Protein AF-A0A956LL34-F1 (afdb_monomer_lite)

pLDDT: mean 71.68, std 21.14, range [33.72, 98.56]

Foldseek 3Di:
DVVVVVVVVVVVVVVPPDDDDDPPPPPPPPDDDDDDDDDDDDDDDDDDDDDDDDDDDDDDDDDDDDDDDDDDDDDDDDDDDDDDDDDDDPPPPPPDPPLPPVLQVQLVVLQVVLVVCVVVLVLVSSLVSLVSSLVSDDDDPVCLVVNLVSLVVNLVSLVSVCVPPVPLVSLVVSLVSLVVSCVSVPPPDVPVNVVSVVSNVVSVVSNVVSVVVVVVVVVVVVVVVVVVVVVVVVVVVVVVVVVVVVVVCVVVVVVVPPDPDDDDDDPDDPVLPLVVLLVVLVVLLVVLVVLVVVLVVVVVVVVVVVVVCVPDDDDPPVVVVVVVVVVVVVVVSVVSVVVSVVSNVVSVVSNVVSVVSVPVQDFPFDFDDDDDDDDDDGDGDGDDDD

Secondary structure (DSSP, 8-state):
-HHHHHHHHHHHHHTTS---S-SSSSTT-----------------PPP-------------------------------------------------THHHHHHHHHHHHHHHHHHHHHTT-HHHHHHHHHHHHHHSPSSGGGHHHHHHHHHHHHHHHHHHHHHH--HHHHHHHHHHHHHHHHHTTTS-HHHHHHHHHHHHHHHHHHHHHHHHHHHHHHHHHHHHHHHHHHHHHHHHHHHHHHHHHHHHHHHHHHH---SS--------GGG-HHHHHHHHHHHHHHHHHHHHHHHHHHHHHHHHHHHTTT--S-SSHHHHHHHHHHHHHHHHHHHHHHHHHHHHHHHHHHHHHHHHHTTS----PPP----SS------------

Radius of gyration: 41.23 Å; chains: 1; bounding box: 97×105×121 Å

Structure (mmCIF, N/CA/C/O backbone):
data_AF-A0A956LL34-F1
#
_entry.id   AF-A0A956LL34-F1
#
loop_
_atom_site.group_PDB
_atom_site.id
_atom_site.type_symbol
_atom_site.label_atom_id
_atom_site.label_alt_id
_atom_site.label_comp_id
_atom_site.label_asym_id
_atom_site.label_entity_id
_atom_site.label_seq_id
_atom_site.pdbx_PDB_ins_code
_atom_site.Cartn_x
_atom_site.Cartn_y
_atom_site.Cartn_z
_atom_site.occupancy
_atom_site.B_iso_or_equiv
_atom_site.auth_seq_id
_atom_site.auth_comp_id
_atom_site.auth_asym_id
_atom_site.auth_atom_id
_atom_site.pdbx_PDB_model_num
ATOM 1 N N . MET A 1 1 ? 15.991 -4.592 51.565 1.00 58.66 1 MET A N 1
ATOM 2 C CA . MET A 1 1 ? 14.645 -5.218 51.542 1.00 58.66 1 MET A CA 1
ATOM 3 C C . MET A 1 1 ? 14.062 -5.395 50.135 1.00 58.66 1 MET A C 1
ATOM 5 O O . MET A 1 1 ? 13.713 -6.518 49.800 1.00 58.66 1 MET A O 1
ATOM 9 N N . LEU A 1 2 ? 14.017 -4.371 49.272 1.00 47.56 2 LEU A N 1
ATOM 10 C CA . LEU A 1 2 ? 13.425 -4.459 47.917 1.00 47.56 2 LEU A CA 1
ATOM 11 C C . LEU A 1 2 ? 14.021 -5.551 46.999 1.00 47.56 2 LEU A C 1
ATOM 13 O O . LEU A 1 2 ? 13.278 -6.298 46.367 1.00 47.56 2 LEU A O 1
ATOM 17 N N . ARG A 1 3 ? 15.350 -5.742 46.994 1.00 57.62 3 ARG A N 1
ATOM 18 C CA . ARG A 1 3 ? 15.998 -6.829 46.223 1.00 57.62 3 ARG A CA 1
ATOM 19 C C . ARG A 1 3 ? 15.616 -8.238 46.698 1.00 57.62 3 ARG A C 1
ATOM 21 O O . ARG A 1 3 ? 15.586 -9.163 45.890 1.00 57.62 3 ARG A O 1
ATOM 28 N N . ALA A 1 4 ? 15.306 -8.408 47.984 1.00 68.31 4 ALA A N 1
ATOM 29 C CA . ALA A 1 4 ? 14.868 -9.695 48.529 1.00 68.31 4 ALA A CA 1
ATOM 30 C C . ALA A 1 4 ? 13.415 -10.006 48.134 1.00 68.31 4 ALA A C 1
ATOM 32 O O . ALA A 1 4 ? 13.079 -11.158 47.869 1.00 68.31 4 ALA A O 1
ATOM 33 N N . LEU A 1 5 ? 12.578 -8.971 48.020 1.00 69.31 5 LEU A N 1
ATOM 34 C CA . LEU A 1 5 ? 11.179 -9.087 47.614 1.00 69.31 5 LEU A CA 1
ATOM 35 C C . LEU A 1 5 ? 11.056 -9.409 46.112 1.00 69.31 5 LEU A C 1
ATOM 37 O O . LEU A 1 5 ? 10.309 -10.310 45.737 1.00 69.31 5 LEU A O 1
ATOM 41 N N . ALA A 1 6 ? 11.896 -8.793 45.271 1.00 70.69 6 ALA A N 1
ATOM 42 C CA . ALA A 1 6 ? 11.971 -9.097 43.839 1.00 70.69 6 ALA A CA 1
ATOM 43 C C . ALA A 1 6 ? 12.413 -10.549 43.557 1.00 70.69 6 ALA A C 1
ATOM 45 O O . ALA A 1 6 ? 11.788 -11.243 42.756 1.00 70.69 6 ALA A O 1
ATOM 46 N N . ARG A 1 7 ? 13.429 -11.064 44.269 1.00 82.00 7 ARG A N 1
ATOM 47 C CA . ARG A 1 7 ? 13.863 -12.470 44.115 1.00 82.00 7 ARG A CA 1
ATOM 48 C C . ARG A 1 7 ? 12.792 -13.472 44.552 1.00 82.00 7 ARG A C 1
ATOM 50 O O . ARG A 1 7 ? 12.702 -14.551 43.972 1.00 82.00 7 ARG A O 1
ATOM 57 N N . ARG A 1 8 ? 11.970 -13.118 45.545 1.00 77.88 8 ARG A N 1
ATOM 58 C CA . ARG A 1 8 ? 10.887 -13.977 46.049 1.00 77.88 8 ARG A CA 1
ATOM 59 C C . ARG A 1 8 ? 9.684 -14.023 45.099 1.00 77.88 8 ARG A C 1
ATOM 61 O O . ARG A 1 8 ? 9.050 -15.066 44.985 1.00 77.88 8 ARG A O 1
ATOM 68 N N . LEU A 1 9 ? 9.415 -12.936 44.373 1.00 71.75 9 LEU A N 1
ATOM 69 C CA . LEU A 1 9 ? 8.387 -12.905 43.325 1.00 71.75 9 LEU A CA 1
ATOM 70 C C . LEU A 1 9 ? 8.813 -13.694 42.080 1.00 71.75 9 LEU A C 1
ATOM 72 O O . LEU A 1 9 ? 8.032 -14.494 41.567 1.00 71.75 9 LEU A O 1
ATOM 76 N N . VAL A 1 10 ? 10.071 -13.562 41.647 1.00 81.94 10 VAL A N 1
ATOM 77 C CA . VAL A 1 10 ? 10.599 -14.333 40.507 1.00 81.94 10 VAL A CA 1
ATOM 78 C C . VAL A 1 10 ? 10.608 -15.839 40.807 1.00 81.94 10 VAL A C 1
ATOM 80 O O . VAL A 1 10 ? 10.236 -16.639 39.948 1.00 81.94 10 VAL A O 1
ATOM 83 N N . SER A 1 11 ? 10.939 -16.249 42.039 1.00 74.69 11 SER A N 1
ATOM 84 C CA . SER A 1 11 ? 10.918 -17.670 42.418 1.00 74.69 11 SER A CA 1
ATOM 85 C C . SER A 1 11 ? 9.504 -18.248 42.578 1.00 74.69 11 SER A C 1
ATOM 87 O O . SER A 1 11 ? 9.306 -19.433 42.299 1.00 74.69 11 SER A O 1
ATOM 89 N N . MET A 1 12 ? 8.505 -17.431 42.943 1.00 73.31 12 MET A N 1
ATOM 90 C CA . MET A 1 12 ? 7.094 -17.842 42.916 1.00 73.31 12 MET A CA 1
ATOM 91 C C . MET A 1 12 ? 6.589 -18.078 41.490 1.00 73.31 12 MET A C 1
ATOM 93 O O . MET A 1 12 ? 5.895 -19.065 41.247 1.00 73.31 12 MET A O 1
ATOM 97 N N . PHE A 1 13 ? 6.963 -17.223 40.534 1.00 64.75 13 PHE A N 1
ATOM 98 C CA . PHE A 1 13 ? 6.538 -17.383 39.140 1.00 64.75 13 PHE A CA 1
ATOM 99 C C . PHE A 1 13 ? 7.255 -18.534 38.424 1.00 64.75 13 PHE A C 1
ATOM 101 O O . PHE A 1 13 ? 6.629 -19.246 37.637 1.00 64.75 13 PHE A O 1
ATOM 108 N N . ALA A 1 14 ? 8.521 -18.801 38.755 1.00 65.00 14 ALA A N 1
ATOM 109 C CA . ALA A 1 14 ? 9.267 -19.925 38.187 1.00 65.00 14 ALA A CA 1
ATOM 110 C C . ALA A 1 14 ? 8.714 -21.303 38.611 1.00 65.00 14 ALA A C 1
ATOM 112 O O . ALA A 1 14 ? 8.831 -22.271 37.860 1.00 65.00 14 ALA A O 1
ATOM 113 N N . ARG A 1 15 ? 8.057 -21.409 39.777 1.00 54.53 15 ARG A N 1
ATOM 114 C CA . ARG A 1 15 ? 7.458 -22.672 40.254 1.00 54.53 15 ARG A CA 1
ATOM 115 C C . ARG A 1 15 ? 6.073 -22.980 39.685 1.00 54.53 15 ARG A C 1
ATOM 117 O O . ARG A 1 15 ? 5.615 -24.107 39.831 1.00 54.53 15 ARG A O 1
ATOM 124 N N . ARG A 1 16 ? 5.413 -22.036 39.004 1.00 51.03 16 ARG A N 1
ATOM 125 C CA . ARG A 1 16 ? 4.033 -22.222 38.513 1.00 51.03 16 ARG A CA 1
ATOM 126 C C . ARG A 1 16 ? 3.924 -22.785 37.086 1.00 51.03 16 ARG A C 1
ATOM 128 O O . ARG A 1 16 ? 2.816 -22.935 36.590 1.00 51.03 16 ARG A O 1
ATOM 135 N N . ARG A 1 17 ? 5.044 -23.125 36.428 1.00 47.69 17 ARG A N 1
ATOM 136 C CA . ARG A 1 17 ? 5.083 -23.656 35.043 1.00 47.69 17 ARG A CA 1
ATOM 137 C C . ARG A 1 17 ? 5.368 -25.161 34.925 1.00 47.69 17 ARG A C 1
ATOM 139 O O . ARG A 1 17 ? 5.869 -25.611 33.899 1.00 47.69 17 ARG A O 1
ATOM 146 N N . ARG A 1 18 ? 5.063 -25.962 35.946 1.00 58.75 18 ARG A N 1
ATOM 147 C CA . ARG A 1 18 ? 5.109 -27.429 35.832 1.00 58.75 18 ARG A CA 1
ATOM 148 C C . ARG A 1 18 ? 3.915 -28.063 36.536 1.00 58.75 18 ARG A C 1
ATOM 150 O O . ARG A 1 18 ? 3.938 -28.223 37.749 1.00 58.75 18 ARG A O 1
ATOM 157 N N . THR A 1 19 ? 2.881 -28.407 35.772 1.00 48.88 19 THR A N 1
ATOM 158 C CA . THR A 1 19 ? 2.008 -29.582 35.977 1.00 48.88 19 THR A CA 1
ATOM 159 C C . THR A 1 19 ? 1.109 -29.787 34.741 1.00 48.88 19 THR A C 1
ATOM 161 O O . THR A 1 19 ? 0.944 -28.854 33.955 1.00 48.88 19 THR A O 1
ATOM 164 N N . PRO A 1 20 ? 0.648 -31.029 34.493 1.00 47.25 20 PRO A N 1
ATOM 165 C CA . PRO A 1 20 ? 0.558 -31.611 33.155 1.00 47.25 20 PRO A CA 1
ATOM 166 C C . PRO A 1 20 ? -0.816 -31.487 32.482 1.00 47.25 20 PRO A C 1
ATOM 168 O O . PRO A 1 20 ? -1.849 -31.265 33.110 1.00 47.25 20 PRO A O 1
ATOM 171 N N . ALA A 1 21 ? -0.791 -31.714 31.171 1.00 42.34 21 ALA A N 1
ATOM 172 C CA . ALA A 1 21 ? -1.872 -31.648 30.195 1.00 42.34 21 ALA A CA 1
ATOM 173 C C . ALA A 1 21 ? -3.012 -32.683 30.376 1.00 42.34 21 ALA A C 1
ATOM 175 O O . ALA A 1 21 ? -3.275 -33.476 29.478 1.00 42.34 21 ALA A O 1
ATOM 176 N N . ARG A 1 22 ? -3.721 -32.697 31.515 1.00 42.41 22 ARG A N 1
ATOM 177 C CA . ARG A 1 22 ? -4.848 -33.636 31.737 1.00 42.41 22 ARG A CA 1
ATOM 178 C C . ARG A 1 22 ? -6.175 -33.035 32.220 1.00 42.41 22 ARG A C 1
ATOM 180 O O . ARG A 1 22 ? -7.070 -33.785 32.581 1.00 42.41 22 ARG A O 1
ATOM 187 N N . ALA A 1 23 ? -6.359 -31.717 32.157 1.00 37.53 23 ALA A N 1
ATOM 188 C CA . ALA A 1 23 ? -7.612 -31.065 32.576 1.00 37.53 23 ALA A CA 1
ATOM 189 C C . ALA A 1 23 ? -8.446 -30.457 31.425 1.00 37.53 23 ALA A C 1
ATOM 191 O O . ALA A 1 23 ? -9.343 -29.658 31.672 1.00 37.53 23 ALA A O 1
ATOM 192 N N . LEU A 1 24 ? -8.177 -30.833 30.170 1.00 37.31 24 LEU A N 1
ATOM 193 C CA . LEU A 1 24 ? -8.862 -30.315 28.973 1.00 37.31 24 LEU A CA 1
ATOM 194 C C . LEU A 1 24 ? -9.708 -31.395 28.270 1.00 37.31 24 LEU A C 1
ATOM 196 O O . LEU A 1 24 ? -9.694 -31.509 27.052 1.00 37.31 24 LEU A O 1
ATOM 200 N N . LEU A 1 25 ? -10.430 -32.219 29.041 1.00 37.50 25 LEU A N 1
ATOM 201 C CA . LEU A 1 25 ? -11.271 -33.296 28.488 1.00 37.50 25 LEU A CA 1
ATOM 202 C C . LEU A 1 25 ? -12.657 -33.422 29.149 1.00 37.50 25 LEU A C 1
ATOM 204 O O . LEU A 1 25 ? -13.272 -34.476 29.087 1.00 37.50 25 LEU A O 1
ATOM 208 N N . VAL A 1 26 ? -13.178 -32.356 29.775 1.00 38.59 26 VAL A N 1
ATOM 209 C CA . VAL A 1 26 ? -14.533 -32.377 30.383 1.00 38.59 26 VAL A CA 1
ATOM 210 C C . VAL A 1 26 ? -15.435 -31.209 29.935 1.00 38.59 26 VAL A C 1
ATOM 212 O O . VAL A 1 26 ? -16.626 -31.207 30.212 1.00 38.59 26 VAL A O 1
ATOM 215 N N . ALA A 1 27 ? -14.942 -30.248 29.146 1.00 33.72 27 ALA A N 1
ATOM 216 C CA . ALA A 1 27 ? -15.733 -29.074 28.741 1.00 33.72 27 ALA A CA 1
ATOM 217 C C . ALA A 1 27 ? -16.380 -29.162 27.339 1.00 33.72 27 ALA A C 1
ATOM 219 O O . ALA A 1 27 ? -16.754 -28.133 26.785 1.00 33.72 27 ALA A O 1
ATOM 220 N N . ALA A 1 28 ? -16.519 -30.360 26.756 1.00 35.75 28 ALA A N 1
ATOM 221 C CA . ALA A 1 28 ? -17.085 -30.550 25.409 1.00 35.75 28 ALA A CA 1
ATOM 222 C C . ALA A 1 28 ? -18.415 -31.338 25.366 1.00 35.75 28 ALA A C 1
ATOM 224 O O . ALA A 1 28 ? -18.885 -31.675 24.287 1.00 35.75 28 ALA A O 1
ATOM 225 N N . ALA A 1 29 ? -19.047 -31.633 26.509 1.00 36.56 29 ALA A N 1
ATOM 226 C CA . ALA A 1 29 ? -20.179 -32.570 26.577 1.00 36.56 29 ALA A CA 1
ATOM 227 C C . ALA A 1 29 ? -21.583 -31.938 26.741 1.00 36.56 29 ALA A C 1
ATOM 229 O O . ALA A 1 29 ? -22.500 -32.626 27.176 1.00 36.56 29 ALA A O 1
ATOM 230 N N . LEU A 1 30 ? -21.794 -30.660 26.404 1.00 36.62 30 LEU A N 1
ATOM 231 C CA . LEU A 1 30 ? -23.112 -30.006 26.533 1.00 36.62 30 LEU A CA 1
ATOM 232 C C . LEU A 1 30 ? -23.465 -29.159 25.298 1.00 36.62 30 LEU A C 1
ATOM 234 O O . LEU A 1 30 ? -23.640 -27.948 25.378 1.00 36.62 30 LEU A O 1
ATOM 238 N N . VAL A 1 31 ? -23.587 -29.818 24.145 1.00 38.66 31 VAL A N 1
ATOM 239 C CA . VAL A 1 31 ? -24.345 -29.309 22.991 1.00 38.66 31 VAL A CA 1
ATOM 240 C C . VAL A 1 31 ? -25.250 -30.445 22.501 1.00 38.66 31 VAL A C 1
ATOM 242 O O . VAL A 1 31 ? -24.748 -31.387 21.890 1.00 38.66 31 VAL A O 1
ATOM 245 N N . PRO A 1 32 ? -26.565 -30.424 22.781 1.00 39.03 32 PRO A N 1
ATOM 246 C CA . PRO A 1 32 ? -27.489 -31.369 22.179 1.00 39.03 32 PRO A CA 1
ATOM 247 C C . PRO A 1 32 ? -27.964 -30.815 20.830 1.00 39.03 32 PRO A C 1
ATOM 249 O O . PRO A 1 32 ? -28.569 -29.746 20.779 1.00 39.03 32 PRO A O 1
ATOM 252 N N . GLY A 1 33 ? -27.722 -31.556 19.747 1.00 39.88 33 GLY A N 1
ATOM 253 C CA . GLY A 1 33 ? -28.437 -31.352 18.483 1.00 39.88 33 GLY A CA 1
ATOM 254 C C . GLY A 1 33 ? -27.567 -31.278 17.233 1.00 39.88 33 GLY A C 1
ATOM 255 O O . GLY A 1 33 ? -27.403 -30.209 16.658 1.00 39.88 33 GLY A O 1
ATOM 256 N N . ALA A 1 34 ? -27.088 -32.427 16.763 1.00 34.53 34 ALA A N 1
ATOM 257 C CA . ALA A 1 34 ? -26.835 -32.654 15.342 1.00 34.53 34 ALA A CA 1
ATOM 258 C C . ALA A 1 34 ? -26.979 -34.156 15.083 1.00 34.53 34 ALA A C 1
ATOM 260 O O . ALA A 1 34 ? -26.139 -34.961 15.480 1.00 34.53 34 ALA A O 1
ATOM 261 N N . ALA A 1 35 ? -28.124 -34.522 14.518 1.00 37.09 35 ALA A N 1
ATOM 262 C CA . ALA A 1 35 ? -28.457 -35.885 14.163 1.00 37.09 35 ALA A CA 1
ATOM 263 C C . ALA A 1 35 ? -27.594 -36.371 12.988 1.00 37.09 35 ALA A C 1
ATOM 265 O O . ALA A 1 35 ? -27.430 -35.670 11.994 1.00 37.09 35 ALA A O 1
ATOM 266 N N . ALA A 1 36 ? -27.068 -37.579 13.184 1.00 40.09 36 ALA A N 1
ATOM 267 C CA . ALA A 1 36 ? -26.707 -38.628 12.237 1.00 40.09 36 ALA A CA 1
ATOM 268 C C . ALA A 1 36 ? -26.779 -38.321 10.727 1.00 40.09 36 ALA A C 1
ATOM 270 O O . ALA A 1 36 ? -27.856 -38.165 10.154 1.00 40.09 36 ALA A O 1
ATOM 271 N N . ALA A 1 37 ? -25.623 -38.435 10.075 1.00 38.31 37 ALA A N 1
ATOM 272 C CA . ALA A 1 37 ? -25.512 -39.070 8.767 1.00 38.31 37 ALA A CA 1
ATOM 273 C C . ALA A 1 37 ? -24.228 -39.913 8.766 1.00 38.31 37 ALA A C 1
ATOM 275 O O . ALA A 1 37 ? -23.118 -39.386 8.691 1.00 38.31 37 ALA A O 1
ATOM 276 N N . ASP A 1 38 ? -24.425 -41.218 8.939 1.00 41.78 38 ASP A N 1
ATOM 277 C CA . ASP A 1 38 ? -23.428 -42.271 8.787 1.00 41.78 38 ASP A CA 1
ATOM 278 C C . ASP A 1 38 ? -22.921 -42.338 7.340 1.00 41.78 38 ASP A C 1
ATOM 280 O O . ASP A 1 38 ? -23.674 -42.128 6.387 1.00 41.78 38 ASP A O 1
ATOM 284 N N . GLY A 1 39 ? -21.639 -42.659 7.177 1.00 43.41 39 GLY A N 1
ATOM 285 C CA . GLY A 1 39 ? -21.011 -42.806 5.868 1.00 43.41 39 GLY A CA 1
ATOM 286 C C . GLY A 1 39 ? -19.543 -43.196 5.964 1.00 43.41 39 GLY A C 1
ATOM 287 O O . GLY A 1 39 ? -18.663 -42.355 5.816 1.00 43.41 39 GLY A O 1
ATOM 288 N N . GLU A 1 40 ? -19.306 -44.478 6.240 1.00 41.28 40 GLU A N 1
ATOM 289 C CA . GLU A 1 40 ? -18.038 -45.198 6.091 1.00 41.28 40 GLU A CA 1
ATOM 290 C C . GLU A 1 40 ? -17.221 -44.780 4.857 1.00 41.28 40 GLU A C 1
ATOM 292 O O . GLU A 1 40 ? -17.717 -44.851 3.735 1.00 41.28 40 GLU A O 1
ATOM 297 N N . GLN A 1 41 ? -15.926 -44.498 5.046 1.00 41.62 41 GLN A N 1
ATOM 298 C CA . GLN A 1 41 ? -14.854 -45.240 4.366 1.00 41.62 41 GLN A CA 1
ATOM 299 C C . GLN A 1 41 ? -13.470 -44.902 4.942 1.00 41.62 41 GLN A C 1
ATOM 301 O O . GLN A 1 41 ? -13.061 -43.750 5.055 1.00 41.62 41 GLN A O 1
ATOM 306 N N . ALA A 1 42 ? -12.771 -45.969 5.321 1.00 46.59 42 ALA A N 1
ATOM 307 C CA . ALA A 1 42 ? -11.406 -46.013 5.828 1.00 46.59 42 ALA A CA 1
ATOM 308 C C . ALA A 1 42 ? -10.362 -45.897 4.678 1.00 46.59 42 ALA A C 1
ATOM 310 O O . ALA A 1 42 ? -10.733 -45.930 3.502 1.00 46.59 42 ALA A O 1
ATOM 311 N N . PRO A 1 43 ? -9.059 -45.748 4.994 1.00 53.31 43 PRO A N 1
ATOM 312 C CA . PRO A 1 43 ? -8.071 -45.085 4.145 1.00 53.31 43 PRO A CA 1
ATOM 313 C C . PRO A 1 43 ? -7.352 -46.035 3.176 1.00 53.31 43 PRO A C 1
ATOM 315 O O . PRO A 1 43 ? -7.139 -47.211 3.473 1.00 53.31 43 PRO A O 1
ATOM 318 N N . ARG A 1 44 ? -6.905 -45.502 2.031 1.00 43.53 44 ARG A N 1
ATOM 319 C CA . ARG A 1 44 ? -5.990 -46.183 1.103 1.00 43.53 44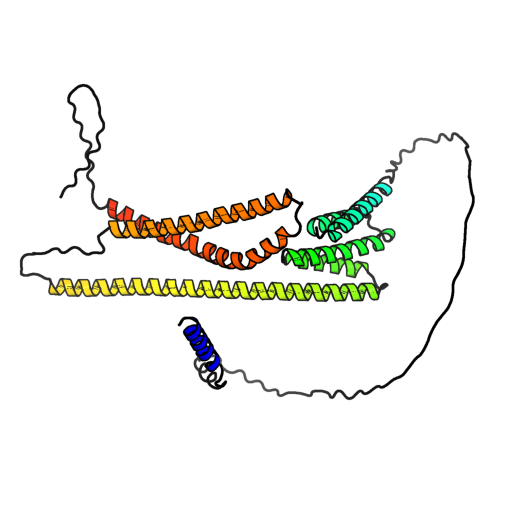 ARG A CA 1
ATOM 320 C C . ARG A 1 44 ? -4.665 -45.425 0.980 1.00 43.53 44 ARG A C 1
ATOM 322 O O . ARG A 1 44 ? -4.628 -44.336 0.425 1.00 43.53 44 ARG A O 1
ATOM 329 N N . SER A 1 45 ? -3.625 -46.090 1.482 1.00 48.50 45 SER A N 1
ATOM 330 C CA . SER A 1 45 ? -2.312 -46.286 0.849 1.00 48.50 45 SER A CA 1
ATOM 331 C C . SER A 1 45 ? -1.426 -45.061 0.588 1.00 48.50 45 SER A C 1
ATOM 333 O O . SER A 1 45 ? -1.516 -44.414 -0.452 1.00 48.50 45 SER A O 1
ATOM 335 N N . GLU A 1 46 ? -0.478 -44.846 1.503 1.00 46.47 46 GLU A N 1
ATOM 336 C CA . GLU A 1 46 ? 0.816 -44.206 1.232 1.00 46.47 46 GLU A CA 1
ATOM 337 C C . GLU A 1 46 ? 1.632 -45.033 0.215 1.00 46.47 46 GLU A C 1
ATOM 339 O O . GLU A 1 46 ? 1.593 -46.266 0.279 1.00 46.47 46 GLU A O 1
ATOM 344 N N . PRO A 1 47 ? 2.398 -44.397 -0.690 1.00 59.53 47 PRO A N 1
ATOM 345 C CA . PRO A 1 47 ? 3.477 -45.057 -1.410 1.00 59.53 47 PRO A CA 1
ATOM 346 C C . PRO A 1 47 ? 4.859 -44.723 -0.814 1.00 59.53 47 PRO A C 1
ATOM 348 O O . PRO A 1 47 ? 5.170 -43.568 -0.520 1.00 59.53 47 PRO A O 1
ATOM 351 N N . ASP A 1 48 ? 5.680 -45.768 -0.693 1.00 54.88 48 ASP A N 1
ATOM 352 C CA . ASP A 1 48 ? 7.117 -45.765 -0.388 1.00 54.88 48 ASP A CA 1
ATOM 353 C C . ASP A 1 48 ? 7.935 -44.761 -1.228 1.00 54.88 48 ASP A C 1
ATOM 355 O O . ASP A 1 48 ? 7.758 -44.701 -2.449 1.00 54.88 48 ASP A O 1
ATOM 359 N N . PRO A 1 49 ? 8.943 -44.082 -0.643 1.00 58.03 49 PRO A N 1
ATOM 360 C CA . PRO A 1 49 ? 10.044 -43.495 -1.390 1.00 58.03 49 PRO A CA 1
ATOM 361 C C . PRO A 1 49 ? 11.302 -44.377 -1.281 1.00 58.03 49 PRO A C 1
ATOM 363 O O . PRO A 1 49 ? 12.118 -44.217 -0.376 1.00 58.03 49 PRO A O 1
ATOM 366 N N . ALA A 1 50 ? 11.484 -45.284 -2.242 1.00 50.94 50 ALA A N 1
ATOM 367 C CA . ALA A 1 50 ? 12.770 -45.921 -2.529 1.00 50.94 50 ALA A CA 1
ATOM 368 C C . ALA A 1 50 ? 13.242 -45.444 -3.911 1.00 50.94 50 ALA A C 1
ATOM 370 O O . ALA A 1 50 ? 12.544 -45.631 -4.907 1.00 50.94 50 ALA A O 1
ATOM 371 N N . GLY A 1 51 ? 14.395 -44.775 -3.972 1.00 48.69 51 GLY A N 1
ATOM 372 C CA . GLY A 1 51 ? 14.847 -44.118 -5.202 1.00 48.69 51 GLY A CA 1
ATOM 373 C C . GLY A 1 51 ? 16.222 -43.471 -5.102 1.00 48.69 51 GLY A C 1
ATOM 374 O O . GLY A 1 51 ? 16.393 -42.314 -5.461 1.00 48.69 51 GLY A O 1
ATOM 375 N N . GLU A 1 52 ? 17.165 -44.238 -4.580 1.00 48.00 52 GLU A N 1
ATOM 376 C CA . GLU A 1 52 ? 18.616 -44.077 -4.629 1.00 48.00 52 GLU A CA 1
ATOM 377 C C . GLU A 1 52 ? 19.106 -43.821 -6.070 1.00 48.00 52 GLU A C 1
ATOM 379 O O . GLU A 1 52 ? 18.847 -44.634 -6.960 1.00 48.00 52 GLU A O 1
ATOM 384 N N . ARG A 1 53 ? 19.799 -42.697 -6.310 1.00 49.19 53 ARG A N 1
ATOM 385 C CA . ARG A 1 53 ? 20.707 -42.514 -7.456 1.00 49.19 53 ARG A CA 1
ATOM 386 C C . ARG A 1 53 ? 21.884 -41.620 -7.081 1.00 49.19 53 ARG A C 1
ATOM 388 O O . ARG A 1 53 ? 21.779 -40.396 -7.080 1.00 49.19 53 ARG A O 1
ATOM 395 N N . ASP A 1 54 ? 22.988 -42.300 -6.806 1.00 52.12 54 ASP A N 1
ATOM 396 C CA . ASP A 1 54 ? 24.354 -41.823 -6.979 1.00 52.12 54 ASP A CA 1
ATOM 397 C C . ASP A 1 54 ? 24.649 -41.503 -8.458 1.00 52.12 54 ASP A C 1
ATOM 399 O O . ASP A 1 54 ? 24.120 -42.145 -9.371 1.00 52.12 54 ASP A O 1
ATOM 403 N N . GLY A 1 55 ? 25.534 -40.532 -8.682 1.00 45.44 55 GLY A N 1
ATOM 404 C CA . GLY A 1 55 ? 26.148 -40.192 -9.972 1.00 45.44 55 GLY A CA 1
ATOM 405 C C . GLY A 1 55 ? 26.893 -38.861 -9.835 1.00 45.44 55 GLY A C 1
ATOM 406 O O . GLY A 1 55 ? 26.244 -37.828 -9.714 1.00 45.44 55 GLY A O 1
ATOM 407 N N . ALA A 1 56 ? 28.202 -38.904 -9.560 1.00 45.59 56 ALA A N 1
ATOM 408 C CA . ALA A 1 56 ? 29.289 -38.797 -10.553 1.00 45.59 56 ALA A CA 1
ATOM 409 C C . ALA A 1 56 ? 29.406 -37.351 -11.084 1.00 45.59 56 ALA A C 1
ATOM 411 O O . ALA A 1 56 ? 28.470 -36.832 -11.683 1.00 45.59 56 ALA A O 1
ATOM 412 N N . ASP A 1 57 ? 30.399 -36.586 -10.623 1.00 51.19 57 ASP A N 1
ATOM 413 C CA . ASP A 1 57 ? 31.757 -36.504 -11.200 1.00 51.19 57 ASP A CA 1
ATOM 414 C C . ASP A 1 57 ? 31.723 -35.968 -12.638 1.00 51.19 57 ASP A C 1
ATOM 416 O O . ASP A 1 57 ? 31.259 -36.674 -13.521 1.00 51.19 57 ASP A O 1
ATOM 420 N N . ASP A 1 58 ? 32.188 -34.725 -12.815 1.00 50.72 58 ASP A N 1
ATOM 421 C CA . ASP A 1 58 ? 32.748 -34.103 -14.035 1.00 50.72 58 ASP A CA 1
ATOM 422 C C . ASP A 1 58 ? 33.107 -32.653 -13.626 1.00 50.72 58 ASP A C 1
ATOM 424 O O . ASP A 1 58 ? 32.235 -31.819 -13.384 1.00 50.72 58 ASP A O 1
ATOM 428 N N . ASP A 1 59 ? 34.332 -32.336 -13.206 1.00 48.91 59 ASP A N 1
ATOM 429 C CA . ASP A 1 59 ? 35.553 -32.180 -14.013 1.00 48.91 59 ASP A CA 1
ATOM 430 C C . ASP A 1 59 ? 35.347 -31.355 -15.293 1.00 48.91 59 ASP A C 1
ATOM 432 O O . ASP A 1 59 ? 34.855 -31.855 -16.298 1.00 48.91 59 ASP A O 1
ATOM 436 N N . ALA A 1 60 ? 35.728 -30.074 -15.239 1.00 46.78 60 ALA A N 1
ATOM 437 C CA . ALA A 1 60 ? 36.321 -29.343 -16.361 1.00 46.78 60 ALA A CA 1
ATOM 438 C C . ALA A 1 60 ? 36.703 -27.928 -15.913 1.00 46.78 60 ALA A C 1
ATOM 440 O O . ALA A 1 60 ? 35.908 -26.985 -15.917 1.00 46.78 60 ALA A O 1
ATOM 441 N N . THR A 1 61 ? 37.975 -27.792 -15.566 1.00 54.56 61 THR A N 1
ATOM 442 C CA . THR A 1 61 ? 38.753 -26.572 -15.751 1.00 54.56 61 THR A CA 1
ATOM 443 C C . THR A 1 61 ? 38.597 -26.050 -17.185 1.00 54.56 61 THR A C 1
ATOM 445 O O . THR A 1 61 ? 38.676 -26.808 -18.154 1.00 54.56 61 THR A O 1
ATOM 448 N N . ARG A 1 62 ? 38.406 -24.738 -17.350 1.00 47.12 62 ARG A N 1
ATOM 449 C CA . ARG A 1 62 ? 38.689 -24.078 -18.627 1.00 47.12 62 ARG A CA 1
ATOM 450 C C . ARG A 1 62 ? 39.273 -22.695 -18.387 1.00 47.12 62 ARG A C 1
ATOM 452 O O . ARG A 1 62 ? 38.564 -21.739 -18.084 1.00 47.12 62 ARG A O 1
ATOM 459 N N . ASP A 1 63 ? 40.594 -22.684 -18.483 1.00 51.16 63 ASP A N 1
ATOM 460 C CA . ASP A 1 63 ? 41.426 -21.532 -18.773 1.00 51.16 63 ASP A CA 1
ATOM 461 C C . ASP A 1 63 ? 41.134 -20.979 -20.185 1.00 51.16 63 ASP A C 1
ATOM 463 O O . ASP A 1 63 ? 40.556 -21.662 -21.035 1.00 51.16 63 ASP A O 1
ATOM 467 N N . ASP A 1 64 ? 41.625 -19.754 -20.390 1.00 45.38 64 ASP A N 1
ATOM 468 C CA . ASP A 1 64 ? 42.147 -19.173 -21.638 1.00 45.38 64 ASP A CA 1
ATOM 469 C C . ASP A 1 64 ? 41.401 -18.011 -22.322 1.00 45.38 64 ASP A C 1
ATOM 471 O O . ASP A 1 64 ? 40.199 -18.038 -22.579 1.00 45.38 64 ASP A O 1
ATOM 475 N N . ALA A 1 65 ? 42.262 -17.060 -22.726 1.00 45.25 65 ALA A N 1
ATOM 476 C CA . ALA A 1 65 ? 42.146 -16.005 -23.742 1.00 45.25 65 ALA A CA 1
ATOM 477 C C . ALA A 1 65 ? 41.399 -14.723 -23.316 1.00 45.25 65 ALA A C 1
ATOM 479 O O . ALA A 1 65 ? 40.184 -14.715 -23.171 1.00 45.25 65 ALA A O 1
ATOM 480 N N . ALA A 1 66 ? 42.036 -13.576 -23.036 1.00 50.69 66 ALA A N 1
ATOM 481 C CA . ALA A 1 66 ? 43.095 -12.853 -23.762 1.00 50.69 66 ALA A CA 1
ATOM 482 C C . ALA A 1 66 ? 42.759 -12.609 -25.250 1.00 50.69 66 ALA A C 1
ATOM 484 O O . ALA A 1 66 ? 42.814 -13.525 -26.063 1.00 50.69 66 ALA A O 1
ATOM 485 N N . GLY A 1 67 ? 42.429 -11.358 -25.576 1.00 41.66 67 GLY A N 1
ATOM 486 C CA . GLY A 1 67 ? 42.312 -10.796 -26.928 1.00 41.66 67 GLY A CA 1
ATOM 487 C C . GLY A 1 67 ? 41.970 -9.307 -26.790 1.00 41.66 67 GLY A C 1
ATOM 488 O O . GLY A 1 67 ? 40.918 -8.976 -26.249 1.00 41.66 67 GLY A O 1
ATOM 489 N N . ASP A 1 68 ? 42.957 -8.420 -26.897 1.00 41.72 68 ASP A N 1
ATOM 490 C CA . ASP A 1 68 ? 43.509 -7.822 -28.130 1.00 41.72 68 ASP A CA 1
ATOM 491 C C . ASP A 1 68 ? 42.593 -6.744 -28.734 1.00 41.72 68 ASP A C 1
ATOM 493 O O . ASP A 1 68 ? 41.563 -7.019 -29.343 1.00 41.72 68 ASP A O 1
ATOM 497 N N . ASP A 1 69 ? 43.004 -5.497 -28.493 1.00 48.56 69 ASP A N 1
ATOM 498 C CA . ASP A 1 69 ? 43.278 -4.459 -29.489 1.00 48.56 69 ASP A CA 1
ATOM 499 C C . ASP A 1 69 ? 42.393 -4.383 -30.743 1.00 48.56 69 ASP A C 1
ATOM 501 O O . ASP A 1 69 ? 42.527 -5.158 -31.687 1.00 48.56 69 ASP A O 1
ATOM 505 N N . ALA A 1 70 ? 41.623 -3.295 -30.838 1.00 46.38 70 ALA A N 1
ATOM 506 C CA . ALA A 1 70 ? 41.344 -2.657 -32.122 1.00 46.38 70 ALA A CA 1
ATOM 507 C C . ALA A 1 70 ? 41.071 -1.160 -31.931 1.00 46.38 70 ALA A C 1
ATOM 509 O O . ALA A 1 70 ? 39.956 -0.728 -31.633 1.00 46.38 70 ALA A O 1
ATOM 510 N N . ALA A 1 71 ? 42.129 -0.372 -32.121 1.00 49.41 71 ALA A N 1
ATOM 511 C CA . ALA A 1 71 ? 42.038 1.026 -32.504 1.00 49.41 71 ALA A CA 1
ATOM 512 C C . ALA A 1 71 ? 41.398 1.126 -33.901 1.00 49.41 71 ALA A C 1
ATOM 514 O O . ALA A 1 71 ? 41.758 0.374 -34.807 1.00 49.41 71 ALA A O 1
ATOM 515 N N . GLY A 1 72 ? 40.450 2.048 -34.060 1.00 44.47 72 GLY A N 1
ATOM 516 C CA . GLY A 1 72 ? 39.801 2.369 -35.328 1.00 44.47 72 GLY A CA 1
ATOM 517 C C . GLY A 1 72 ? 39.798 3.877 -35.526 1.00 44.47 72 GLY A C 1
ATOM 518 O O . GLY A 1 72 ? 38.903 4.563 -35.038 1.00 44.47 72 GLY A O 1
ATOM 519 N N . ASP A 1 73 ? 40.852 4.336 -36.193 1.00 43.88 73 ASP A N 1
ATOM 520 C CA . ASP A 1 73 ? 41.046 5.660 -36.775 1.00 43.88 73 ASP A CA 1
ATOM 521 C C . ASP A 1 73 ? 40.074 5.921 -37.947 1.00 43.88 73 ASP A C 1
ATOM 523 O O . ASP A 1 73 ? 39.582 4.995 -38.591 1.00 43.88 73 ASP A O 1
ATOM 527 N N . ASP A 1 74 ? 39.900 7.213 -38.238 1.00 45.56 74 ASP A N 1
ATOM 528 C CA . ASP A 1 74 ? 39.551 7.812 -39.534 1.00 45.56 74 ASP A CA 1
ATOM 529 C C . ASP A 1 74 ? 38.154 7.598 -40.151 1.00 45.56 74 ASP A C 1
ATOM 531 O O . ASP A 1 74 ? 37.812 6.541 -40.671 1.00 45.56 74 ASP A O 1
ATOM 535 N N . ALA A 1 75 ? 37.404 8.703 -40.276 1.00 45.78 75 ALA A N 1
ATOM 536 C CA . ALA A 1 75 ? 37.048 9.248 -41.595 1.00 45.78 75 ALA A CA 1
ATOM 537 C C . ALA A 1 75 ? 36.292 10.582 -41.468 1.00 45.78 75 ALA A C 1
ATOM 539 O O . ALA A 1 75 ? 35.120 10.642 -41.094 1.00 45.78 75 ALA A O 1
ATOM 540 N N . ALA A 1 76 ? 36.979 11.657 -41.850 1.00 49.16 76 ALA A N 1
ATOM 541 C CA . ALA A 1 76 ? 36.371 12.908 -42.271 1.00 49.16 76 ALA A CA 1
ATOM 542 C C . ALA A 1 76 ? 35.594 12.696 -43.584 1.00 49.16 76 ALA A C 1
ATOM 544 O O . ALA A 1 76 ? 36.098 12.067 -44.514 1.00 49.16 76 ALA A O 1
ATOM 545 N N . GLY A 1 77 ? 34.386 13.248 -43.664 1.00 44.19 77 GLY A N 1
ATOM 546 C CA . GLY A 1 77 ? 33.554 13.262 -44.865 1.00 44.19 77 GLY A CA 1
ATOM 547 C C . GLY A 1 77 ? 32.924 14.635 -45.042 1.00 44.19 77 GLY A C 1
ATOM 548 O O . GLY A 1 77 ? 31.817 14.877 -44.571 1.00 44.19 77 GLY A O 1
ATOM 549 N N . ASP A 1 78 ? 33.684 15.525 -45.675 1.00 47.34 78 ASP A N 1
ATOM 550 C CA . ASP A 1 78 ? 33.244 16.806 -46.225 1.00 47.34 78 ASP A CA 1
ATOM 551 C C . ASP A 1 78 ? 32.488 16.548 -47.540 1.00 47.34 78 ASP A C 1
ATOM 553 O O . ASP A 1 78 ? 32.887 15.693 -48.335 1.00 47.34 78 ASP A O 1
ATOM 557 N N . GLY A 1 79 ? 31.371 17.239 -47.758 1.00 50.38 79 GLY A N 1
ATOM 558 C CA . GLY A 1 79 ? 30.454 16.929 -48.853 1.00 50.38 79 GLY A CA 1
ATOM 559 C C . GLY A 1 79 ? 29.272 17.883 -48.934 1.00 50.38 79 GLY A C 1
ATOM 560 O O . GLY A 1 79 ? 28.132 17.494 -48.691 1.00 50.38 79 GLY A O 1
ATOM 561 N N . ALA A 1 80 ? 29.553 19.135 -49.284 1.00 50.19 80 ALA A N 1
ATOM 562 C CA . ALA A 1 80 ? 28.562 20.071 -49.798 1.00 50.19 80 ALA A CA 1
ATOM 563 C C . ALA A 1 80 ? 28.115 19.673 -51.217 1.00 50.19 80 ALA A C 1
ATOM 565 O O . ALA A 1 80 ? 28.941 19.289 -52.043 1.00 50.19 80 ALA A O 1
ATOM 566 N N . THR A 1 81 ? 26.823 19.813 -51.518 1.00 51.59 81 THR A N 1
ATOM 567 C CA . THR A 1 81 ? 26.305 20.173 -52.853 1.00 51.59 81 THR A CA 1
ATOM 568 C C . THR A 1 81 ? 24.844 20.609 -52.732 1.00 51.59 81 THR A C 1
ATOM 570 O O . THR A 1 81 ? 24.000 19.885 -52.207 1.00 51.59 81 THR A O 1
ATOM 573 N N . GLU A 1 82 ? 24.591 21.833 -53.187 1.00 55.03 82 GLU A N 1
ATOM 574 C CA . GLU A 1 82 ? 23.283 22.408 -53.504 1.00 55.03 82 GLU A CA 1
ATOM 575 C C . GLU A 1 82 ? 22.695 21.696 -54.736 1.00 55.03 82 GLU A C 1
ATOM 577 O O . GLU A 1 82 ? 23.457 21.392 -55.652 1.00 55.03 82 GLU A O 1
ATOM 582 N N . ASP A 1 83 ? 21.375 21.477 -54.796 1.00 61.50 83 ASP A N 1
ATOM 583 C CA . ASP A 1 83 ? 20.622 21.581 -56.059 1.00 61.50 83 ASP A CA 1
ATOM 584 C C . ASP A 1 83 ? 19.107 21.693 -55.812 1.00 61.50 83 ASP A C 1
ATOM 586 O O . ASP A 1 83 ? 18.507 20.937 -55.040 1.00 61.50 83 ASP A O 1
ATOM 590 N N . ASP A 1 84 ? 18.510 22.662 -56.497 1.00 55.22 84 ASP A N 1
ATOM 591 C CA . ASP A 1 84 ? 17.138 23.130 -56.382 1.00 55.22 84 ASP A CA 1
ATOM 592 C C . ASP A 1 84 ? 16.188 22.271 -57.228 1.00 55.22 84 ASP A C 1
ATOM 594 O O . ASP A 1 84 ? 16.282 22.193 -58.452 1.00 55.22 84 ASP A O 1
ATOM 598 N N . GLY A 1 85 ? 15.203 21.652 -56.575 1.00 53.78 85 GLY A N 1
ATOM 599 C CA . GLY A 1 85 ? 14.232 20.763 -57.214 1.00 53.78 85 GLY A CA 1
ATOM 600 C C . GLY A 1 85 ? 12.801 21.063 -56.796 1.00 53.78 85 GLY A C 1
ATOM 601 O O . GLY A 1 85 ? 12.158 20.255 -56.131 1.00 53.78 85 GLY A O 1
ATOM 602 N N . GLN A 1 86 ? 12.307 22.229 -57.199 1.00 55.53 86 GLN A N 1
ATOM 603 C CA . GLN A 1 86 ? 10.923 22.679 -57.063 1.00 55.53 86 GLN A CA 1
ATOM 604 C C . GLN A 1 86 ? 9.952 21.648 -57.678 1.00 55.53 86 GLN A C 1
ATOM 606 O O . GLN A 1 86 ? 9.891 21.488 -58.898 1.00 55.53 86 GLN A O 1
ATOM 611 N N . ARG A 1 87 ? 9.196 20.926 -56.838 1.00 52.25 87 ARG A N 1
ATOM 612 C CA . ARG A 1 87 ? 8.056 20.094 -57.255 1.00 52.25 87 ARG A CA 1
ATOM 613 C C . ARG A 1 87 ? 6.841 20.324 -56.368 1.00 52.25 87 ARG A C 1
ATOM 615 O O . ARG A 1 87 ? 6.825 19.967 -55.196 1.00 52.25 87 ARG A O 1
ATOM 622 N N . ASP A 1 88 ? 5.866 20.927 -57.029 1.00 48.34 88 ASP A N 1
ATOM 623 C CA . ASP A 1 88 ? 4.419 20.881 -56.879 1.00 48.34 88 ASP A CA 1
ATOM 624 C C . ASP A 1 88 ? 3.799 20.325 -55.591 1.00 48.34 88 ASP A C 1
ATOM 626 O O . ASP A 1 88 ? 3.859 19.149 -55.229 1.00 48.34 88 ASP A O 1
ATOM 630 N N . GLU A 1 89 ? 3.061 21.257 -55.006 1.00 52.56 89 GLU A N 1
ATOM 631 C CA . GLU A 1 89 ? 2.036 21.185 -53.985 1.00 52.56 89 GLU A CA 1
ATOM 632 C C . GLU A 1 89 ? 0.984 20.093 -54.256 1.00 52.56 89 GLU A C 1
ATOM 634 O O . GLU A 1 89 ? -0.080 20.316 -54.829 1.00 52.56 89 GLU A O 1
ATOM 639 N N . GLY A 1 90 ? 1.245 18.891 -53.752 1.00 52.41 90 GLY A N 1
ATOM 640 C CA . GLY A 1 90 ? 0.209 17.946 -53.353 1.00 52.41 90 GLY A CA 1
ATOM 641 C C . GLY A 1 90 ? 0.198 17.875 -51.835 1.00 52.41 90 GLY A C 1
ATOM 642 O O . GLY A 1 90 ? 1.034 17.185 -51.259 1.00 52.41 90 GLY A O 1
ATOM 643 N N . ALA A 1 91 ? -0.709 18.609 -51.185 1.00 55.09 91 ALA A N 1
ATOM 644 C CA . ALA A 1 91 ? -0.836 18.732 -49.733 1.00 55.09 91 ALA A CA 1
ATOM 645 C C . ALA A 1 91 ? -1.143 17.389 -49.032 1.00 55.09 91 ALA A C 1
ATOM 647 O O . ALA A 1 91 ? -2.244 17.146 -48.540 1.00 55.09 91 ALA A O 1
ATOM 648 N N . VAL A 1 92 ? -0.146 16.514 -48.938 1.00 54.00 92 VAL A N 1
ATOM 649 C CA . VAL A 1 92 ? -0.089 15.454 -47.940 1.00 54.00 92 VAL A CA 1
ATOM 650 C C . VAL A 1 92 ? 0.424 16.122 -46.679 1.00 54.00 92 VAL A C 1
ATOM 652 O O . VAL A 1 92 ? 1.584 16.517 -46.589 1.00 54.00 92 VAL A O 1
ATOM 655 N N . LYS A 1 93 ? -0.461 16.280 -45.698 1.00 57.38 93 LYS A N 1
ATOM 656 C CA . LYS A 1 93 ? -0.114 16.687 -44.338 1.00 57.38 93 LYS A CA 1
ATOM 657 C C . LYS A 1 93 ? 0.747 15.573 -43.730 1.00 57.38 93 LYS A C 1
ATOM 659 O O . LYS A 1 93 ? 0.244 14.717 -43.008 1.00 57.38 93 LYS A O 1
ATOM 664 N N . VAL A 1 94 ? 2.031 15.536 -44.088 1.00 54.53 94 VAL A N 1
ATOM 665 C CA . VAL A 1 94 ? 3.046 14.715 -43.434 1.00 54.53 94 VAL A CA 1
ATOM 666 C C . VAL A 1 94 ? 3.145 15.278 -42.027 1.00 54.53 94 VAL A C 1
ATOM 668 O O . VAL A 1 94 ? 3.798 16.286 -41.784 1.00 54.53 94 VAL A O 1
ATOM 671 N N . VAL A 1 95 ? 2.395 14.672 -41.108 1.00 56.56 95 VAL A N 1
ATOM 672 C CA . VAL A 1 95 ? 2.586 14.858 -39.674 1.00 56.56 95 VAL A CA 1
ATOM 673 C C . VAL A 1 95 ? 3.997 14.357 -39.407 1.00 56.56 95 VAL A C 1
ATOM 675 O O . VAL A 1 95 ? 4.243 13.152 -39.337 1.00 56.56 95 VAL A O 1
ATOM 678 N N . THR A 1 96 ? 4.945 15.290 -39.396 1.00 50.22 96 THR A N 1
ATOM 679 C CA . THR A 1 96 ? 6.349 15.018 -39.150 1.00 50.22 96 THR A CA 1
ATOM 680 C C . THR A 1 96 ? 6.458 14.294 -37.817 1.00 50.22 96 THR A C 1
ATOM 682 O O . THR A 1 96 ? 5.939 14.709 -36.780 1.00 50.22 96 THR A O 1
ATOM 685 N N . LYS A 1 97 ? 7.098 13.131 -37.887 1.00 59.28 97 LYS A N 1
ATOM 686 C CA . LYS A 1 97 ? 7.326 12.163 -36.817 1.00 59.28 97 LYS A CA 1
ATOM 687 C C . LYS A 1 97 ? 8.382 12.693 -35.831 1.00 59.28 97 LYS A C 1
ATOM 689 O O . LYS A 1 97 ? 9.306 11.978 -35.474 1.00 59.28 97 LYS A O 1
ATOM 694 N N . GLU A 1 98 ? 8.272 13.949 -35.400 1.00 53.94 98 GLU A N 1
ATOM 695 C CA . GLU A 1 98 ? 9.204 14.571 -34.445 1.00 53.94 98 GLU A CA 1
ATOM 696 C C . GLU A 1 98 ? 8.933 14.161 -32.988 1.00 53.94 98 GLU A C 1
ATOM 698 O O . GLU A 1 98 ? 9.735 14.426 -32.097 1.00 53.94 98 GLU A O 1
ATOM 703 N N . GLY A 1 99 ? 7.853 13.416 -32.731 1.00 57.12 99 GLY A N 1
ATOM 704 C CA . GLY A 1 99 ? 7.533 12.901 -31.395 1.00 57.12 99 GLY A CA 1
ATOM 705 C C . GLY A 1 99 ? 8.458 11.787 -30.874 1.00 57.12 99 GLY A C 1
ATOM 706 O O . GLY A 1 99 ? 8.325 11.394 -29.719 1.00 57.12 99 GLY A O 1
ATOM 707 N N . GLY A 1 100 ? 9.377 11.252 -31.691 1.00 65.25 100 GLY A N 1
ATOM 708 C CA . GLY A 1 100 ? 10.155 10.052 -31.345 1.00 65.25 100 GLY A CA 1
ATOM 709 C C . GLY A 1 100 ? 11.368 10.295 -30.438 1.00 65.25 100 GLY A C 1
ATOM 710 O O . GLY A 1 100 ? 11.531 9.622 -29.423 1.00 65.25 100 GLY A O 1
ATOM 711 N N . SER A 1 101 ? 12.222 11.266 -30.777 1.00 77.62 101 SER A N 1
ATOM 712 C CA . SER A 1 101 ? 13.526 11.433 -30.108 1.00 77.62 101 SER A CA 1
ATOM 713 C C . SER A 1 101 ? 13.406 12.068 -28.713 1.00 77.62 101 SER A C 1
ATOM 715 O O . SER A 1 101 ? 14.031 11.615 -27.750 1.00 77.62 101 SER A O 1
ATOM 717 N N . GLY A 1 102 ? 12.528 13.067 -28.561 1.00 86.75 102 GLY A N 1
ATOM 718 C CA . GLY A 1 102 ? 12.332 13.760 -27.283 1.00 86.75 102 GLY A CA 1
ATOM 719 C C . GLY A 1 102 ? 11.750 12.865 -26.183 1.00 86.75 102 GLY A C 1
ATOM 720 O O . GLY A 1 102 ? 12.203 12.924 -25.038 1.00 86.75 102 GLY A O 1
ATOM 721 N N . SER A 1 103 ? 10.794 11.993 -26.530 1.00 88.75 103 SER A N 1
ATOM 722 C CA . SER A 1 103 ? 10.136 11.099 -25.562 1.00 88.75 103 SER A CA 1
ATOM 723 C C . SER A 1 103 ? 11.111 10.092 -24.959 1.00 88.75 103 SER A C 1
ATOM 725 O O . SER A 1 103 ? 11.064 9.800 -23.766 1.00 88.75 103 SER A O 1
ATOM 727 N N . PHE A 1 104 ? 12.049 9.600 -25.766 1.00 91.81 104 PHE A N 1
ATOM 728 C CA . PHE A 1 104 ? 13.034 8.625 -25.324 1.00 91.81 104 PHE A CA 1
ATOM 729 C C . PHE A 1 104 ? 14.058 9.214 -24.353 1.00 91.81 104 PHE A C 1
ATOM 731 O O . PHE A 1 104 ? 14.335 8.610 -23.316 1.00 91.81 104 PHE A O 1
ATOM 738 N N . LYS A 1 105 ? 14.581 10.413 -24.647 1.00 94.00 105 LYS A N 1
ATOM 739 C CA . LYS A 1 105 ? 15.459 11.130 -23.713 1.00 94.00 105 LYS A CA 1
ATOM 740 C C . LYS A 1 105 ? 14.732 11.406 -22.394 1.00 94.00 105 LYS A C 1
ATOM 742 O O . LYS A 1 105 ? 15.264 11.105 -21.332 1.00 94.00 105 LYS A O 1
ATOM 747 N N . ALA A 1 106 ? 13.485 11.875 -22.459 1.00 95.25 106 ALA A N 1
ATOM 748 C CA . ALA A 1 106 ? 12.677 12.119 -21.267 1.00 95.25 106 ALA A CA 1
ATOM 749 C C . ALA A 1 106 ? 12.417 10.835 -20.451 1.00 95.25 106 ALA A C 1
ATOM 751 O O . ALA A 1 106 ? 12.465 10.873 -19.221 1.00 95.25 106 ALA A O 1
ATOM 752 N N . ALA A 1 107 ? 12.175 9.696 -21.112 1.00 96.25 107 ALA A N 1
ATOM 753 C CA . ALA A 1 107 ? 12.022 8.402 -20.449 1.00 96.25 107 ALA A CA 1
ATOM 754 C C . ALA A 1 107 ? 13.310 7.977 -19.729 1.00 96.25 107 ALA A C 1
ATOM 756 O O . ALA A 1 107 ? 13.261 7.529 -18.583 1.00 96.25 107 ALA A O 1
ATOM 757 N N . HIS A 1 108 ? 14.459 8.151 -20.386 1.00 96.00 108 HIS A N 1
ATOM 758 C CA . HIS A 1 108 ? 15.769 7.855 -19.814 1.00 96.00 108 HIS A CA 1
ATOM 759 C C . HIS A 1 108 ? 16.071 8.735 -18.592 1.00 96.00 108 HIS A C 1
ATOM 761 O O . HIS A 1 108 ? 16.437 8.213 -17.541 1.00 96.00 108 HIS A O 1
ATOM 767 N N . ASP A 1 109 ? 15.849 10.046 -18.694 1.00 97.38 109 ASP A N 1
ATOM 768 C CA . ASP A 1 109 ? 16.076 10.992 -17.597 1.00 97.38 109 ASP A CA 1
ATOM 769 C C . ASP A 1 109 ? 15.158 10.691 -16.399 1.00 97.38 109 ASP A C 1
ATOM 771 O O . ASP A 1 109 ? 15.595 10.704 -15.246 1.00 97.38 109 ASP A O 1
ATOM 775 N N . ALA A 1 110 ? 13.890 10.348 -16.658 1.00 97.88 110 ALA A N 1
ATOM 776 C CA . ALA A 1 110 ? 12.952 9.925 -15.620 1.00 97.88 110 ALA A CA 1
ATOM 777 C C . ALA A 1 110 ? 13.396 8.620 -14.937 1.00 97.88 110 ALA A C 1
ATOM 779 O O . ALA A 1 110 ? 13.333 8.521 -13.711 1.00 97.88 110 ALA A O 1
ATOM 780 N N . TYR A 1 111 ? 13.887 7.643 -15.703 1.00 98.19 111 TYR A N 1
ATOM 781 C CA . TYR A 1 111 ? 14.398 6.387 -15.154 1.00 98.19 111 TYR A CA 1
ATOM 782 C C . TYR A 1 111 ? 15.653 6.605 -14.299 1.00 98.19 111 TYR A C 1
ATOM 784 O O . TYR A 1 111 ? 15.712 6.125 -13.168 1.00 98.19 111 TYR A O 1
ATOM 792 N N . ALA A 1 112 ? 16.619 7.387 -14.790 1.00 98.06 112 ALA A N 1
ATOM 793 C CA . ALA A 1 112 ? 17.834 7.731 -14.053 1.00 98.06 112 ALA A CA 1
ATOM 794 C C . ALA A 1 112 ? 17.516 8.468 -12.742 1.00 98.06 112 ALA A C 1
ATOM 796 O O . ALA A 1 112 ? 18.074 8.149 -11.691 1.00 98.06 112 ALA A O 1
ATOM 797 N N . ARG A 1 113 ? 16.547 9.395 -12.770 1.00 98.25 113 ARG A N 1
ATOM 798 C CA . ARG A 1 113 ? 16.037 10.044 -11.556 1.00 98.25 113 ARG A CA 1
ATOM 799 C C . ARG A 1 113 ? 15.430 9.028 -10.587 1.00 98.25 113 ARG A C 1
ATOM 801 O O . ARG A 1 113 ? 15.726 9.086 -9.398 1.00 98.25 113 ARG A O 1
ATOM 808 N N . GLY A 1 114 ? 14.607 8.101 -11.081 1.00 98.31 114 GLY A N 1
ATOM 809 C CA . GLY A 1 114 ? 14.012 7.041 -10.263 1.00 98.31 114 GLY A CA 1
ATOM 810 C C . GLY A 1 114 ? 15.062 6.165 -9.582 1.00 98.31 114 GLY A C 1
ATOM 811 O O . GLY A 1 114 ? 14.953 5.907 -8.387 1.00 98.31 114 GLY A O 1
ATOM 812 N N . ARG A 1 115 ? 16.128 5.794 -10.301 1.00 98.44 115 ARG A N 1
ATOM 813 C CA . ARG A 1 115 ? 17.278 5.059 -9.753 1.00 98.44 115 ARG A CA 1
ATOM 814 C C . ARG A 1 115 ? 17.963 5.824 -8.622 1.00 98.44 115 ARG A C 1
ATOM 816 O O . ARG A 1 115 ? 18.117 5.270 -7.538 1.00 98.44 115 ARG A O 1
ATOM 823 N N . GLY A 1 116 ? 18.286 7.100 -8.840 1.00 98.12 116 GLY A N 1
ATOM 824 C CA . GLY A 1 116 ? 18.905 7.934 -7.806 1.00 98.12 116 GLY A CA 1
ATOM 825 C C . GLY A 1 116 ? 18.026 8.076 -6.558 1.00 98.12 116 GLY A C 1
ATOM 826 O O . GLY A 1 116 ? 18.515 7.961 -5.439 1.00 98.12 116 GLY A O 1
ATOM 827 N N . LEU A 1 117 ? 16.713 8.253 -6.737 1.00 98.25 117 LEU A N 1
ATOM 828 C CA . LEU A 1 117 ? 15.745 8.321 -5.635 1.00 98.25 117 LEU A CA 1
ATOM 829 C C . LEU A 1 117 ? 15.621 6.991 -4.880 1.00 98.25 117 LEU A C 1
ATOM 831 O O . LEU A 1 117 ? 15.532 6.984 -3.652 1.00 98.25 117 LEU A O 1
ATOM 835 N N . TYR A 1 118 ? 15.638 5.871 -5.601 1.00 98.19 118 TYR A N 1
ATOM 836 C CA . TYR A 1 118 ? 15.600 4.536 -5.013 1.00 98.19 118 TYR A CA 1
ATOM 837 C C . TYR A 1 118 ? 16.836 4.274 -4.139 1.00 98.19 118 TYR A C 1
ATOM 839 O O . TYR A 1 118 ? 16.708 3.758 -3.031 1.00 98.19 118 TYR A O 1
ATOM 847 N N . GLU A 1 119 ? 18.020 4.681 -4.598 1.00 97.75 119 GLU A N 1
ATOM 848 C CA . GLU A 1 119 ? 19.289 4.497 -3.880 1.00 97.75 119 GLU A CA 1
ATOM 849 C C . GLU A 1 119 ? 19.359 5.296 -2.568 1.00 97.75 119 GLU A C 1
ATOM 851 O O . GLU A 1 119 ? 19.912 4.806 -1.585 1.00 97.75 119 GLU A O 1
ATOM 856 N N . VAL A 1 120 ? 18.721 6.470 -2.499 1.00 97.88 120 VAL A N 1
ATOM 857 C CA . VAL A 1 120 ? 18.595 7.265 -1.259 1.00 97.88 120 VAL A CA 1
ATOM 858 C C . VAL A 1 120 ? 17.336 6.931 -0.444 1.00 97.88 120 VAL A C 1
ATOM 860 O O . VAL A 1 120 ? 16.905 7.724 0.392 1.00 97.88 120 VAL A O 1
ATOM 863 N N . ALA A 1 121 ? 16.728 5.765 -0.688 1.00 97.50 121 ALA A N 1
ATOM 864 C CA . ALA A 1 121 ? 15.540 5.252 -0.000 1.00 97.50 121 ALA A CA 1
ATOM 865 C C . ALA A 1 121 ? 14.280 6.143 -0.088 1.00 97.50 121 ALA A C 1
ATOM 867 O O . ALA A 1 121 ? 13.346 5.994 0.703 1.00 97.50 121 ALA A O 1
ATOM 868 N N . LYS A 1 122 ? 14.196 7.027 -1.089 1.00 97.50 122 LYS A N 1
ATOM 869 C CA . LYS A 1 122 ? 13.000 7.823 -1.405 1.00 97.50 122 LYS A CA 1
ATOM 870 C C . LYS A 1 122 ? 12.055 7.039 -2.316 1.00 97.50 122 LYS A C 1
ATOM 872 O O . LYS A 1 122 ? 11.776 7.435 -3.448 1.00 97.50 122 LYS A O 1
ATOM 877 N N . TYR A 1 123 ? 11.569 5.896 -1.831 1.00 98.00 123 TYR A N 1
ATOM 878 C CA . TYR A 1 123 ? 10.856 4.925 -2.669 1.00 98.00 123 TYR A CA 1
ATOM 879 C C . TYR A 1 123 ? 9.569 5.477 -3.298 1.00 98.00 123 TYR A C 1
ATOM 881 O O . TYR A 1 123 ? 9.314 5.186 -4.461 1.00 98.00 123 TYR A O 1
ATOM 889 N N . SER A 1 124 ? 8.799 6.318 -2.600 1.00 97.62 124 SER A N 1
ATOM 890 C CA . SER A 1 124 ? 7.586 6.932 -3.166 1.00 97.62 124 SER A CA 1
ATOM 891 C C . SER A 1 124 ? 7.896 7.829 -4.370 1.00 97.62 124 SER A C 1
ATOM 893 O O . SER A 1 124 ? 7.281 7.680 -5.423 1.00 97.62 124 SER A O 1
ATOM 895 N N . GLU A 1 125 ? 8.905 8.700 -4.256 1.00 98.00 125 GLU A N 1
ATOM 896 C CA . GLU A 1 125 ? 9.348 9.553 -5.369 1.00 98.00 125 GLU A CA 1
ATOM 897 C C . GLU A 1 125 ? 9.956 8.709 -6.509 1.00 98.00 125 GLU A C 1
ATOM 899 O O . GLU A 1 125 ? 9.765 9.009 -7.691 1.00 98.00 125 GLU A O 1
ATOM 904 N N . ALA A 1 126 ? 10.669 7.628 -6.170 1.00 98.44 126 ALA A N 1
ATOM 905 C CA . ALA A 1 126 ? 11.233 6.701 -7.147 1.00 98.44 126 ALA A CA 1
ATOM 906 C C . ALA A 1 126 ? 10.142 5.985 -7.959 1.00 98.44 126 ALA A C 1
ATOM 908 O O . ALA A 1 126 ? 10.252 5.901 -9.182 1.00 98.44 126 ALA A O 1
ATOM 909 N N . ILE A 1 127 ? 9.069 5.524 -7.303 1.00 98.44 127 ILE A N 1
ATOM 910 C CA . ILE A 1 127 ? 7.906 4.899 -7.952 1.00 98.44 127 ILE A CA 1
ATOM 911 C C . ILE A 1 127 ? 7.307 5.851 -8.990 1.00 98.44 127 ILE A C 1
ATOM 913 O O . ILE A 1 127 ? 7.069 5.444 -10.126 1.00 98.44 127 ILE A O 1
ATOM 917 N N . GLU A 1 128 ? 7.100 7.123 -8.639 1.00 98.31 128 GLU A N 1
ATOM 918 C CA . GLU A 1 128 ? 6.566 8.119 -9.576 1.00 98.31 128 GLU A CA 1
ATOM 919 C C . GLU A 1 128 ? 7.488 8.334 -10.782 1.00 98.31 128 GLU A C 1
ATOM 921 O O . GLU A 1 128 ? 7.025 8.406 -11.925 1.00 98.31 128 GLU A O 1
ATOM 926 N N . ALA A 1 129 ? 8.798 8.415 -10.545 1.00 98.50 129 ALA A N 1
ATOM 927 C CA . ALA A 1 129 ? 9.789 8.600 -11.597 1.00 98.50 129 ALA A CA 1
ATOM 928 C C . ALA A 1 129 ? 9.864 7.386 -12.539 1.00 98.50 129 ALA A C 1
ATOM 930 O O . ALA A 1 129 ? 9.842 7.557 -13.761 1.00 98.50 129 ALA A O 1
ATOM 931 N N . PHE A 1 130 ? 9.861 6.164 -12.000 1.00 98.56 130 PHE A N 1
ATOM 932 C CA . PHE A 1 130 ? 9.812 4.942 -12.802 1.00 98.56 130 PHE A CA 1
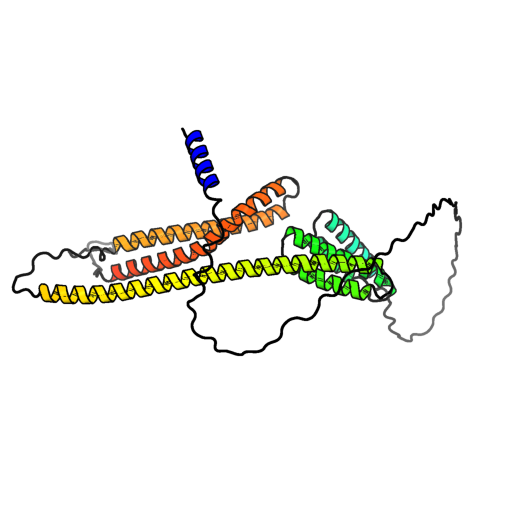ATOM 933 C C . PHE A 1 130 ? 8.494 4.801 -13.570 1.00 98.56 130 PHE A C 1
ATOM 935 O O . PHE A 1 130 ? 8.508 4.460 -14.753 1.00 98.56 130 PHE A O 1
ATOM 942 N N . ALA A 1 131 ? 7.356 5.122 -12.951 1.00 98.38 131 ALA A N 1
ATOM 943 C CA . ALA A 1 131 ? 6.059 5.111 -13.624 1.00 98.38 131 ALA A CA 1
ATOM 944 C C . ALA A 1 131 ? 6.029 6.105 -14.794 1.00 98.38 131 ALA A C 1
ATOM 946 O O . ALA A 1 131 ? 5.558 5.770 -15.882 1.00 98.38 131 ALA A O 1
ATOM 947 N N . ARG A 1 132 ? 6.596 7.304 -14.606 1.00 98.00 132 ARG A N 1
ATOM 948 C CA . ARG A 1 132 ? 6.753 8.294 -15.678 1.00 98.00 132 ARG A CA 1
ATOM 949 C C . ARG A 1 132 ? 7.661 7.779 -16.794 1.00 98.00 132 ARG A C 1
ATOM 951 O O . ARG A 1 132 ? 7.303 7.907 -17.960 1.00 98.00 132 ARG A O 1
ATOM 958 N N . ALA A 1 133 ? 8.794 7.164 -16.457 1.00 98.06 133 ALA A N 1
ATOM 959 C CA . ALA A 1 133 ? 9.690 6.566 -17.445 1.00 98.06 133 ALA A CA 1
ATOM 960 C C . ALA A 1 133 ? 8.980 5.493 -18.285 1.00 98.06 133 ALA A C 1
ATOM 962 O O . ALA A 1 133 ? 9.102 5.483 -19.508 1.00 98.06 133 ALA A O 1
ATOM 963 N N . TYR A 1 134 ? 8.180 4.637 -17.643 1.00 97.19 134 TYR A N 1
ATOM 964 C CA . TYR A 1 134 ? 7.393 3.612 -18.325 1.00 97.19 134 TYR A CA 1
ATOM 965 C C . TYR A 1 134 ? 6.364 4.207 -19.297 1.00 97.19 134 TYR A C 1
ATOM 967 O O . TYR A 1 134 ? 6.206 3.700 -20.404 1.00 97.19 134 TYR A O 1
ATOM 975 N N . GLN A 1 135 ? 5.676 5.281 -18.897 1.00 96.88 135 GLN A N 1
ATOM 976 C CA . GLN A 1 135 ? 4.668 5.961 -19.721 1.00 96.88 135 GLN A CA 1
ATOM 977 C C . GLN A 1 135 ? 5.268 6.690 -20.930 1.00 96.88 135 GLN A C 1
ATOM 979 O O . GLN A 1 135 ? 4.604 6.815 -21.955 1.00 96.88 135 GLN A O 1
ATOM 984 N N . LEU A 1 136 ? 6.505 7.180 -20.811 1.00 96.38 136 LEU A N 1
ATOM 985 C CA . LEU A 1 136 ? 7.202 7.908 -21.874 1.00 96.38 136 LEU A CA 1
ATOM 986 C C . LEU A 1 136 ? 7.819 6.988 -22.936 1.00 96.38 136 LEU A C 1
ATOM 988 O O . LEU A 1 136 ? 8.162 7.457 -24.024 1.00 96.38 136 LEU A O 1
ATOM 992 N N . LEU A 1 137 ? 7.980 5.695 -22.645 1.00 95.88 137 LEU A N 1
ATOM 993 C CA . LEU A 1 137 ? 8.455 4.738 -23.639 1.00 95.88 137 LEU A CA 1
ATOM 994 C C . LEU A 1 137 ? 7.341 4.414 -24.645 1.00 95.88 137 LEU A C 1
ATOM 996 O O . LEU A 1 137 ? 6.264 3.968 -24.237 1.00 95.88 137 LEU A O 1
ATOM 1000 N N . PRO A 1 138 ? 7.594 4.570 -25.959 1.00 93.38 138 PRO A N 1
ATOM 1001 C CA . PRO A 1 138 ? 6.644 4.147 -26.974 1.00 93.38 138 PRO A CA 1
ATOM 1002 C C . PRO A 1 138 ? 6.336 2.651 -26.857 1.00 93.38 138 PRO A C 1
ATOM 1004 O O . PRO A 1 138 ? 7.186 1.840 -26.477 1.00 93.38 138 PRO A O 1
ATOM 1007 N N . ALA A 1 139 ? 5.113 2.268 -27.217 1.00 91.81 139 ALA A N 1
ATOM 1008 C CA . ALA A 1 139 ? 4.795 0.861 -27.408 1.00 91.81 139 ALA A CA 1
ATOM 1009 C C . ALA A 1 139 ? 5.508 0.339 -28.667 1.00 91.81 139 ALA A C 1
ATOM 1011 O O . ALA A 1 139 ? 5.464 0.983 -29.713 1.00 91.81 139 ALA A O 1
ATOM 1012 N N . GLY A 1 140 ? 6.147 -0.827 -28.573 1.00 91.44 140 GLY A N 1
ATOM 1013 C CA . GLY A 1 140 ? 6.836 -1.461 -29.693 1.00 91.44 140 GLY A CA 1
ATOM 1014 C C . GLY A 1 140 ? 7.926 -2.415 -29.219 1.00 91.44 140 GLY A C 1
ATOM 1015 O O . GLY A 1 140 ? 8.541 -2.187 -28.177 1.00 91.44 140 GLY A O 1
ATOM 1016 N N . SER A 1 141 ? 8.189 -3.454 -30.013 1.00 88.56 141 SER A N 1
ATOM 1017 C CA . SER A 1 141 ? 9.150 -4.513 -29.678 1.00 88.56 141 SER A CA 1
ATOM 1018 C C . SER A 1 141 ? 10.573 -4.000 -29.447 1.00 88.56 141 SER A C 1
ATOM 1020 O O . SER A 1 141 ? 11.315 -4.566 -28.650 1.00 88.56 141 SER A O 1
ATOM 1022 N N . GLU A 1 142 ? 10.942 -2.890 -30.091 1.00 92.44 142 GLU A N 1
ATOM 1023 C CA . GLU A 1 142 ? 12.240 -2.225 -29.922 1.00 92.44 142 GLU A CA 1
ATOM 1024 C C . GLU A 1 142 ? 12.481 -1.732 -28.481 1.00 92.44 142 GLU A C 1
ATOM 1026 O O . GLU A 1 142 ? 13.620 -1.616 -28.029 1.00 92.44 142 GLU A O 1
ATOM 1031 N N . HIS A 1 143 ? 11.417 -1.456 -27.722 1.00 94.50 143 HIS A N 1
ATOM 1032 C CA . HIS A 1 143 ? 11.511 -0.909 -26.367 1.00 94.50 143 HIS A CA 1
ATOM 1033 C C . HIS A 1 143 ? 11.105 -1.900 -25.276 1.00 94.50 143 HIS A C 1
ATOM 1035 O O . HIS A 1 143 ? 11.210 -1.570 -24.091 1.00 94.50 143 HIS A O 1
ATOM 1041 N N . ASP A 1 144 ? 10.692 -3.115 -25.637 1.00 94.25 144 ASP A N 1
ATOM 1042 C CA . ASP A 1 144 ? 10.204 -4.110 -24.680 1.00 94.25 144 ASP A CA 1
ATOM 1043 C C . ASP A 1 144 ? 11.253 -4.446 -23.617 1.00 94.25 144 ASP A C 1
ATOM 1045 O O . ASP A 1 144 ? 10.926 -4.495 -22.433 1.00 94.25 144 ASP A O 1
ATOM 1049 N N . GLY A 1 145 ? 12.529 -4.567 -24.001 1.00 94.81 145 GLY A N 1
ATOM 1050 C CA . GLY A 1 145 ? 13.621 -4.797 -23.048 1.00 94.81 145 GLY A CA 1
ATOM 1051 C C . GLY A 1 145 ? 13.720 -3.709 -21.972 1.00 94.81 145 GLY A C 1
ATOM 1052 O O . GLY A 1 145 ? 13.820 -4.008 -20.786 1.00 94.81 145 GLY A O 1
ATOM 1053 N N . ARG A 1 146 ? 13.601 -2.432 -22.355 1.00 96.19 146 ARG A N 1
ATOM 1054 C CA . ARG A 1 146 ? 13.647 -1.306 -21.403 1.00 96.19 146 ARG A CA 1
ATOM 1055 C C . ARG A 1 146 ? 12.397 -1.245 -20.538 1.00 96.19 146 ARG A C 1
ATOM 1057 O O . ARG A 1 146 ? 12.493 -1.020 -19.335 1.00 96.19 146 ARG A O 1
ATOM 1064 N N . ARG A 1 147 ? 11.224 -1.486 -21.130 1.00 96.81 147 ARG A N 1
ATOM 1065 C CA . ARG A 1 147 ? 9.954 -1.544 -20.393 1.00 96.81 147 ARG A CA 1
ATOM 1066 C C . ARG A 1 147 ? 9.972 -2.652 -19.341 1.00 96.81 147 ARG A C 1
ATOM 1068 O O . ARG A 1 147 ? 9.482 -2.421 -18.240 1.00 96.81 147 ARG A O 1
ATOM 1075 N N . ARG A 1 148 ? 10.574 -3.808 -19.641 1.00 96.06 148 ARG A N 1
ATOM 1076 C CA . ARG A 1 148 ? 10.775 -4.900 -18.675 1.00 96.06 148 ARG A CA 1
ATOM 1077 C C . ARG A 1 148 ? 11.634 -4.484 -17.487 1.00 96.06 148 ARG A C 1
ATOM 1079 O O . ARG A 1 148 ? 11.206 -4.685 -16.356 1.00 96.06 148 ARG A O 1
ATOM 1086 N N . ILE A 1 149 ? 12.784 -3.854 -17.737 1.00 96.62 149 ILE A N 1
ATOM 1087 C CA . ILE A 1 149 ? 13.674 -3.362 -16.672 1.00 96.62 149 ILE A CA 1
ATOM 1088 C C . ILE A 1 149 ? 12.926 -2.385 -15.755 1.00 96.62 149 ILE A C 1
ATOM 1090 O O . ILE A 1 149 ? 12.959 -2.534 -14.537 1.00 96.62 149 ILE A O 1
ATOM 1094 N N . ILE A 1 150 ? 12.187 -1.430 -16.331 1.00 98.00 150 ILE A N 1
ATOM 1095 C CA . ILE A 1 150 ? 11.421 -0.451 -15.547 1.00 98.00 150 ILE A CA 1
ATOM 1096 C C . ILE A 1 150 ? 10.313 -1.127 -14.726 1.00 98.00 150 ILE A C 1
ATOM 1098 O O . ILE A 1 150 ? 10.100 -0.753 -13.575 1.00 98.00 150 ILE A O 1
ATOM 1102 N N . LEU A 1 151 ? 9.609 -2.121 -15.283 1.00 97.81 151 LEU A N 1
ATOM 1103 C CA . LEU A 1 151 ? 8.588 -2.873 -14.542 1.00 97.81 151 LEU A CA 1
ATOM 1104 C C . LEU A 1 151 ? 9.189 -3.633 -13.359 1.00 97.81 151 LEU A C 1
ATOM 1106 O O . LEU A 1 151 ? 8.631 -3.574 -12.265 1.00 97.81 151 LEU A O 1
ATOM 1110 N N . ARG A 1 152 ? 10.327 -4.308 -13.553 1.00 97.50 152 ARG A N 1
ATOM 1111 C CA . ARG A 1 152 ? 11.040 -4.988 -12.465 1.00 97.50 152 ARG A CA 1
ATOM 1112 C C . ARG A 1 152 ? 11.425 -3.998 -11.362 1.00 97.50 152 ARG A C 1
ATOM 1114 O O . ARG A 1 152 ? 11.124 -4.231 -10.193 1.00 97.50 152 ARG A O 1
ATOM 1121 N N . ASP A 1 153 ? 12.020 -2.864 -11.725 1.00 98.25 153 ASP A N 1
ATOM 1122 C CA . ASP A 1 153 ? 12.442 -1.844 -10.760 1.00 98.25 153 ASP A CA 1
ATOM 1123 C C . ASP A 1 153 ? 11.235 -1.199 -10.035 1.00 98.25 153 ASP A C 1
ATOM 1125 O O . ASP A 1 153 ? 11.311 -0.942 -8.832 1.00 98.25 153 ASP A O 1
ATOM 1129 N N . LEU A 1 154 ? 10.079 -1.038 -10.700 1.00 98.31 154 LEU A N 1
ATOM 1130 C CA . LEU A 1 154 ? 8.810 -0.640 -10.063 1.00 98.31 154 LEU A CA 1
ATOM 1131 C C . LEU A 1 154 ? 8.342 -1.646 -9.004 1.00 98.31 154 LEU A C 1
ATOM 1133 O O . LEU A 1 154 ? 7.920 -1.239 -7.918 1.00 98.31 154 LEU A O 1
ATOM 1137 N N . VAL A 1 155 ? 8.418 -2.949 -9.298 1.00 98.44 155 VAL A N 1
ATOM 1138 C CA . VAL A 1 155 ? 8.064 -4.013 -8.343 1.00 98.44 155 VAL A CA 1
ATOM 1139 C C . VAL A 1 155 ? 8.944 -3.918 -7.095 1.00 98.44 155 VAL A C 1
ATOM 1141 O O . VAL A 1 155 ? 8.423 -3.903 -5.977 1.00 98.44 155 VAL A O 1
ATOM 1144 N N . HIS A 1 156 ? 10.262 -3.775 -7.266 1.00 98.31 156 HIS A N 1
ATOM 1145 C CA . HIS A 1 156 ? 11.184 -3.603 -6.141 1.00 98.31 156 HIS A CA 1
ATOM 1146 C C . HIS A 1 156 ? 10.911 -2.325 -5.346 1.00 98.31 156 HIS A C 1
ATOM 1148 O O . HIS A 1 156 ? 10.903 -2.365 -4.116 1.00 98.31 156 HIS A O 1
ATOM 1154 N N . ALA A 1 157 ? 10.652 -1.200 -6.016 1.00 98.31 157 ALA A N 1
ATOM 1155 C CA . ALA A 1 157 ? 10.350 0.062 -5.348 1.00 98.31 157 ALA A CA 1
ATOM 1156 C C . ALA A 1 157 ? 9.092 -0.041 -4.472 1.00 98.31 157 ALA A C 1
ATOM 1158 O O . ALA A 1 157 ? 9.110 0.406 -3.326 1.00 98.31 157 ALA A O 1
ATOM 1159 N N . HIS A 1 158 ? 8.041 -0.715 -4.947 1.00 98.50 158 HIS A N 1
ATOM 1160 C CA . HIS A 1 158 ? 6.855 -0.986 -4.136 1.00 98.50 158 HIS A CA 1
ATOM 1161 C C . HIS A 1 158 ? 7.124 -1.931 -2.958 1.00 98.50 158 HIS A C 1
ATOM 1163 O O . HIS A 1 158 ? 6.648 -1.667 -1.854 1.00 98.50 158 HIS A O 1
ATOM 1169 N N . LEU A 1 159 ? 7.907 -2.997 -3.152 1.00 97.88 159 LEU A N 1
ATOM 1170 C CA . LEU A 1 159 ? 8.316 -3.889 -2.059 1.00 97.88 159 LEU A CA 1
ATOM 1171 C C . LEU A 1 159 ? 9.087 -3.135 -0.967 1.00 97.88 159 LEU A C 1
ATOM 1173 O O . LEU A 1 159 ? 8.837 -3.321 0.225 1.00 97.88 159 LEU A O 1
ATOM 1177 N N . LYS A 1 160 ? 10.002 -2.245 -1.362 1.00 98.00 160 LYS A N 1
ATOM 1178 C CA . LYS A 1 160 ? 10.760 -1.419 -0.419 1.00 98.00 160 LYS A CA 1
ATOM 1179 C C . LYS A 1 160 ? 9.894 -0.371 0.275 1.00 98.00 160 LYS A C 1
ATOM 1181 O O . LYS A 1 160 ? 10.041 -0.205 1.484 1.00 98.00 160 LYS A O 1
ATOM 1186 N N . ALA A 1 161 ? 8.969 0.271 -0.441 1.00 97.75 161 ALA A N 1
ATOM 1187 C CA . ALA A 1 161 ? 8.005 1.201 0.146 1.00 97.75 161 ALA A CA 1
ATOM 1188 C C . ALA A 1 161 ? 7.144 0.515 1.222 1.00 97.75 161 ALA A C 1
ATOM 1190 O O . ALA A 1 161 ? 7.085 1.004 2.349 1.00 97.75 161 ALA A O 1
ATOM 1191 N N . PHE A 1 162 ? 6.620 -0.685 0.931 1.00 97.62 162 PHE A N 1
ATOM 1192 C CA . PHE A 1 162 ? 5.924 -1.514 1.923 1.00 97.62 162 PHE A CA 1
ATOM 1193 C C . PHE A 1 162 ? 6.794 -1.816 3.152 1.00 97.62 162 PHE A C 1
ATOM 1195 O O . PHE A 1 162 ? 6.298 -1.868 4.276 1.00 97.62 162 PHE A O 1
ATOM 1202 N N . GLY A 1 163 ? 8.101 -2.015 2.963 1.00 96.00 163 GLY A N 1
ATOM 1203 C CA . GLY A 1 163 ? 9.045 -2.204 4.064 1.00 96.00 163 GLY A CA 1
ATOM 1204 C C . GLY A 1 163 ? 9.089 -1.031 5.052 1.00 96.00 163 GLY A C 1
ATOM 1205 O O . GLY A 1 163 ? 9.355 -1.267 6.233 1.00 96.00 163 GLY A O 1
ATOM 1206 N N . ILE A 1 164 ? 8.798 0.191 4.587 1.00 96.19 164 ILE A N 1
ATOM 1207 C CA . ILE A 1 164 ? 8.783 1.420 5.389 1.00 96.19 164 ILE A CA 1
ATOM 1208 C C . ILE A 1 164 ? 7.411 1.647 6.029 1.00 96.19 164 ILE A C 1
ATOM 1210 O O . ILE A 1 164 ? 7.312 1.686 7.253 1.00 96.19 164 ILE A O 1
ATOM 1214 N N . ASP A 1 165 ? 6.360 1.811 5.225 1.00 96.31 165 ASP A N 1
ATOM 1215 C CA . ASP A 1 165 ? 5.053 2.280 5.711 1.00 96.31 165 ASP A CA 1
ATOM 1216 C C . ASP A 1 165 ? 4.093 1.155 6.122 1.00 96.31 165 ASP A C 1
ATOM 1218 O O . ASP A 1 165 ? 3.093 1.401 6.798 1.00 96.31 165 ASP A O 1
ATOM 1222 N N . ARG A 1 166 ? 4.418 -0.089 5.746 1.00 95.44 166 ARG A N 1
ATOM 1223 C CA . ARG A 1 166 ? 3.602 -1.288 5.962 1.00 95.44 166 ARG A CA 1
ATOM 1224 C C . ARG A 1 166 ? 2.205 -1.211 5.329 1.00 95.44 166 ARG A C 1
ATOM 1226 O O . ARG A 1 166 ? 1.327 -1.962 5.758 1.00 95.44 166 ARG A O 1
ATOM 1233 N N . ASP A 1 167 ? 1.988 -0.384 4.300 1.00 95.94 167 ASP A N 1
ATOM 1234 C CA . ASP A 1 167 ? 0.704 -0.316 3.590 1.00 95.94 167 ASP A CA 1
ATOM 1235 C C . ASP A 1 167 ? 0.569 -1.495 2.599 1.00 95.94 167 ASP A C 1
ATOM 1237 O O . ASP A 1 167 ? 1.273 -1.550 1.581 1.00 95.94 167 ASP A O 1
ATOM 1241 N N . PRO A 1 168 ? -0.364 -2.446 2.822 1.00 95.94 168 PRO A N 1
ATOM 1242 C CA . PRO A 1 168 ? -0.566 -3.580 1.920 1.00 95.94 168 PRO A CA 1
ATOM 1243 C C . PRO A 1 168 ? -0.975 -3.175 0.495 1.00 95.94 168 PRO A C 1
ATOM 1245 O O . PRO A 1 168 ? -0.889 -4.001 -0.417 1.00 95.94 168 PRO A O 1
ATOM 1248 N N . LYS A 1 169 ? -1.394 -1.925 0.250 1.00 96.94 169 LYS A N 1
ATOM 1249 C CA . LYS A 1 169 ? -1.626 -1.422 -1.113 1.00 96.94 169 LYS A CA 1
ATOM 1250 C C . LYS A 1 169 ? -0.379 -1.525 -1.982 1.00 96.94 169 LYS A C 1
ATOM 1252 O O . LYS A 1 169 ? -0.505 -1.892 -3.148 1.00 96.94 169 LYS A O 1
ATOM 1257 N N . HIS A 1 170 ? 0.806 -1.264 -1.431 1.00 97.69 170 HIS A N 1
ATOM 1258 C CA . HIS A 1 170 ? 2.051 -1.389 -2.182 1.00 97.69 170 HIS A CA 1
ATOM 1259 C C . HIS A 1 170 ? 2.284 -2.816 -2.675 1.00 97.69 170 HIS A C 1
ATOM 1261 O O . HIS A 1 170 ? 2.648 -2.997 -3.832 1.00 97.69 170 HIS A O 1
ATOM 1267 N N . LEU A 1 171 ? 1.976 -3.827 -1.861 1.00 98.06 171 LEU A N 1
ATOM 1268 C CA . LEU A 1 171 ? 2.089 -5.232 -2.261 1.00 98.06 171 LEU A CA 1
ATOM 1269 C C . LEU A 1 171 ? 1.114 -5.606 -3.381 1.00 98.06 171 LEU A C 1
ATOM 1271 O O . LEU A 1 171 ? 1.477 -6.336 -4.299 1.00 98.06 171 LEU A O 1
ATOM 1275 N N . ARG A 1 172 ? -0.119 -5.085 -3.337 1.00 97.69 172 ARG A N 1
ATOM 1276 C CA . ARG A 1 172 ? -1.121 -5.331 -4.388 1.00 97.69 172 ARG A CA 1
ATOM 1277 C C . ARG A 1 172 ? -0.694 -4.719 -5.720 1.00 97.69 172 ARG A C 1
ATOM 1279 O O . ARG A 1 172 ? -0.784 -5.384 -6.747 1.00 97.69 172 ARG A O 1
ATOM 1286 N N . ILE A 1 173 ? -0.183 -3.487 -5.694 1.00 97.69 173 ILE A N 1
ATOM 1287 C CA . ILE A 1 173 ? 0.340 -2.827 -6.897 1.00 97.69 173 ILE A CA 1
ATOM 1288 C C . ILE A 1 173 ? 1.597 -3.551 -7.395 1.00 97.69 173 ILE A C 1
ATOM 1290 O O . ILE A 1 173 ? 1.706 -3.818 -8.589 1.00 97.69 173 ILE A O 1
ATOM 1294 N N . ALA A 1 174 ? 2.516 -3.932 -6.499 1.00 98.06 174 ALA A N 1
ATOM 1295 C CA . ALA A 1 174 ? 3.696 -4.721 -6.850 1.00 98.06 174 ALA A CA 1
ATOM 1296 C C . ALA A 1 174 ? 3.307 -6.030 -7.546 1.00 98.06 174 ALA A C 1
ATOM 1298 O O . ALA A 1 174 ? 3.911 -6.382 -8.556 1.00 98.06 174 ALA A O 1
ATOM 1299 N N . ARG A 1 175 ? 2.270 -6.723 -7.055 1.00 98.25 175 ARG A N 1
ATOM 1300 C CA . ARG A 1 175 ? 1.767 -7.948 -7.682 1.00 98.25 175 ARG A CA 1
ATOM 1301 C C . ARG A 1 175 ? 1.271 -7.699 -9.102 1.00 98.25 175 ARG A C 1
ATOM 1303 O O . ARG A 1 175 ? 1.659 -8.420 -10.012 1.00 98.25 175 ARG A O 1
ATOM 1310 N N . GLU A 1 176 ? 0.473 -6.653 -9.298 1.00 97.94 176 GLU A N 1
ATOM 1311 C CA . GLU A 1 176 ? -0.030 -6.291 -10.623 1.00 97.94 176 GLU A CA 1
ATOM 1312 C C . GLU A 1 176 ? 1.113 -5.959 -11.599 1.00 97.94 176 GLU A C 1
ATOM 1314 O O . GLU A 1 176 ? 1.122 -6.436 -12.736 1.00 97.94 176 GLU A O 1
ATOM 1319 N N . GLN A 1 177 ? 2.110 -5.177 -11.166 1.00 97.94 177 GLN A N 1
ATOM 1320 C CA . GLN A 1 177 ? 3.273 -4.865 -12.006 1.00 97.94 177 GLN A CA 1
ATOM 1321 C C . GLN A 1 177 ? 4.132 -6.106 -12.284 1.00 97.94 177 GLN A C 1
ATOM 1323 O O . GLN A 1 177 ? 4.652 -6.247 -13.391 1.00 97.94 177 GLN A O 1
ATOM 1328 N N . LEU A 1 178 ? 4.239 -7.031 -11.327 1.00 97.62 178 LEU A N 1
ATOM 1329 C CA . LEU A 1 178 ? 4.946 -8.296 -11.502 1.00 97.62 178 LEU A CA 1
ATOM 1330 C C . LEU A 1 178 ? 4.258 -9.193 -12.536 1.00 97.62 178 LEU A C 1
ATOM 1332 O O . LEU A 1 178 ? 4.936 -9.810 -13.354 1.00 97.62 178 LEU A O 1
ATOM 1336 N N . ASP A 1 179 ? 2.927 -9.242 -12.552 1.00 97.62 179 ASP A N 1
ATOM 1337 C CA . ASP A 1 179 ? 2.187 -10.011 -13.555 1.00 97.62 179 ASP A CA 1
ATOM 1338 C C . ASP A 1 179 ? 2.381 -9.417 -14.963 1.00 97.62 179 ASP A C 1
ATOM 1340 O O . ASP A 1 179 ? 2.590 -10.157 -15.929 1.00 97.62 179 ASP A O 1
ATOM 1344 N N . ARG A 1 180 ? 2.442 -8.081 -15.084 1.00 96.62 180 ARG A N 1
ATOM 1345 C CA . ARG A 1 180 ? 2.823 -7.404 -16.340 1.00 96.62 180 ARG A CA 1
ATOM 1346 C C . ARG A 1 180 ? 4.270 -7.701 -16.742 1.00 96.62 180 ARG A C 1
ATOM 1348 O O . ARG A 1 180 ? 4.529 -7.940 -17.920 1.00 96.62 180 ARG A O 1
ATOM 1355 N N . TYR A 1 181 ? 5.203 -7.706 -15.788 1.00 96.69 181 TYR A N 1
ATOM 1356 C CA . TYR A 1 181 ? 6.604 -8.068 -16.023 1.00 96.69 181 TYR A CA 1
ATOM 1357 C C . TYR A 1 181 ? 6.716 -9.503 -16.550 1.00 96.69 181 TYR A C 1
ATOM 1359 O O . TYR A 1 181 ? 7.298 -9.718 -17.610 1.00 96.69 181 TYR A O 1
ATOM 1367 N N . ARG A 1 182 ? 6.058 -10.466 -15.892 1.00 96.19 182 ARG A N 1
ATOM 1368 C CA . ARG A 1 182 ? 6.002 -11.875 -16.315 1.00 96.19 182 ARG A CA 1
ATOM 1369 C C . ARG A 1 182 ? 5.435 -12.048 -17.718 1.00 96.19 182 ARG A C 1
ATOM 1371 O O . ARG A 1 182 ? 5.993 -12.808 -18.504 1.00 96.19 182 ARG A O 1
ATOM 1378 N N . ALA A 1 183 ? 4.361 -11.331 -18.046 1.00 95.19 183 ALA A N 1
ATOM 1379 C CA . ALA A 1 183 ? 3.793 -11.352 -19.390 1.00 95.19 183 ALA A CA 1
ATOM 1380 C C . ALA A 1 183 ? 4.787 -10.822 -20.440 1.00 95.19 183 ALA A C 1
ATOM 1382 O O . ALA A 1 183 ? 4.896 -11.386 -21.527 1.00 95.19 183 ALA A O 1
ATOM 1383 N N . ALA A 1 184 ? 5.549 -9.777 -20.104 1.00 94.25 184 ALA A N 1
ATOM 1384 C CA . ALA A 1 184 ? 6.525 -9.168 -21.003 1.00 94.25 184 ALA A CA 1
ATOM 1385 C C . ALA A 1 184 ? 7.798 -10.012 -21.212 1.00 94.25 184 ALA A C 1
ATOM 1387 O O . ALA A 1 184 ? 8.472 -9.833 -22.228 1.00 94.25 184 ALA A O 1
ATOM 1388 N N . LEU A 1 185 ? 8.140 -10.923 -20.289 1.00 94.62 185 LEU A N 1
ATOM 1389 C CA . LEU A 1 185 ? 9.305 -11.817 -20.411 1.00 94.62 185 LEU A CA 1
ATOM 1390 C C . LEU A 1 185 ? 9.209 -12.780 -21.604 1.00 94.62 185 LEU A C 1
ATOM 1392 O O . LEU A 1 185 ? 10.234 -13.249 -22.102 1.00 94.62 185 LEU A O 1
ATOM 1396 N N . GLY A 1 186 ? 7.994 -13.089 -22.072 1.00 89.25 186 GLY A N 1
ATOM 1397 C CA . GLY A 1 186 ? 7.791 -14.114 -23.096 1.00 89.25 186 GLY A CA 1
ATOM 1398 C C . GLY A 1 186 ? 8.384 -15.460 -22.662 1.00 89.25 186 GLY A C 1
ATOM 1399 O O . GLY A 1 186 ? 8.472 -15.738 -21.465 1.00 89.25 186 GLY A O 1
ATOM 1400 N N . SER A 1 187 ? 8.776 -16.314 -23.614 1.00 84.50 187 SER A N 1
ATOM 1401 C CA . SER A 1 187 ? 9.387 -17.638 -23.369 1.00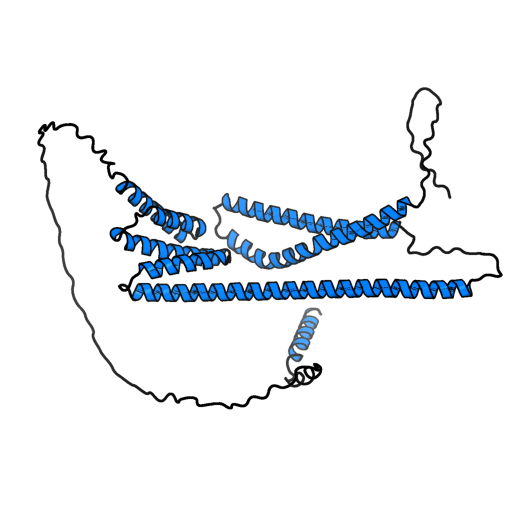 84.50 187 SER A CA 1
ATOM 1402 C C . SER A 1 187 ? 10.913 -17.666 -23.343 1.00 84.50 187 SER A C 1
ATOM 1404 O O . SER A 1 187 ? 11.480 -18.726 -23.100 1.00 84.50 187 SER A O 1
ATOM 1406 N N . ALA A 1 188 ? 11.576 -16.539 -23.594 1.00 73.62 188 ALA A N 1
ATOM 1407 C CA . ALA A 1 188 ? 12.982 -16.533 -23.995 1.00 73.62 188 ALA A CA 1
ATOM 1408 C C . ALA A 1 188 ? 13.998 -16.421 -22.843 1.00 73.62 188 ALA A C 1
ATOM 1410 O O . ALA A 1 188 ? 15.179 -16.645 -23.077 1.00 73.62 188 ALA A O 1
ATOM 1411 N N . LEU A 1 189 ? 13.574 -16.067 -21.624 1.00 90.69 189 LEU A N 1
ATOM 1412 C CA . LEU A 1 189 ? 14.489 -15.693 -20.534 1.00 90.69 189 LEU A CA 1
ATOM 1413 C C . LEU A 1 189 ? 14.182 -16.504 -19.257 1.00 90.69 189 LEU A C 1
ATOM 1415 O O . LEU A 1 189 ? 13.399 -16.053 -18.418 1.00 90.69 189 LEU A O 1
ATOM 1419 N N . PRO A 1 190 ? 14.733 -17.728 -19.112 1.00 93.62 190 PRO A N 1
ATOM 1420 C CA . PRO A 1 190 ? 14.440 -18.603 -17.973 1.00 93.62 190 PRO A CA 1
ATOM 1421 C C . PRO A 1 190 ? 14.928 -18.029 -16.635 1.00 93.62 190 PRO A C 1
ATOM 1423 O O . PRO A 1 190 ? 14.236 -18.171 -15.630 1.00 93.62 190 PRO A O 1
ATOM 1426 N N . GLU A 1 191 ? 16.067 -17.335 -16.621 1.00 94.31 191 GLU A N 1
ATOM 1427 C CA . GLU A 1 191 ? 16.622 -16.715 -15.410 1.00 94.31 191 GLU A CA 1
ATOM 1428 C C . GLU A 1 191 ? 15.726 -15.585 -14.882 1.00 94.31 191 GLU A C 1
ATOM 1430 O O . GLU A 1 191 ? 15.322 -15.602 -13.720 1.00 94.31 191 GLU A O 1
ATOM 1435 N N . GLU A 1 192 ? 15.317 -14.654 -15.752 1.00 94.31 192 GLU A N 1
ATOM 1436 C CA . GLU A 1 192 ? 14.412 -13.555 -15.382 1.00 94.31 192 GLU A CA 1
ATOM 1437 C C . GLU A 1 192 ? 13.033 -14.074 -14.924 1.00 94.31 192 GLU A C 1
ATOM 1439 O O . GLU A 1 192 ? 12.385 -13.476 -14.061 1.00 94.31 192 GLU A O 1
ATOM 1444 N N . ARG A 1 193 ? 12.577 -15.217 -15.459 1.00 95.06 193 ARG A N 1
ATOM 1445 C CA . ARG A 1 193 ? 11.355 -15.889 -14.987 1.00 95.06 193 ARG A CA 1
ATOM 1446 C C . ARG A 1 193 ? 11.516 -16.439 -13.576 1.00 95.06 193 ARG A C 1
ATOM 1448 O O . ARG A 1 193 ? 10.628 -16.226 -12.754 1.00 95.06 193 ARG A O 1
ATOM 1455 N N . ALA A 1 194 ? 12.632 -17.104 -13.282 1.00 95.94 194 ALA A N 1
ATOM 1456 C CA . ALA A 1 194 ? 12.911 -17.615 -11.944 1.00 95.94 194 ALA A CA 1
ATOM 1457 C C . ALA A 1 194 ? 12.984 -16.476 -10.909 1.00 95.94 194 ALA A C 1
ATOM 1459 O O . ALA A 1 194 ? 12.424 -16.595 -9.815 1.00 95.94 194 ALA A O 1
ATOM 1460 N N . GLU A 1 195 ? 13.593 -15.343 -11.277 1.00 95.31 195 GLU A N 1
ATOM 1461 C CA . GLU A 1 195 ? 13.591 -14.119 -10.467 1.00 95.31 195 GLU A CA 1
ATOM 1462 C C . GLU A 1 195 ? 12.160 -13.597 -10.241 1.00 95.31 195 GLU A C 1
ATOM 1464 O O . GLU A 1 195 ? 11.747 -13.367 -9.102 1.00 95.31 195 GLU A O 1
ATOM 1469 N N . ALA A 1 196 ? 11.357 -13.476 -11.304 1.00 96.56 196 ALA A N 1
ATOM 1470 C CA . ALA A 1 196 ? 9.966 -13.035 -11.207 1.00 96.56 196 ALA A CA 1
ATOM 1471 C C . ALA A 1 196 ? 9.100 -13.978 -10.350 1.00 96.56 196 ALA A C 1
ATOM 1473 O O . ALA A 1 196 ? 8.163 -13.551 -9.670 1.00 96.56 196 ALA A O 1
ATOM 1474 N N . GLU A 1 197 ? 9.364 -15.281 -10.379 1.00 97.00 197 GLU A N 1
ATOM 1475 C CA . GLU A 1 197 ? 8.717 -16.260 -9.507 1.00 97.00 197 GLU A CA 1
ATOM 1476 C C . GLU A 1 197 ? 9.118 -16.077 -8.044 1.00 97.00 197 GLU A C 1
ATOM 1478 O O . GLU A 1 197 ? 8.242 -16.073 -7.177 1.00 97.00 197 GLU A O 1
ATOM 1483 N N . ALA A 1 198 ? 10.409 -15.872 -7.767 1.00 97.38 198 ALA A N 1
ATOM 1484 C CA . ALA A 1 198 ? 10.905 -15.597 -6.423 1.00 97.38 198 ALA A CA 1
ATOM 1485 C C . ALA A 1 198 ? 10.270 -14.330 -5.834 1.00 97.38 198 ALA A C 1
ATOM 1487 O O . ALA A 1 198 ? 9.724 -14.385 -4.730 1.00 97.38 198 ALA A O 1
ATOM 1488 N N . LEU A 1 199 ? 10.231 -13.241 -6.608 1.00 96.88 199 LEU A N 1
ATOM 1489 C CA . LEU A 1 199 ? 9.552 -12.000 -6.222 1.00 96.88 199 LEU A CA 1
ATOM 1490 C C . LEU A 1 199 ? 8.063 -12.217 -5.949 1.00 96.88 199 LEU A C 1
ATOM 1492 O O . LEU A 1 199 ? 7.514 -11.679 -4.992 1.00 96.88 199 LEU A O 1
ATOM 1496 N N . GLY A 1 200 ? 7.397 -13.043 -6.757 1.00 97.44 200 GLY A N 1
ATOM 1497 C CA . GLY A 1 200 ? 5.988 -13.356 -6.534 1.00 97.44 200 GLY A CA 1
ATOM 1498 C C . GLY A 1 200 ? 5.746 -14.096 -5.229 1.00 97.44 200 GLY A C 1
ATOM 1499 O O . GLY A 1 200 ? 4.812 -13.746 -4.515 1.00 97.44 200 GLY A O 1
ATOM 1500 N N . ARG A 1 201 ? 6.605 -15.068 -4.892 1.00 98.12 201 ARG A N 1
ATOM 1501 C CA . ARG A 1 201 ? 6.532 -15.783 -3.610 1.00 98.12 201 ARG A CA 1
ATOM 1502 C C . ARG A 1 201 ? 6.734 -14.837 -2.426 1.00 98.12 201 ARG A C 1
ATOM 1504 O O . ARG A 1 201 ? 6.018 -14.958 -1.437 1.00 98.12 201 ARG A O 1
ATOM 1511 N N . GLU A 1 202 ? 7.665 -13.889 -2.533 1.00 97.75 202 GLU A N 1
ATOM 1512 C CA . GLU A 1 202 ? 7.898 -12.869 -1.502 1.00 97.75 202 GLU A CA 1
ATOM 1513 C C . GLU A 1 202 ? 6.673 -11.958 -1.311 1.00 97.75 202 GLU A C 1
ATOM 1515 O O . GLU A 1 202 ? 6.201 -11.779 -0.185 1.00 97.75 202 GLU A O 1
ATOM 1520 N N . ILE A 1 203 ? 6.107 -11.434 -2.405 1.00 97.75 203 ILE A N 1
ATOM 1521 C CA . ILE A 1 203 ? 4.902 -10.590 -2.368 1.00 97.75 203 ILE A CA 1
ATOM 1522 C C . ILE A 1 203 ? 3.716 -11.353 -1.763 1.00 97.75 203 ILE A C 1
ATOM 1524 O O . ILE A 1 203 ? 3.033 -10.823 -0.884 1.00 97.75 203 ILE A O 1
ATOM 1528 N N . ASP A 1 204 ? 3.487 -12.596 -2.192 1.00 97.88 204 ASP A N 1
ATOM 1529 C CA . ASP A 1 204 ? 2.374 -13.419 -1.711 1.00 97.88 204 ASP A CA 1
ATOM 1530 C C . ASP A 1 204 ? 2.522 -13.730 -0.214 1.00 97.88 204 ASP A C 1
ATOM 1532 O O . ASP A 1 204 ? 1.556 -13.610 0.541 1.00 97.88 204 ASP A O 1
ATOM 1536 N N . ALA A 1 205 ? 3.738 -14.033 0.253 1.00 97.75 205 ALA A N 1
ATOM 1537 C CA . ALA A 1 205 ? 4.012 -14.241 1.674 1.00 97.75 205 ALA A CA 1
ATOM 1538 C C . ALA A 1 205 ? 3.716 -12.983 2.512 1.00 97.75 205 ALA A C 1
ATOM 1540 O O . ALA A 1 205 ? 3.119 -13.070 3.590 1.00 97.75 205 ALA A O 1
ATOM 1541 N N . HIS A 1 206 ? 4.091 -11.801 2.015 1.00 96.06 206 HIS A N 1
ATOM 1542 C CA . HIS A 1 206 ? 3.784 -10.541 2.686 1.00 96.06 206 HIS A CA 1
ATOM 1543 C C . HIS A 1 206 ? 2.284 -10.221 2.700 1.00 96.06 206 HIS A C 1
ATOM 1545 O O . HIS A 1 206 ? 1.782 -9.771 3.734 1.00 96.06 206 HIS A O 1
ATOM 1551 N N . LEU A 1 207 ? 1.563 -10.490 1.607 1.00 96.12 207 LEU A N 1
ATOM 1552 C CA . LEU A 1 207 ? 0.108 -10.328 1.543 1.00 96.12 207 LEU A CA 1
ATOM 1553 C C . LEU A 1 207 ? -0.597 -11.258 2.534 1.00 96.12 207 LEU A C 1
ATOM 1555 O O . LEU A 1 207 ? -1.415 -10.790 3.321 1.00 96.12 207 LEU A O 1
ATOM 1559 N N . MET A 1 208 ? -0.210 -12.537 2.586 1.00 96.62 208 MET A N 1
ATOM 1560 C CA . MET A 1 208 ? -0.753 -13.493 3.557 1.00 96.62 208 MET A CA 1
ATOM 1561 C C . MET A 1 208 ? -0.542 -13.030 5.003 1.00 96.62 208 MET A C 1
ATOM 1563 O O . MET A 1 208 ? -1.456 -13.118 5.824 1.00 96.62 208 MET A O 1
ATOM 1567 N N . LEU A 1 209 ? 0.646 -12.508 5.331 1.00 95.56 209 LEU A N 1
ATOM 1568 C CA . LEU A 1 209 ? 0.925 -11.977 6.666 1.00 95.56 209 LEU A CA 1
ATOM 1569 C C . LEU A 1 209 ? 0.074 -10.737 6.981 1.00 95.56 209 LEU A C 1
ATOM 1571 O O . LEU A 1 209 ? -0.403 -10.593 8.109 1.00 95.56 209 LEU A O 1
ATOM 1575 N N . ALA A 1 210 ? -0.104 -9.837 6.011 1.00 94.00 210 ALA A N 1
ATOM 1576 C CA . ALA A 1 210 ? -0.928 -8.643 6.171 1.00 94.00 210 ALA A CA 1
ATOM 1577 C C . ALA A 1 210 ? -2.405 -9.006 6.399 1.00 94.00 210 ALA A C 1
ATOM 1579 O O . ALA A 1 210 ? -3.021 -8.503 7.342 1.00 94.00 210 ALA A O 1
ATOM 1580 N N . ASP A 1 211 ? -2.944 -9.934 5.609 1.00 94.75 211 ASP A N 1
ATOM 1581 C CA . ASP A 1 211 ? -4.326 -10.398 5.728 1.00 94.75 211 ASP A CA 1
ATOM 1582 C C . ASP A 1 211 ? -4.558 -11.160 7.041 1.00 94.75 211 ASP A C 1
ATOM 1584 O O . ASP A 1 211 ? -5.569 -10.945 7.713 1.00 94.75 211 ASP A O 1
ATOM 1588 N N . ALA A 1 212 ? -3.593 -11.977 7.483 1.00 95.94 212 ALA A N 1
ATOM 1589 C CA . ALA A 1 212 ? -3.659 -12.647 8.782 1.00 95.94 212 ALA A CA 1
ATOM 1590 C C . ALA A 1 212 ? -3.719 -11.642 9.946 1.00 95.94 212 ALA A C 1
ATOM 1592 O O . ALA A 1 212 ? -4.548 -11.788 10.848 1.00 95.94 212 ALA A O 1
ATOM 1593 N N . LYS A 1 213 ? -2.892 -10.586 9.912 1.00 94.06 213 LYS A N 1
ATOM 1594 C CA . LYS A 1 213 ? -2.920 -9.510 10.918 1.00 94.06 213 LYS A CA 1
ATOM 1595 C C . LYS A 1 213 ? -4.250 -8.757 10.911 1.00 94.06 213 LYS A C 1
ATOM 1597 O O . LYS A 1 213 ? -4.804 -8.471 11.975 1.00 94.06 213 LYS A O 1
ATOM 1602 N N . LEU A 1 214 ? -4.794 -8.471 9.730 1.00 91.00 214 LEU A N 1
ATOM 1603 C CA . LEU A 1 214 ? -6.102 -7.832 9.606 1.00 91.00 214 LEU A CA 1
ATOM 1604 C C . LEU A 1 214 ? -7.214 -8.731 10.175 1.00 91.00 214 LEU A C 1
ATOM 1606 O O . LEU A 1 214 ? -8.092 -8.254 10.897 1.00 91.00 214 LEU A O 1
ATOM 1610 N N . GLY A 1 215 ? -7.133 -10.041 9.936 1.00 93.19 215 GLY A N 1
ATOM 1611 C CA . GLY A 1 215 ? -8.009 -11.045 10.539 1.00 93.19 215 GLY A CA 1
ATOM 1612 C C . GLY A 1 215 ? -7.949 -11.051 12.070 1.00 93.19 215 GLY A C 1
ATOM 1613 O O . GLY A 1 215 ? -8.986 -11.076 12.730 1.00 93.19 215 GLY A O 1
ATOM 1614 N N . THR A 1 216 ? -6.755 -10.954 12.665 1.00 95.69 216 THR A N 1
ATOM 1615 C CA . THR A 1 216 ? -6.626 -10.888 14.132 1.00 95.69 216 THR A CA 1
ATOM 1616 C C . THR A 1 216 ? -7.211 -9.604 14.712 1.00 95.69 216 THR A C 1
ATOM 1618 O O . THR A 1 216 ? -7.961 -9.669 15.683 1.00 95.69 216 THR A O 1
ATOM 1621 N N . VAL A 1 217 ? -6.954 -8.451 14.084 1.00 92.38 217 VAL A N 1
ATOM 1622 C CA . VAL A 1 217 ? -7.468 -7.15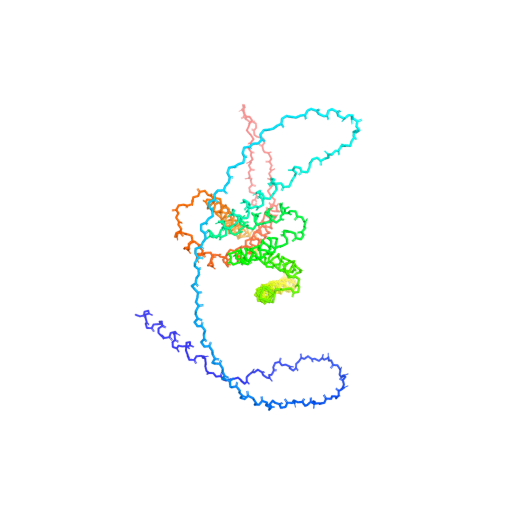2 14.553 1.00 92.38 217 VAL A CA 1
ATOM 1623 C C . VAL A 1 217 ? -8.992 -7.099 14.454 1.00 92.38 217 VAL A C 1
ATOM 1625 O O . VAL A 1 217 ? -9.663 -6.659 15.385 1.00 92.38 217 VAL A O 1
ATOM 1628 N N . THR A 1 218 ? -9.566 -7.593 13.355 1.00 93.50 218 THR A N 1
ATOM 1629 C CA . THR A 1 218 ? -11.026 -7.650 13.180 1.00 93.50 218 THR A CA 1
ATOM 1630 C C . THR A 1 218 ? -11.686 -8.610 14.171 1.00 93.50 218 THR A C 1
ATOM 1632 O O . THR A 1 218 ? -12.721 -8.274 14.749 1.00 93.50 218 THR A O 1
ATOM 1635 N N . ALA A 1 219 ? -11.071 -9.764 14.447 1.00 94.44 219 ALA A N 1
ATOM 1636 C CA . ALA A 1 219 ? -11.550 -10.694 15.466 1.00 94.44 219 ALA A CA 1
ATOM 1637 C C . ALA A 1 219 ? -11.483 -10.098 16.883 1.00 94.44 219 ALA A C 1
ATOM 1639 O O . ALA A 1 219 ? -12.412 -10.275 17.673 1.00 94.44 219 ALA A O 1
ATOM 1640 N N . GLU A 1 220 ? -10.416 -9.373 17.220 1.00 94.88 220 GLU A N 1
ATOM 1641 C CA . GLU A 1 220 ? -10.292 -8.671 18.502 1.00 94.88 220 GLU A CA 1
ATOM 1642 C C . GLU A 1 220 ? -11.320 -7.549 18.643 1.00 94.88 220 GLU A C 1
ATOM 1644 O O . GLU A 1 220 ? -11.992 -7.468 19.673 1.00 94.88 220 GLU A O 1
ATOM 1649 N N . ALA A 1 221 ? -11.522 -6.748 17.595 1.00 91.88 221 ALA A N 1
ATOM 1650 C CA . ALA A 1 221 ? -12.556 -5.719 17.565 1.00 91.88 221 ALA A CA 1
ATOM 1651 C C . ALA A 1 221 ? -13.960 -6.322 17.758 1.00 91.88 221 ALA A C 1
ATOM 1653 O O . ALA A 1 221 ? -14.753 -5.814 18.551 1.00 91.88 221 ALA A O 1
ATOM 1654 N N . ALA A 1 222 ? -14.254 -7.455 17.111 1.00 94.38 222 ALA A N 1
ATOM 1655 C CA . ALA A 1 222 ? -15.515 -8.172 17.293 1.00 94.38 222 ALA A CA 1
ATOM 1656 C C . ALA A 1 222 ? -15.688 -8.699 18.730 1.00 94.38 222 ALA A C 1
ATOM 1658 O O . ALA A 1 222 ? -16.771 -8.584 19.307 1.00 94.38 222 ALA A O 1
ATOM 1659 N N . ARG A 1 223 ? -14.621 -9.225 19.350 1.00 97.00 223 ARG A N 1
ATOM 1660 C CA . ARG A 1 223 ? -14.639 -9.652 20.762 1.00 97.00 223 ARG A CA 1
ATOM 1661 C C . ARG A 1 223 ? -14.892 -8.477 21.703 1.00 97.00 223 ARG A C 1
ATOM 1663 O O . ARG A 1 223 ? -15.714 -8.598 22.607 1.00 97.00 223 ARG A O 1
ATOM 1670 N N . GLN A 1 224 ? -14.233 -7.342 21.483 1.00 95.38 224 GLN A N 1
ATOM 1671 C CA . GLN A 1 224 ? -14.454 -6.130 22.274 1.00 95.38 224 GLN A CA 1
ATOM 1672 C C . GLN A 1 224 ? -15.895 -5.626 22.129 1.00 95.38 224 GLN A C 1
ATOM 1674 O O . GLN A 1 224 ? -16.550 -5.348 23.133 1.00 95.38 224 GLN A O 1
ATOM 1679 N N . ALA A 1 225 ? -16.431 -5.600 20.906 1.00 94.19 225 ALA A N 1
ATOM 1680 C CA . ALA A 1 225 ? -17.823 -5.236 20.655 1.00 94.19 225 ALA A CA 1
ATOM 1681 C C . ALA A 1 225 ? -18.808 -6.176 21.375 1.00 94.19 225 ALA A C 1
ATOM 1683 O O . ALA A 1 225 ? -19.791 -5.711 21.956 1.00 94.19 225 ALA A O 1
ATOM 1684 N N . ALA A 1 226 ? -18.529 -7.483 21.409 1.00 96.88 226 ALA A N 1
ATOM 1685 C CA . ALA A 1 226 ? -19.345 -8.457 22.133 1.00 96.88 226 ALA A CA 1
ATOM 1686 C C . ALA A 1 226 ? -19.309 -8.244 23.658 1.00 96.88 226 ALA A C 1
ATOM 1688 O O . ALA A 1 226 ? -20.354 -8.316 24.306 1.00 96.88 226 ALA A O 1
ATOM 1689 N N . VAL A 1 227 ? -18.142 -7.925 24.231 1.00 97.56 227 VAL A N 1
ATOM 1690 C CA . VAL A 1 227 ? -18.009 -7.591 25.661 1.00 97.56 227 VAL A CA 1
ATOM 1691 C C . VAL A 1 227 ? -18.815 -6.338 26.002 1.00 97.56 227 VAL A C 1
ATOM 1693 O O . VAL A 1 227 ? -19.582 -6.349 26.963 1.00 97.56 227 VAL A O 1
ATOM 1696 N N . VAL A 1 228 ? -18.713 -5.282 25.190 1.00 97.00 228 VAL A N 1
ATOM 1697 C CA . VAL A 1 228 ? -19.488 -4.045 25.384 1.00 97.00 228 VAL A CA 1
ATOM 1698 C C . VAL A 1 228 ? -20.992 -4.314 25.267 1.00 97.00 228 VAL A C 1
ATOM 1700 O O . VAL A 1 228 ? -21.781 -3.826 26.078 1.00 97.00 228 VAL A O 1
ATOM 1703 N N . ALA A 1 229 ? -21.411 -5.136 24.302 1.00 96.06 229 ALA A N 1
ATOM 1704 C CA . ALA A 1 229 ? -22.809 -5.531 24.156 1.00 96.06 229 ALA A CA 1
ATOM 1705 C C . ALA A 1 229 ? -23.318 -6.335 25.366 1.00 96.06 229 ALA A C 1
ATOM 1707 O O . ALA A 1 229 ? -24.441 -6.107 25.822 1.00 96.06 229 ALA A O 1
ATOM 1708 N N . ALA A 1 230 ? -22.500 -7.237 25.918 1.00 97.31 230 ALA A N 1
ATOM 1709 C CA . ALA A 1 230 ? -22.831 -8.000 27.120 1.00 97.31 230 ALA A CA 1
ATOM 1710 C C . ALA A 1 230 ? -22.962 -7.094 28.354 1.00 97.31 230 ALA A C 1
ATOM 1712 O O . ALA A 1 230 ? -23.963 -7.177 29.064 1.00 97.31 230 ALA A O 1
ATOM 1713 N N . GLN A 1 231 ? -22.022 -6.165 28.552 1.00 96.56 231 GLN A N 1
ATOM 1714 C CA . GLN A 1 231 ? -22.077 -5.178 29.636 1.00 96.56 231 GLN A CA 1
ATOM 1715 C C . GLN A 1 231 ? -23.323 -4.294 29.541 1.00 96.56 231 GLN A C 1
ATOM 1717 O O . GLN A 1 231 ? -23.972 -4.018 30.548 1.00 96.56 231 GLN A O 1
ATOM 1722 N N . LYS A 1 232 ? -23.702 -3.879 28.325 1.00 97.31 232 LYS A N 1
ATOM 1723 C CA . LYS A 1 232 ? -24.924 -3.101 28.104 1.00 97.31 232 LYS A CA 1
ATOM 1724 C C . LYS A 1 232 ? -26.176 -3.895 28.482 1.00 97.31 232 LYS A C 1
ATOM 1726 O O . LYS A 1 232 ? -27.047 -3.348 29.149 1.00 97.31 232 LYS A O 1
ATOM 1731 N N . ARG A 1 233 ? -26.255 -5.175 28.102 1.00 98.25 233 ARG A N 1
ATOM 1732 C CA . ARG A 1 233 ? -27.372 -6.057 28.487 1.00 98.25 233 ARG A CA 1
ATOM 1733 C C . ARG A 1 233 ? -27.451 -6.245 30.000 1.00 98.25 233 ARG A C 1
ATOM 1735 O O . ARG A 1 233 ? -28.531 -6.127 30.563 1.00 98.25 233 ARG A O 1
ATOM 1742 N N . GLU A 1 234 ? -26.319 -6.480 30.659 1.00 97.94 234 GLU A N 1
ATOM 1743 C CA . GLU A 1 234 ? -26.255 -6.595 32.120 1.00 97.94 234 GLU A CA 1
ATOM 1744 C C . GLU A 1 234 ? -26.701 -5.297 32.811 1.00 97.94 234 GLU A C 1
ATOM 1746 O O . GLU A 1 234 ? -27.441 -5.341 33.791 1.00 97.94 234 GLU A O 1
ATOM 1751 N N . ALA A 1 235 ? -26.308 -4.135 32.282 1.00 96.62 235 ALA A N 1
ATOM 1752 C CA . ALA A 1 235 ? -26.754 -2.841 32.789 1.00 96.62 235 ALA A CA 1
ATOM 1753 C C . ALA A 1 235 ? -28.270 -2.639 32.624 1.00 96.62 235 ALA A C 1
ATOM 1755 O O . ALA A 1 235 ? -28.914 -2.145 33.549 1.00 96.62 235 ALA A O 1
ATOM 1756 N N . THR A 1 236 ? -28.848 -3.053 31.491 1.00 97.56 236 THR A N 1
ATOM 1757 C CA . THR A 1 236 ? -30.302 -3.022 31.267 1.00 97.56 236 THR A CA 1
ATOM 1758 C C . THR A 1 236 ? -31.037 -3.939 32.243 1.00 97.56 236 THR A C 1
ATOM 1760 O O . THR A 1 236 ? -31.933 -3.469 32.936 1.00 97.56 236 THR A O 1
ATOM 1763 N N . LEU A 1 237 ? -30.600 -5.194 32.395 1.00 98.00 237 LEU A N 1
ATOM 1764 C CA . LEU A 1 237 ? -31.200 -6.142 33.344 1.00 98.00 237 LEU A CA 1
ATOM 1765 C C . LEU A 1 237 ? -31.099 -5.649 34.793 1.00 98.00 237 LEU A C 1
ATOM 1767 O O . LEU A 1 237 ? -32.051 -5.757 35.560 1.00 98.00 237 LEU A O 1
ATOM 1771 N N . ARG A 1 238 ? -29.961 -5.058 35.181 1.00 96.94 238 ARG A N 1
ATOM 1772 C CA . ARG A 1 238 ? -29.809 -4.434 36.505 1.00 96.94 238 ARG A CA 1
ATOM 1773 C C . ARG A 1 238 ? -30.756 -3.255 36.705 1.00 96.94 238 ARG A C 1
ATOM 1775 O O . ARG A 1 238 ? -31.226 -3.057 37.821 1.00 96.94 238 ARG A O 1
ATOM 1782 N N . ALA A 1 239 ? -31.007 -2.459 35.667 1.00 94.94 239 ALA A N 1
ATOM 1783 C CA . ALA A 1 239 ? -31.940 -1.340 35.740 1.00 94.94 239 ALA A CA 1
ATOM 1784 C C . ALA A 1 239 ? -33.393 -1.822 35.874 1.00 94.94 239 ALA A C 1
ATOM 1786 O O . ALA A 1 239 ? -34.122 -1.286 36.705 1.00 94.94 239 ALA A O 1
ATOM 1787 N N . GLU A 1 240 ? -33.779 -2.855 35.122 1.00 96.12 240 GLU A N 1
ATOM 1788 C CA . GLU A 1 240 ? -35.098 -3.496 35.209 1.00 96.12 240 GLU A CA 1
ATOM 1789 C C . GLU A 1 240 ? -35.330 -4.111 36.593 1.00 96.12 240 GLU A C 1
ATOM 1791 O O . GLU A 1 240 ? -36.300 -3.759 37.262 1.00 96.12 240 GLU A O 1
ATOM 1796 N N . LEU A 1 241 ? -34.386 -4.921 37.087 1.00 96.19 241 LEU A N 1
ATOM 1797 C CA . LEU A 1 241 ? -34.478 -5.532 38.415 1.00 96.19 241 LEU A CA 1
ATOM 1798 C C . LEU A 1 241 ? -34.558 -4.474 39.524 1.00 96.19 241 LEU A C 1
ATOM 1800 O O . LEU A 1 241 ? -35.303 -4.621 40.489 1.00 96.19 241 LEU A O 1
ATOM 1804 N N . ARG A 1 242 ? -33.799 -3.378 39.397 1.00 95.12 242 ARG A N 1
ATOM 1805 C CA . ARG A 1 242 ? -33.854 -2.271 40.359 1.00 95.12 242 ARG A CA 1
ATOM 1806 C C . ARG A 1 242 ? -35.216 -1.576 40.354 1.00 95.12 242 ARG A C 1
ATOM 1808 O O . ARG A 1 242 ? -35.660 -1.168 41.424 1.00 95.12 242 ARG A O 1
ATOM 1815 N N . ALA A 1 243 ? -35.850 -1.428 39.191 1.00 93.31 243 ALA A N 1
ATOM 1816 C CA . ALA A 1 243 ? -37.184 -0.848 39.083 1.00 93.31 243 ALA A CA 1
ATOM 1817 C C . ALA A 1 243 ? -38.232 -1.750 39.755 1.00 93.31 243 ALA A C 1
ATOM 1819 O O . ALA A 1 243 ? -38.983 -1.272 40.603 1.00 93.31 243 ALA A O 1
ATOM 1820 N N . GLU A 1 244 ? -38.201 -3.054 39.473 1.00 93.94 244 GLU A N 1
ATOM 1821 C CA . GLU A 1 244 ? -39.123 -4.040 40.054 1.00 93.94 244 GLU A CA 1
ATOM 1822 C C . GLU A 1 244 ? -38.994 -4.122 41.585 1.00 93.94 244 GLU A C 1
ATOM 1824 O O . GLU A 1 244 ? -39.975 -3.940 42.305 1.00 93.94 244 GLU A O 1
ATOM 1829 N N . VAL A 1 245 ? -37.765 -4.260 42.104 1.00 92.94 245 VAL A N 1
ATOM 1830 C CA . VAL A 1 245 ? -37.508 -4.293 43.556 1.00 92.94 245 VAL A CA 1
ATOM 1831 C C . VAL A 1 245 ? -37.952 -2.996 44.239 1.00 92.94 245 VAL A C 1
ATOM 1833 O O . VAL A 1 245 ? -38.456 -3.029 45.362 1.00 92.94 245 VAL A O 1
ATOM 1836 N N . SER A 1 246 ? -37.775 -1.843 43.583 1.00 89.19 246 SER A N 1
ATOM 1837 C CA . SER A 1 246 ? -38.203 -0.562 44.150 1.00 89.19 246 SER A CA 1
ATOM 1838 C C . SER A 1 246 ? -39.721 -0.433 44.248 1.00 89.19 246 SER A C 1
ATOM 1840 O O . SER A 1 246 ? -40.203 0.123 45.232 1.00 89.19 246 SER A O 1
ATOM 1842 N N . ASP A 1 247 ? -40.474 -0.979 43.291 1.00 90.44 247 ASP A N 1
ATOM 1843 C CA . ASP A 1 247 ? -41.937 -0.934 43.306 1.00 90.44 247 ASP A CA 1
ATOM 1844 C C . ASP A 1 247 ? -42.521 -1.835 44.397 1.00 90.44 247 ASP A C 1
ATOM 1846 O O . ASP A 1 247 ? -43.433 -1.414 45.115 1.00 90.44 247 ASP A O 1
ATOM 1850 N N . ASP A 1 248 ? -41.973 -3.037 44.576 1.00 90.56 248 ASP A N 1
ATOM 1851 C CA . ASP A 1 248 ? -42.431 -3.965 45.611 1.00 90.56 248 ASP A CA 1
ATOM 1852 C C . ASP A 1 248 ? -42.089 -3.470 47.016 1.00 90.56 248 ASP A C 1
ATOM 1854 O O . ASP A 1 248 ? -42.971 -3.417 47.876 1.00 90.56 248 ASP A O 1
ATOM 1858 N N . LEU A 1 249 ? -40.854 -2.999 47.238 1.00 89.75 249 LEU A N 1
ATOM 1859 C CA . LEU A 1 249 ? -40.479 -2.372 48.509 1.00 89.75 249 LEU A CA 1
ATOM 1860 C C . LEU A 1 249 ? -41.338 -1.143 48.795 1.00 89.75 249 LEU A C 1
ATOM 1862 O O . LEU A 1 249 ? -41.753 -0.942 49.932 1.00 89.75 249 LEU A O 1
ATOM 1866 N N . ARG A 1 250 ? -41.644 -0.326 47.782 1.00 82.81 250 ARG A N 1
ATOM 1867 C CA . ARG A 1 250 ? -42.492 0.858 47.953 1.00 82.81 250 ARG A CA 1
ATOM 1868 C C . ARG A 1 250 ? -43.933 0.485 48.293 1.00 82.81 250 ARG A C 1
ATOM 1870 O O . ARG A 1 250 ? -44.526 1.138 49.148 1.00 82.81 250 ARG A O 1
ATOM 1877 N N . LYS A 1 251 ? -44.494 -0.562 47.680 1.00 86.94 251 LYS A N 1
ATOM 1878 C CA . LYS A 1 251 ? -45.819 -1.097 48.038 1.00 86.94 251 LYS A CA 1
ATOM 1879 C C . LYS A 1 251 ? -45.831 -1.658 49.455 1.00 86.94 251 LYS A C 1
ATOM 1881 O O . LYS A 1 251 ? -46.727 -1.315 50.223 1.00 86.94 251 LYS A O 1
ATOM 1886 N N . GLU A 1 252 ? -44.843 -2.475 49.816 1.00 88.06 252 GLU A N 1
ATOM 1887 C CA . GLU A 1 252 ? -44.755 -3.061 51.154 1.00 88.06 252 GLU A CA 1
ATOM 1888 C C . GLU A 1 252 ? -44.580 -1.967 52.214 1.00 88.06 252 GLU A C 1
ATOM 1890 O O . GLU A 1 252 ? -45.325 -1.925 53.193 1.00 88.06 252 GLU A O 1
ATOM 1895 N N . PHE A 1 253 ? -43.669 -1.022 51.988 1.00 83.81 253 PHE A N 1
ATOM 1896 C CA . PHE A 1 253 ? -43.429 0.097 52.892 1.00 83.81 253 PHE A CA 1
ATOM 1897 C C . PHE A 1 253 ? -44.674 0.980 53.043 1.00 83.81 253 PHE A C 1
ATOM 1899 O O . PHE A 1 253 ? -45.077 1.246 54.170 1.00 83.81 253 PHE A O 1
ATOM 1906 N N . ASN A 1 254 ? -45.356 1.341 51.949 1.00 79.19 254 ASN A N 1
ATOM 1907 C CA . ASN A 1 254 ? -46.619 2.089 52.005 1.00 79.19 254 ASN A CA 1
ATOM 1908 C C . ASN A 1 254 ? -47.739 1.312 52.713 1.00 79.19 254 ASN A C 1
ATOM 1910 O O . ASN A 1 254 ? -48.540 1.917 53.418 1.00 79.19 254 ASN A O 1
ATOM 1914 N N . SER A 1 255 ? -47.799 -0.014 52.558 1.00 84.12 255 SER A N 1
ATOM 1915 C CA . SER A 1 255 ? -48.791 -0.841 53.256 1.00 84.12 255 SER A CA 1
ATOM 1916 C C . SER A 1 255 ? -48.542 -0.909 54.766 1.00 84.12 255 SER A C 1
ATOM 1918 O O . SER A 1 255 ? -49.493 -0.937 55.541 1.00 84.12 255 SER A O 1
ATOM 1920 N N . ARG A 1 256 ? -47.271 -0.875 55.193 1.00 80.56 256 ARG A N 1
ATOM 1921 C CA . ARG A 1 256 ? -46.880 -0.845 56.611 1.00 80.56 256 ARG A CA 1
ATOM 1922 C C . ARG A 1 256 ? -46.945 0.553 57.224 1.00 80.56 256 ARG A C 1
ATOM 1924 O O . ARG A 1 256 ? -47.119 0.669 58.431 1.00 80.56 256 ARG A O 1
ATOM 1931 N N . LEU A 1 257 ? -46.789 1.595 56.410 1.00 66.88 257 LEU A N 1
ATOM 1932 C CA . LEU A 1 257 ? -46.846 2.996 56.826 1.00 66.88 257 LEU A CA 1
ATOM 1933 C C . LEU A 1 257 ? -48.212 3.640 56.651 1.00 66.88 257 LEU A C 1
ATOM 1935 O O . LEU A 1 257 ? -48.307 4.837 56.898 1.00 66.88 257 LEU A O 1
ATOM 1939 N N . ALA A 1 258 ? -49.247 2.889 56.261 1.00 57.75 258 ALA A N 1
ATOM 1940 C CA . ALA A 1 258 ? -50.626 3.339 56.394 1.00 57.75 258 ALA A CA 1
ATOM 1941 C C . ALA A 1 258 ? -50.830 3.807 57.850 1.00 57.75 258 ALA A C 1
ATOM 1943 O O . ALA A 1 258 ? -50.849 2.975 58.761 1.00 57.75 258 ALA A O 1
ATOM 1944 N N . PRO A 1 259 ? -50.880 5.125 58.106 1.00 57.31 259 PRO A N 1
ATOM 1945 C CA . PRO A 1 259 ? -50.782 5.628 59.457 1.00 57.31 259 PRO A CA 1
ATOM 1946 C C . PRO A 1 259 ? -52.183 5.769 60.040 1.00 57.31 259 PRO A C 1
ATOM 1948 O O . PRO A 1 259 ? -53.035 6.430 59.453 1.00 57.31 259 PRO A O 1
ATOM 1951 N N . GLU A 1 260 ? -52.390 5.266 61.254 1.00 51.66 260 GLU A N 1
ATOM 1952 C CA . GLU A 1 260 ? -53.348 5.901 62.170 1.00 51.66 260 GLU A CA 1
ATOM 1953 C C . GLU A 1 260 ? -52.700 7.053 62.976 1.00 51.66 260 GLU A C 1
ATOM 1955 O O . GLU A 1 260 ? -53.319 7.603 63.880 1.00 51.66 260 GLU A O 1
ATOM 1960 N N . GLY A 1 261 ? -51.464 7.472 62.664 1.00 55.38 261 GLY A N 1
ATOM 1961 C CA . GLY A 1 261 ? -50.715 8.453 63.464 1.00 55.38 261 GLY A CA 1
ATOM 1962 C C . GLY A 1 261 ? -50.147 9.647 62.678 1.00 55.38 261 GLY A C 1
ATOM 1963 O O . GLY A 1 261 ? -49.669 9.466 61.560 1.00 55.38 261 GLY A O 1
ATOM 1964 N N . PRO A 1 262 ? -50.155 10.868 63.250 1.00 49.44 262 PRO A N 1
ATOM 1965 C CA . PRO A 1 262 ? -49.734 12.088 62.567 1.00 49.44 262 PRO A CA 1
ATOM 1966 C C . PRO A 1 262 ? -48.246 12.077 62.188 1.00 49.44 262 PRO A C 1
ATOM 1968 O O . PRO A 1 262 ? -47.362 11.770 62.986 1.00 49.44 262 PRO A O 1
ATOM 1971 N N . SER A 1 263 ? -48.007 12.458 60.937 1.00 50.88 263 SER A N 1
ATOM 1972 C CA . SER A 1 263 ? -46.735 12.549 60.224 1.00 50.88 263 SER A CA 1
ATOM 1973 C C . SER A 1 263 ? -45.697 13.435 60.924 1.00 50.88 263 SER A C 1
ATOM 1975 O O . SER A 1 263 ? -45.852 14.655 60.985 1.00 50.88 263 SER A O 1
ATOM 1977 N N . MET A 1 264 ? -44.598 12.826 61.372 1.00 45.12 264 MET A N 1
ATOM 1978 C CA . MET A 1 264 ? -43.378 13.513 61.797 1.00 45.12 264 MET A CA 1
ATOM 1979 C C . MET A 1 264 ? -42.161 12.811 61.182 1.00 45.12 264 MET A C 1
ATOM 1981 O O . MET A 1 264 ? -42.020 11.601 61.321 1.00 45.12 264 MET A O 1
ATOM 1985 N N . LEU A 1 265 ? -41.283 13.615 60.573 1.00 52.22 265 LEU A N 1
ATOM 1986 C CA . LEU A 1 265 ? -39.957 13.300 60.011 1.00 52.22 265 LEU A CA 1
ATOM 1987 C C . LEU A 1 265 ? -39.907 12.784 58.564 1.00 52.22 265 LEU A C 1
ATOM 1989 O O . LEU A 1 265 ? -39.680 11.614 58.274 1.00 52.22 265 LEU A O 1
ATOM 1993 N N . ASP A 1 266 ? -40.009 13.763 57.665 1.00 50.56 266 ASP A N 1
ATOM 1994 C CA . ASP A 1 266 ? -39.494 13.749 56.298 1.00 50.56 266 ASP A CA 1
ATOM 1995 C C . ASP A 1 266 ? -37.952 13.816 56.330 1.00 50.56 266 ASP A C 1
ATOM 1997 O O . ASP A 1 266 ? -37.361 14.856 56.634 1.00 50.56 266 ASP A O 1
ATOM 2001 N N . ILE A 1 267 ? -37.285 12.683 56.099 1.00 52.72 267 ILE A N 1
ATOM 2002 C CA . ILE A 1 267 ? -35.827 12.603 55.936 1.00 52.72 267 ILE A CA 1
ATOM 2003 C C . ILE A 1 267 ? -35.573 12.280 54.463 1.00 52.72 267 ILE A C 1
ATOM 2005 O O . ILE A 1 267 ? -35.644 11.127 54.046 1.00 52.72 267 ILE A O 1
ATOM 2009 N N . GLY A 1 268 ? -35.330 13.334 53.681 1.00 52.84 268 GLY A N 1
ATOM 2010 C CA . GLY A 1 268 ? -35.255 13.293 52.221 1.00 52.84 268 GLY A CA 1
ATOM 2011 C C . GLY A 1 268 ? -34.192 12.348 51.648 1.00 52.84 268 GLY A C 1
ATOM 2012 O O . GLY A 1 268 ? -33.064 12.254 52.139 1.00 52.84 268 GLY A O 1
ATOM 2013 N N . ASP A 1 269 ? -34.575 11.687 50.557 1.00 58.75 269 ASP A N 1
ATOM 2014 C CA . ASP A 1 269 ? -33.805 10.690 49.816 1.00 58.75 269 ASP A CA 1
ATOM 2015 C C . ASP A 1 269 ? -32.451 11.273 49.330 1.00 58.75 269 ASP A C 1
ATOM 2017 O O . ASP A 1 269 ? -32.421 12.295 48.634 1.00 58.75 269 ASP A O 1
ATOM 2021 N N . PRO A 1 270 ? -31.289 10.664 49.643 1.00 54.09 270 PRO A N 1
ATOM 2022 C CA . PRO A 1 270 ? -29.976 11.201 49.258 1.00 54.09 270 PRO A CA 1
ATOM 2023 C C . PRO A 1 270 ? -29.741 11.262 47.734 1.00 54.09 270 PRO A C 1
ATOM 2025 O O . PRO A 1 270 ? -28.815 11.940 47.283 1.00 54.09 270 PRO A O 1
ATOM 2028 N N . LEU A 1 271 ? -30.583 10.598 46.934 1.00 54.69 271 LEU A N 1
ATOM 2029 C CA . LEU A 1 271 ? -30.585 10.639 45.465 1.00 54.69 271 LEU A CA 1
ATOM 2030 C C . LEU A 1 271 ? -31.256 11.890 44.869 1.00 54.69 271 LEU A C 1
ATOM 2032 O O . LEU A 1 271 ? -31.098 12.145 43.673 1.00 54.69 271 LEU A O 1
ATOM 2036 N N . ASP A 1 272 ? -31.931 12.705 45.682 1.00 59.66 272 ASP A N 1
ATOM 2037 C CA . ASP A 1 272 ? -32.577 13.951 45.249 1.00 59.66 272 ASP A CA 1
ATOM 2038 C C . ASP A 1 272 ? -31.692 15.192 45.396 1.00 59.66 272 ASP A C 1
ATOM 2040 O O . ASP A 1 272 ? -32.163 16.320 45.275 1.00 59.66 272 ASP A O 1
ATOM 2044 N N . ARG A 1 273 ? -30.378 15.014 45.589 1.00 62.56 273 ARG A N 1
ATOM 2045 C CA . ARG A 1 273 ? -29.410 16.121 45.597 1.00 62.56 273 ARG A CA 1
ATOM 2046 C C . ARG A 1 273 ? -28.825 16.336 44.191 1.00 62.56 273 ARG A C 1
ATOM 2048 O O . ARG A 1 273 ? -27.795 15.739 43.863 1.00 62.56 273 ARG A O 1
ATOM 2055 N N . PRO A 1 274 ? -29.420 17.202 43.340 1.00 64.94 274 PRO A N 1
ATOM 2056 C CA . PRO A 1 274 ? -28.949 17.447 41.970 1.00 64.94 274 PRO A CA 1
ATOM 2057 C C . PRO A 1 274 ? -27.510 17.976 41.915 1.00 64.94 274 PRO A C 1
ATOM 2059 O O . PRO A 1 274 ? -26.836 17.838 40.896 1.00 64.94 274 PRO A O 1
ATOM 2062 N N . GLU A 1 275 ? -27.021 18.551 43.012 1.00 70.00 275 GLU A N 1
ATOM 2063 C CA . GLU A 1 275 ? -25.662 19.075 43.160 1.00 70.00 275 GLU A CA 1
ATOM 2064 C C . GLU A 1 275 ? -24.594 17.988 42.980 1.00 70.00 275 GLU A C 1
ATOM 2066 O O . GLU A 1 275 ? -23.567 18.231 42.348 1.00 70.00 275 GLU A O 1
ATOM 2071 N N . LEU A 1 276 ? -24.864 16.765 43.444 1.00 70.19 276 LEU A N 1
ATOM 2072 C CA . LEU A 1 276 ? -23.908 15.660 43.381 1.00 70.19 276 LEU A CA 1
ATOM 2073 C C . LEU A 1 276 ? -23.831 15.057 41.965 1.00 70.19 276 LEU A C 1
ATOM 2075 O O . LEU A 1 276 ? -22.746 14.743 41.479 1.00 70.19 276 LEU A O 1
ATOM 2079 N N . LEU A 1 277 ? -24.964 14.992 41.254 1.00 68.12 277 LEU A N 1
ATOM 2080 C CA . LEU A 1 277 ? -25.031 14.561 39.848 1.00 68.12 277 LEU A CA 1
ATOM 2081 C C . LEU A 1 277 ? -24.345 15.553 38.898 1.00 68.12 277 LEU A C 1
ATOM 2083 O O . LEU A 1 277 ? -23.654 15.137 37.969 1.00 68.12 277 LEU A O 1
ATOM 2087 N N . ILE A 1 278 ? -24.497 16.858 39.149 1.00 69.75 278 ILE A N 1
ATOM 2088 C CA . ILE A 1 278 ? -23.809 17.906 38.383 1.00 69.75 278 ILE A CA 1
ATOM 2089 C C . ILE A 1 278 ? -22.294 17.833 38.620 1.00 69.75 278 ILE A C 1
ATOM 2091 O O . ILE A 1 278 ? -21.529 17.934 37.661 1.00 69.75 278 ILE A O 1
ATOM 2095 N N . GLY A 1 279 ? -21.859 17.596 39.864 1.00 71.06 279 GLY A N 1
ATOM 2096 C CA . GLY A 1 279 ? -20.442 17.440 40.203 1.00 71.06 279 GLY A CA 1
ATOM 2097 C C . GLY A 1 279 ? -19.784 16.251 39.496 1.00 71.06 279 GLY A C 1
ATOM 2098 O O . GLY A 1 279 ? -18.759 16.415 38.837 1.00 71.06 279 GLY A O 1
ATOM 2099 N N . VAL A 1 280 ? -20.396 15.064 39.561 1.00 72.12 280 VAL A N 1
ATOM 2100 C CA . VAL A 1 280 ? -19.856 13.851 38.917 1.00 72.12 280 VAL A CA 1
ATOM 2101 C C . VAL A 1 280 ? -19.901 13.950 37.387 1.00 72.12 280 VAL A C 1
ATOM 2103 O O . VAL A 1 280 ? -18.928 13.597 36.718 1.00 72.12 280 VAL A O 1
ATOM 2106 N N . GLY A 1 281 ? -20.991 14.481 36.822 1.00 67.06 281 GLY A N 1
ATOM 2107 C CA . GLY A 1 281 ? -21.105 14.712 35.380 1.00 67.06 281 GLY A CA 1
ATOM 2108 C C . GLY A 1 281 ? -20.051 15.693 34.859 1.00 67.06 281 GLY A C 1
ATOM 2109 O O . GLY A 1 281 ? -19.419 15.429 33.837 1.00 67.06 281 GLY A O 1
ATOM 2110 N N . GLY A 1 282 ? -19.795 16.782 35.592 1.00 73.31 282 GLY A N 1
ATOM 2111 C CA . GLY A 1 282 ? -18.773 17.770 35.242 1.00 73.31 282 GLY A CA 1
ATOM 2112 C C . GLY A 1 282 ? -17.355 17.193 35.215 1.00 73.31 282 GLY A C 1
ATOM 2113 O O . GLY A 1 282 ? -16.610 17.453 34.271 1.00 73.31 282 GLY A O 1
ATOM 2114 N N . VAL A 1 283 ? -16.996 16.355 36.194 1.00 75.94 283 VAL A N 1
ATOM 2115 C CA . VAL A 1 283 ? -15.675 15.698 36.247 1.00 75.94 283 VAL A CA 1
ATOM 2116 C C . VAL A 1 283 ? -15.465 14.755 35.057 1.00 75.94 283 VAL A C 1
ATOM 2118 O O . VAL A 1 283 ? -14.394 14.762 34.452 1.00 75.94 283 VAL A O 1
ATOM 2121 N N . LEU A 1 284 ? -16.486 13.983 34.672 1.00 68.31 284 LEU A N 1
ATOM 2122 C CA . LEU A 1 284 ? -16.401 13.056 33.536 1.00 68.31 284 LEU A CA 1
ATOM 2123 C C . LEU A 1 284 ? -16.310 13.776 32.183 1.00 68.31 284 LEU A C 1
ATOM 2125 O O . LEU A 1 284 ? -15.514 13.369 31.337 1.00 68.31 284 LEU A O 1
ATOM 2129 N N . VAL A 1 285 ? -17.062 14.867 31.988 1.00 72.25 285 VAL A N 1
ATOM 2130 C CA . VAL A 1 285 ? -16.922 15.718 30.791 1.00 72.25 285 VAL A CA 1
ATOM 2131 C C . VAL A 1 285 ? -15.533 16.353 30.741 1.00 72.25 285 VAL A C 1
ATOM 2133 O O . VAL A 1 285 ? -14.915 16.361 29.679 1.00 72.25 285 VAL A O 1
ATOM 2136 N N . GLY A 1 286 ? -15.017 16.832 31.878 1.00 72.44 286 GLY A N 1
ATOM 2137 C CA . GLY A 1 286 ? -13.672 17.399 31.974 1.00 72.44 286 GLY A CA 1
ATOM 2138 C C . GLY A 1 286 ? -12.583 16.399 31.578 1.00 72.44 286 GLY A C 1
ATOM 2139 O O . GLY A 1 286 ? -11.745 16.708 30.735 1.00 72.44 286 GLY A O 1
ATOM 2140 N N . LEU A 1 287 ? -12.634 15.173 32.108 1.00 68.94 287 LEU A N 1
ATOM 2141 C CA . LEU A 1 287 ? -11.709 14.093 31.741 1.00 68.94 287 LEU A CA 1
ATOM 2142 C C . LEU A 1 287 ? -11.816 13.704 30.259 1.00 68.94 287 LEU A C 1
ATOM 2144 O O . LEU A 1 287 ? -10.793 13.545 29.593 1.00 68.94 287 LEU A O 1
ATOM 2148 N N . GLY A 1 288 ? -13.036 13.603 29.725 1.00 68.38 288 GLY A N 1
ATOM 2149 C CA . GLY A 1 288 ? -13.264 13.330 28.305 1.00 68.38 288 GLY A CA 1
ATOM 2150 C C . GLY A 1 288 ? -12.708 14.433 27.396 1.00 68.38 288 GLY A C 1
ATOM 2151 O O . GLY A 1 288 ? -12.033 14.141 26.409 1.00 68.38 288 GLY A O 1
ATOM 2152 N N . ALA A 1 289 ? -12.919 15.702 27.750 1.00 67.69 289 ALA A N 1
ATOM 2153 C CA . ALA A 1 289 ? -12.403 16.845 27.000 1.00 67.69 289 ALA A CA 1
ATOM 2154 C C . ALA A 1 289 ? -10.867 16.902 27.014 1.00 67.69 289 ALA A C 1
ATOM 2156 O O . ALA A 1 289 ? -10.268 17.134 25.967 1.00 67.69 289 ALA A O 1
ATOM 2157 N N . VAL A 1 290 ? -10.223 16.615 28.153 1.00 68.94 290 VAL A N 1
ATOM 2158 C CA . VAL A 1 290 ? -8.753 16.544 28.252 1.00 68.94 290 VAL A CA 1
ATOM 2159 C C . VAL A 1 290 ? -8.196 15.414 27.385 1.00 68.94 290 VAL A C 1
ATOM 2161 O O . VAL A 1 290 ? -7.272 15.651 26.615 1.00 68.94 290 VAL A O 1
ATOM 2164 N N . ALA A 1 291 ? -8.783 14.213 27.429 1.00 69.00 291 ALA A N 1
ATOM 2165 C CA . ALA A 1 291 ? -8.352 13.101 26.576 1.00 69.00 291 ALA A CA 1
ATOM 2166 C C . ALA A 1 291 ? -8.487 13.434 25.078 1.00 69.00 291 ALA A C 1
ATOM 2168 O O . ALA A 1 291 ? -7.600 13.127 24.281 1.00 69.00 291 ALA A O 1
ATOM 2169 N N . THR A 1 292 ? -9.569 14.120 24.700 1.00 67.94 292 THR A N 1
ATOM 2170 C CA . THR A 1 292 ? -9.803 14.539 23.309 1.00 67.94 292 THR A CA 1
ATOM 2171 C C . THR A 1 292 ? -8.844 15.656 22.884 1.00 67.94 292 THR A C 1
ATOM 2173 O O . THR A 1 292 ? -8.338 15.630 21.767 1.00 67.94 292 THR A O 1
ATOM 2176 N N . ALA A 1 293 ? -8.537 16.606 23.773 1.00 65.56 293 ALA A N 1
ATOM 2177 C CA . ALA A 1 293 ? -7.569 17.672 23.523 1.00 65.56 293 ALA A CA 1
ATOM 2178 C C . ALA A 1 293 ? -6.137 17.133 23.388 1.00 65.56 293 ALA A C 1
ATOM 2180 O O . ALA A 1 293 ? -5.416 17.560 22.492 1.00 65.56 293 ALA A O 1
ATOM 2181 N N . VAL A 1 294 ? -5.745 16.150 24.208 1.00 70.25 294 VAL A N 1
ATOM 2182 C CA . VAL A 1 294 ? -4.457 15.448 24.073 1.00 70.25 294 VAL A CA 1
ATOM 2183 C C . VAL A 1 294 ? -4.381 14.717 22.732 1.00 70.25 294 VAL A C 1
ATOM 2185 O O . VAL A 1 294 ? -3.356 14.789 22.060 1.00 70.25 294 VAL A O 1
ATOM 2188 N N . MET A 1 295 ? -5.467 14.081 22.282 1.00 69.88 295 MET A N 1
ATOM 2189 C CA . MET A 1 295 ? -5.513 13.469 20.948 1.00 69.88 295 MET A CA 1
ATOM 2190 C C . MET A 1 295 ? -5.447 14.488 19.810 1.00 69.88 295 MET A C 1
ATOM 2192 O O . MET A 1 295 ? -4.747 14.256 18.832 1.00 69.88 295 MET A O 1
ATOM 2196 N N . ALA A 1 296 ? -6.145 15.618 19.920 1.00 65.00 296 ALA A N 1
ATOM 2197 C CA . ALA A 1 296 ? -6.088 16.667 18.906 1.00 65.00 296 ALA A CA 1
ATOM 2198 C C . ALA A 1 296 ? -4.689 17.295 18.831 1.00 65.00 296 ALA A C 1
ATOM 2200 O O . ALA A 1 296 ? -4.173 17.505 17.738 1.00 65.00 296 ALA A O 1
ATOM 2201 N N . PHE A 1 297 ? -4.056 17.538 19.982 1.00 68.12 297 PHE A N 1
ATOM 2202 C CA . PHE A 1 297 ? -2.703 18.078 20.069 1.00 68.12 297 PHE A CA 1
ATOM 2203 C C . PHE A 1 297 ? -1.663 17.101 19.511 1.00 68.12 297 PHE A C 1
ATOM 2205 O O . PHE A 1 297 ? -0.842 17.489 18.693 1.00 68.12 297 PHE A O 1
ATOM 2212 N N . THR A 1 298 ? -1.748 15.817 19.864 1.00 65.44 298 THR A N 1
ATOM 2213 C CA . THR A 1 298 ? -0.842 14.785 19.326 1.00 65.44 298 THR A CA 1
ATOM 2214 C C . THR A 1 298 ? -1.077 14.522 17.840 1.00 65.44 298 THR A C 1
ATOM 2216 O O . THR A 1 298 ? -0.115 14.368 17.100 1.00 65.44 298 THR A O 1
ATOM 2219 N N . ALA A 1 299 ? -2.321 14.539 17.353 1.00 65.44 299 ALA A N 1
ATOM 2220 C CA . ALA A 1 299 ? -2.601 14.481 15.918 1.00 65.44 299 ALA A CA 1
ATOM 2221 C C . ALA A 1 299 ? -2.012 15.694 15.180 1.00 65.44 299 ALA A C 1
ATOM 2223 O O . ALA A 1 299 ? -1.480 15.544 14.081 1.00 65.44 299 ALA A O 1
ATOM 2224 N N . PHE A 1 300 ? -2.064 16.878 15.798 1.00 66.00 300 PHE A N 1
ATOM 2225 C CA . PHE A 1 300 ? -1.446 18.087 15.265 1.00 66.00 300 PHE A CA 1
ATOM 2226 C C . PHE A 1 300 ? 0.083 17.992 15.271 1.00 66.00 300 PHE A C 1
ATOM 2228 O O . PHE A 1 300 ? 0.691 18.328 14.268 1.00 66.00 300 PHE A O 1
ATOM 2235 N N . GLU A 1 301 ? 0.708 17.462 16.326 1.00 66.06 301 GLU A N 1
ATOM 2236 C CA . GLU A 1 301 ? 2.156 17.217 16.361 1.00 66.06 301 GLU A CA 1
ATOM 2237 C C . GLU A 1 301 ? 2.599 16.118 15.393 1.00 66.06 301 GLU A C 1
ATOM 2239 O O . GLU A 1 301 ? 3.682 16.219 14.840 1.00 66.06 301 GLU A O 1
ATOM 2244 N N . VAL A 1 302 ? 1.784 15.095 15.123 1.00 63.31 302 VAL A N 1
ATOM 2245 C CA . VAL A 1 302 ? 2.085 14.089 14.089 1.00 63.31 302 VAL A CA 1
ATOM 2246 C C . VAL A 1 302 ? 2.002 14.704 12.690 1.00 63.31 302 VAL A C 1
ATOM 2248 O O . VAL A 1 302 ? 2.841 14.411 11.838 1.00 63.31 302 VAL A O 1
ATOM 2251 N N . LEU A 1 303 ? 1.026 15.582 12.450 1.00 58.91 303 LEU A N 1
ATOM 2252 C CA . LEU A 1 303 ? 0.909 16.332 11.197 1.00 58.91 303 LEU A CA 1
ATOM 2253 C C . LEU A 1 303 ? 2.026 17.378 11.046 1.00 58.91 303 LEU A C 1
ATOM 2255 O O . LEU A 1 303 ? 2.564 17.538 9.955 1.00 58.91 303 LEU A O 1
ATOM 2259 N N . ASP A 1 304 ? 2.410 18.046 12.132 1.00 59.94 304 ASP A N 1
ATOM 2260 C CA . ASP A 1 304 ? 3.479 19.044 12.153 1.00 59.94 304 ASP A CA 1
ATOM 2261 C C . ASP A 1 304 ? 4.863 18.391 12.089 1.00 59.94 304 ASP A C 1
ATOM 2263 O O . ASP A 1 304 ? 5.721 18.856 11.352 1.00 59.94 304 ASP A O 1
ATOM 2267 N N . ALA A 1 305 ? 5.079 17.253 12.754 1.00 58.56 305 ALA A N 1
ATOM 2268 C CA . ALA A 1 305 ? 6.259 16.418 12.556 1.00 58.56 305 ALA A CA 1
ATOM 2269 C C . ALA A 1 305 ? 6.330 15.985 11.091 1.00 58.56 305 ALA A C 1
ATOM 2271 O O . ALA A 1 305 ? 7.334 16.223 10.438 1.00 58.56 305 ALA A O 1
ATOM 2272 N N . ARG A 1 306 ? 5.244 15.485 10.500 1.00 55.91 306 ARG A N 1
ATOM 2273 C CA . ARG A 1 306 ? 5.233 15.166 9.067 1.00 55.91 306 ARG A CA 1
ATOM 2274 C C . ARG A 1 306 ? 5.652 16.356 8.177 1.00 55.91 306 ARG A C 1
ATOM 2276 O O . ARG A 1 306 ? 6.419 16.141 7.246 1.00 55.91 306 ARG A O 1
ATOM 2283 N N . ASN A 1 307 ? 5.246 17.587 8.505 1.00 49.44 307 ASN A N 1
ATOM 2284 C CA . ASN A 1 307 ? 5.664 18.812 7.800 1.00 49.44 307 ASN A CA 1
ATOM 2285 C C . ASN A 1 307 ? 7.110 19.266 8.113 1.00 49.44 307 ASN A C 1
ATOM 2287 O O . ASN A 1 307 ? 7.809 19.782 7.240 1.00 49.44 307 ASN A O 1
ATOM 2291 N N . ARG A 1 308 ? 7.598 19.094 9.348 1.00 50.94 308 ARG A N 1
ATOM 2292 C CA . ARG A 1 308 ? 8.975 19.454 9.744 1.00 50.94 308 ARG A CA 1
ATOM 2293 C C . ARG A 1 308 ? 10.006 18.512 9.126 1.00 50.94 308 ARG A C 1
ATOM 2295 O O . ARG A 1 308 ? 11.097 18.943 8.773 1.00 50.94 308 ARG A O 1
ATOM 2302 N N . TRP A 1 309 ? 9.643 17.249 8.920 1.00 51.66 309 TRP A N 1
ATOM 2303 C CA . TRP A 1 309 ? 10.496 16.274 8.238 1.00 51.66 309 TRP A CA 1
ATOM 2304 C C . TRP A 1 309 ? 10.608 16.544 6.728 1.00 51.66 309 TRP A C 1
ATOM 2306 O O . TRP A 1 309 ? 11.556 16.084 6.101 1.00 51.66 309 TRP A O 1
ATOM 2316 N N . GLU A 1 310 ? 9.699 17.334 6.146 1.00 46.62 310 GLU A N 1
ATOM 2317 C CA . GLU A 1 310 ? 9.832 17.840 4.772 1.00 46.62 310 GLU A CA 1
ATOM 2318 C C . GLU A 1 310 ? 10.787 19.040 4.659 1.00 46.62 310 GLU A C 1
ATOM 2320 O O . GLU A 1 310 ? 11.263 19.326 3.560 1.00 46.62 310 GLU A O 1
ATOM 2325 N N . THR A 1 311 ? 11.102 19.733 5.762 1.00 45.31 311 THR A N 1
ATOM 2326 C CA . THR A 1 311 ? 11.851 21.003 5.730 1.00 45.31 311 THR A CA 1
ATOM 2327 C C . THR A 1 311 ? 13.238 20.971 6.384 1.00 45.31 311 THR A C 1
ATOM 2329 O O . THR A 1 311 ? 14.057 21.813 6.021 1.00 45.31 311 THR A O 1
ATOM 2332 N N . ASP A 1 312 ? 13.569 19.992 7.237 1.00 46.41 312 ASP A N 1
ATOM 2333 C CA . ASP A 1 312 ? 14.884 19.912 7.905 1.00 46.41 312 ASP A CA 1
ATOM 2334 C C . ASP A 1 312 ? 15.608 18.568 7.643 1.00 46.41 312 ASP A C 1
ATOM 2336 O O . ASP A 1 312 ? 15.459 17.585 8.365 1.00 46.41 312 ASP A O 1
ATOM 2340 N N . PHE A 1 313 ? 16.410 18.513 6.571 1.00 48.03 313 PHE A N 1
ATOM 2341 C CA . PHE A 1 313 ? 17.078 17.296 6.061 1.00 48.03 313 PHE A CA 1
ATOM 2342 C C . PHE A 1 313 ? 18.542 17.100 6.525 1.00 48.03 313 PHE A C 1
ATOM 2344 O O . PHE A 1 313 ? 19.283 16.334 5.911 1.00 48.03 313 PHE A O 1
ATOM 2351 N N . SER A 1 314 ? 18.992 17.756 7.602 1.00 50.12 314 SER A N 1
ATOM 2352 C CA . SER A 1 314 ? 20.427 17.767 7.967 1.00 50.12 314 SER A CA 1
ATOM 2353 C C . SER A 1 314 ? 20.890 16.762 9.038 1.00 50.12 314 SER A C 1
ATOM 2355 O O . SER A 1 314 ? 22.074 16.768 9.363 1.00 50.12 314 SER A O 1
ATOM 2357 N N . TYR A 1 315 ? 20.047 15.869 9.577 1.00 45.09 315 TYR A N 1
ATOM 2358 C CA . TYR A 1 315 ? 20.497 14.898 10.597 1.00 45.09 315 TYR A CA 1
ATOM 2359 C C . TYR A 1 315 ? 19.926 13.476 10.407 1.00 45.09 315 TYR A C 1
ATOM 2361 O O . TYR A 1 315 ? 18.784 13.218 10.786 1.00 45.09 315 TYR A O 1
ATOM 2369 N N . PRO A 1 316 ? 20.718 12.516 9.885 1.00 50.66 316 PRO A N 1
ATOM 2370 C CA . PRO A 1 316 ? 20.265 11.144 9.615 1.00 50.66 316 PRO A CA 1
ATOM 2371 C C . PRO A 1 316 ? 20.069 10.268 10.867 1.00 50.66 316 PRO A C 1
ATOM 2373 O O . PRO A 1 316 ? 19.400 9.237 10.794 1.00 50.66 316 PRO A O 1
ATOM 2376 N N . ASP A 1 317 ? 20.602 10.661 12.028 1.00 52.16 317 ASP A N 1
ATOM 2377 C CA . ASP A 1 317 ? 20.529 9.832 13.241 1.00 52.16 317 ASP A CA 1
ATOM 2378 C C . ASP A 1 317 ? 19.320 10.134 14.139 1.00 52.16 317 ASP A C 1
ATOM 2380 O O . ASP A 1 317 ? 18.846 9.237 14.835 1.00 52.16 317 ASP A O 1
ATOM 2384 N N . ALA A 1 318 ? 18.729 11.331 14.049 1.00 53.41 318 ALA A N 1
ATOM 2385 C CA . ALA A 1 318 ? 17.551 11.696 14.844 1.00 53.41 318 ALA A CA 1
ATOM 2386 C C . ALA A 1 318 ? 16.297 10.877 14.469 1.00 53.41 318 ALA A C 1
ATOM 2388 O O . ALA A 1 318 ? 15.394 10.694 15.287 1.00 53.41 318 ALA A O 1
ATOM 2389 N N . GLY A 1 319 ? 16.247 10.333 13.247 1.00 51.84 319 GLY A N 1
ATOM 2390 C CA . GLY A 1 319 ? 15.078 9.603 12.762 1.00 51.84 319 GLY A CA 1
ATOM 2391 C C . GLY A 1 319 ? 14.914 8.187 13.325 1.00 51.84 319 GLY A C 1
ATOM 2392 O O . GLY A 1 319 ? 13.794 7.682 13.396 1.00 51.84 319 GLY A O 1
ATOM 2393 N N . ARG A 1 320 ? 16.005 7.543 13.766 1.00 51.66 320 ARG A N 1
ATOM 2394 C CA . ARG A 1 320 ? 15.960 6.169 14.303 1.00 51.66 320 ARG A CA 1
ATOM 2395 C C . ARG A 1 320 ? 15.421 6.101 15.731 1.00 51.66 320 ARG A C 1
ATOM 2397 O O . ARG A 1 320 ? 14.711 5.149 16.050 1.00 51.66 320 ARG A O 1
ATOM 2404 N N . ASP A 1 321 ? 15.699 7.108 16.553 1.00 55.44 321 ASP A N 1
ATOM 2405 C CA . ASP A 1 321 ? 15.181 7.168 17.923 1.00 55.44 321 ASP A CA 1
ATOM 2406 C C . ASP A 1 321 ? 13.692 7.563 17.946 1.00 55.44 321 ASP A C 1
ATOM 2408 O O . ASP A 1 321 ? 12.912 6.965 18.685 1.00 55.44 321 ASP A O 1
ATOM 2412 N N . ALA A 1 322 ? 13.253 8.444 17.036 1.00 54.97 322 ALA A N 1
ATOM 2413 C CA . ALA A 1 322 ? 11.841 8.820 16.891 1.00 54.97 322 ALA A CA 1
ATOM 2414 C C . ALA A 1 322 ? 10.929 7.648 16.460 1.00 54.97 322 ALA A C 1
ATOM 2416 O O . ALA A 1 322 ? 9.776 7.561 16.883 1.00 54.97 322 ALA A O 1
ATOM 2417 N N . LEU A 1 323 ? 11.442 6.712 15.650 1.00 51.16 323 LEU A N 1
ATOM 2418 C CA . LEU A 1 323 ? 10.712 5.502 15.242 1.00 51.16 323 LEU A CA 1
ATOM 2419 C C . LEU A 1 323 ? 10.559 4.487 16.384 1.00 51.16 323 LEU A C 1
ATOM 2421 O O . LEU A 1 323 ? 9.581 3.743 16.419 1.00 51.16 323 LEU A O 1
ATOM 2425 N N . ARG A 1 324 ? 11.499 4.466 17.335 1.00 53.88 324 ARG A N 1
ATOM 2426 C CA . ARG A 1 324 ? 11.468 3.551 18.484 1.00 53.88 324 ARG A CA 1
ATOM 2427 C C . ARG A 1 324 ? 10.426 3.965 19.523 1.00 53.88 324 ARG A C 1
ATOM 2429 O O . ARG A 1 324 ? 9.821 3.096 20.146 1.00 53.88 324 ARG A O 1
ATOM 2436 N N . ASP A 1 325 ? 10.173 5.265 19.655 1.00 55.16 325 ASP A N 1
ATOM 2437 C CA . ASP A 1 325 ? 9.113 5.789 20.521 1.00 55.16 325 ASP A CA 1
ATOM 2438 C C . ASP A 1 325 ? 7.706 5.537 19.943 1.00 55.16 325 ASP A C 1
ATOM 2440 O O . ASP A 1 325 ? 6.756 5.329 20.707 1.00 55.16 325 ASP A O 1
ATOM 2444 N N . TYR A 1 326 ? 7.575 5.446 18.612 1.00 54.25 326 TYR A N 1
ATOM 2445 C CA . TYR A 1 326 ? 6.303 5.231 17.905 1.00 54.25 326 TYR A CA 1
ATOM 2446 C C . TYR A 1 326 ? 5.614 3.896 18.254 1.00 54.25 326 TYR A C 1
ATOM 2448 O O . TYR A 1 326 ? 4.394 3.869 18.443 1.00 54.25 326 TYR A O 1
ATOM 2456 N N . ASP A 1 327 ? 6.378 2.808 18.422 1.00 51.03 327 ASP A N 1
ATOM 2457 C CA . ASP A 1 327 ? 5.847 1.472 18.760 1.00 51.03 327 ASP A CA 1
ATOM 2458 C C . ASP A 1 327 ? 5.230 1.409 20.171 1.00 51.03 327 ASP A C 1
ATOM 2460 O O . ASP A 1 327 ? 4.286 0.655 20.421 1.00 51.03 327 ASP A O 1
ATOM 2464 N N . THR A 1 328 ? 5.714 2.233 21.103 1.00 60.22 328 THR A N 1
ATOM 2465 C CA . THR A 1 328 ? 5.141 2.368 22.454 1.00 60.22 328 THR A CA 1
ATOM 2466 C C . THR A 1 328 ? 3.947 3.317 22.507 1.00 60.22 328 THR A C 1
ATOM 2468 O O . THR A 1 328 ? 3.069 3.151 23.357 1.00 60.22 328 THR A O 1
ATOM 2471 N N . PHE A 1 329 ? 3.893 4.303 21.611 1.00 59.56 329 PHE A N 1
ATOM 2472 C CA . PHE A 1 329 ? 2.877 5.356 21.634 1.00 59.56 329 PHE A CA 1
ATOM 2473 C C . PHE A 1 329 ? 1.560 4.928 20.961 1.00 59.56 329 PHE A C 1
ATOM 2475 O O . PHE A 1 329 ? 0.472 5.301 21.406 1.00 59.56 329 PHE A O 1
ATOM 2482 N N . TYR A 1 330 ? 1.635 4.082 19.929 1.00 63.12 330 TYR A N 1
ATOM 2483 C CA . TYR A 1 330 ? 0.479 3.659 19.126 1.00 63.12 330 TYR A CA 1
ATOM 2484 C C . TYR A 1 330 ? -0.626 2.908 19.907 1.00 63.12 330 TYR A C 1
ATOM 2486 O O . TYR A 1 330 ? -1.806 3.237 19.742 1.00 63.12 330 TYR A O 1
ATOM 2494 N N . PRO A 1 331 ? -0.313 1.947 20.802 1.00 62.19 331 PRO A N 1
ATOM 2495 C CA . PRO A 1 331 ? -1.334 1.232 21.576 1.00 62.19 331 PRO A CA 1
ATOM 2496 C C . PRO A 1 331 ? -2.069 2.145 22.567 1.00 62.19 331 PRO A C 1
ATOM 2498 O O . PRO A 1 331 ? -3.274 1.997 22.780 1.00 62.19 331 PRO A O 1
ATOM 2501 N N . LEU A 1 332 ? -1.352 3.113 23.151 1.00 64.38 332 LEU A N 1
ATOM 2502 C CA . LEU A 1 332 ? -1.911 4.101 24.074 1.00 64.38 332 LEU A CA 1
ATOM 2503 C C . LEU A 1 332 ? -2.888 5.038 23.348 1.00 64.38 332 LEU A C 1
ATOM 2505 O O . LEU A 1 332 ? -3.972 5.320 23.859 1.00 64.38 332 LEU A O 1
ATOM 2509 N N . MET A 1 333 ? -2.532 5.463 22.133 1.00 66.12 333 MET A N 1
ATOM 2510 C CA . MET A 1 333 ? -3.374 6.311 21.286 1.00 66.12 333 MET A CA 1
ATOM 2511 C C . MET A 1 333 ? -4.680 5.619 20.887 1.00 66.12 333 MET A C 1
ATOM 2513 O O . MET A 1 333 ? -5.743 6.227 20.983 1.00 66.12 333 MET A O 1
ATOM 2517 N N . ILE A 1 334 ? -4.637 4.334 20.519 1.00 65.38 334 ILE A N 1
ATOM 2518 C CA . ILE A 1 334 ? -5.849 3.560 20.198 1.00 65.38 334 ILE A CA 1
ATOM 2519 C C . ILE A 1 334 ? -6.747 3.406 21.437 1.00 65.38 334 ILE A C 1
ATOM 2521 O O . ILE A 1 334 ? -7.965 3.569 21.346 1.00 65.38 334 ILE A O 1
ATOM 2525 N N . ALA A 1 335 ? -6.164 3.150 22.614 1.00 61.34 335 ALA A N 1
ATOM 2526 C CA . ALA A 1 335 ? -6.924 3.051 23.860 1.00 61.34 335 ALA A CA 1
ATOM 2527 C C . ALA A 1 335 ? -7.622 4.378 24.228 1.00 61.34 335 ALA A C 1
ATOM 2529 O O . ALA A 1 335 ? -8.798 4.376 24.606 1.00 61.34 335 ALA A O 1
ATOM 2530 N N . LEU A 1 336 ? -6.934 5.514 24.061 1.00 58.06 336 LEU A N 1
ATOM 2531 C CA . LEU A 1 336 ? -7.492 6.852 24.291 1.00 58.06 336 LEU A CA 1
ATOM 2532 C C . LEU A 1 336 ? -8.552 7.236 23.245 1.00 58.06 336 LEU A C 1
ATOM 2534 O O . LEU A 1 336 ? -9.570 7.834 23.609 1.00 58.06 336 LEU A O 1
ATOM 2538 N N . ALA A 1 337 ? -8.371 6.829 21.984 1.00 63.06 337 ALA A N 1
ATOM 2539 C CA . ALA A 1 337 ? -9.319 7.062 20.890 1.00 63.06 337 ALA A CA 1
ATOM 2540 C C . ALA A 1 337 ? -10.684 6.417 21.125 1.00 63.06 337 ALA A C 1
ATOM 2542 O O . ALA A 1 337 ? -11.713 6.981 20.754 1.00 63.06 337 ALA A O 1
ATOM 2543 N N . ILE A 1 338 ? -10.705 5.264 21.790 1.00 67.12 338 ILE A N 1
ATOM 2544 C CA . ILE A 1 338 ? -11.939 4.536 22.089 1.00 67.12 338 ILE A CA 1
ATOM 2545 C C . ILE A 1 338 ? -12.587 5.057 23.383 1.00 67.12 338 ILE A C 1
ATOM 2547 O O . ILE A 1 338 ? -13.811 5.187 23.454 1.00 67.12 338 ILE A O 1
ATOM 2551 N N . GLN A 1 339 ? -11.795 5.389 24.410 1.00 68.12 339 GLN A N 1
ATOM 2552 C CA . GLN A 1 339 ? -12.329 5.809 25.714 1.00 68.12 339 GLN A CA 1
ATOM 2553 C C . GLN A 1 339 ? -12.813 7.265 25.751 1.00 68.12 339 GLN A C 1
ATOM 2555 O O . GLN A 1 339 ? -13.802 7.556 26.429 1.00 68.12 339 GLN A O 1
ATOM 2560 N N . GLY A 1 340 ? -12.168 8.175 25.012 1.00 72.50 340 GLY A N 1
ATOM 2561 C CA . GLY A 1 340 ? -12.524 9.600 24.987 1.00 72.50 340 GLY A CA 1
ATOM 2562 C C . GLY A 1 340 ? -13.990 9.868 24.602 1.00 72.50 340 GLY A C 1
ATOM 2563 O O . GLY A 1 340 ? -14.708 10.517 25.371 1.00 72.50 340 GLY A O 1
ATOM 2564 N N . PRO A 1 341 ? -14.490 9.320 23.476 1.00 69.88 341 PRO A N 1
ATOM 2565 C CA . PRO A 1 341 ? -15.879 9.504 23.053 1.00 69.88 341 PRO A CA 1
ATOM 2566 C C . PRO A 1 341 ? -16.896 8.910 24.037 1.00 69.88 341 PRO A C 1
ATOM 2568 O O . PRO A 1 341 ? -17.938 9.515 24.299 1.00 69.88 341 PRO A O 1
ATOM 2571 N N . ALA A 1 342 ? -16.588 7.751 24.628 1.00 68.38 342 ALA A N 1
ATOM 2572 C CA . ALA A 1 342 ? -17.461 7.099 25.601 1.00 68.38 342 ALA A CA 1
ATOM 2573 C C . ALA A 1 342 ? -17.611 7.929 26.891 1.00 68.38 342 ALA A C 1
ATOM 2575 O O . ALA A 1 342 ? -18.720 8.060 27.421 1.00 68.38 342 ALA A O 1
ATOM 2576 N N . LEU A 1 343 ? -16.522 8.541 27.369 1.00 68.94 343 LEU A N 1
ATOM 2577 C CA . LEU A 1 343 ? -16.534 9.415 28.545 1.00 68.94 343 LEU A CA 1
ATOM 2578 C C . LEU A 1 343 ? -17.269 10.735 28.284 1.00 68.94 343 LEU A C 1
ATOM 2580 O O . LEU A 1 343 ? -18.044 11.164 29.138 1.00 68.94 343 LEU A O 1
ATOM 2584 N N . LEU A 1 344 ? -17.111 11.340 27.101 1.00 69.06 344 LEU A N 1
ATOM 2585 C CA . LEU A 1 344 ? -17.855 12.549 26.723 1.00 69.06 344 LEU A CA 1
ATOM 2586 C C . LEU A 1 344 ? -19.367 12.302 26.648 1.00 69.06 344 LEU A C 1
ATOM 2588 O O . LEU A 1 344 ? -20.145 13.094 27.182 1.00 69.06 344 LEU A O 1
ATOM 2592 N N . LEU A 1 345 ? -19.792 11.190 26.042 1.00 69.31 345 LEU A N 1
ATOM 2593 C CA . LEU A 1 345 ? -21.210 10.826 25.952 1.00 69.31 345 LEU A CA 1
ATOM 2594 C C . LEU A 1 345 ? -21.817 10.542 27.335 1.00 69.31 345 LEU A C 1
ATOM 2596 O O . LEU A 1 345 ? -22.919 11.002 27.650 1.00 69.31 345 LEU A O 1
ATOM 2600 N N . THR A 1 346 ? -21.085 9.824 28.189 1.00 72.50 346 THR A N 1
ATOM 2601 C CA . THR A 1 346 ? -21.548 9.473 29.542 1.00 72.50 346 THR A CA 1
ATOM 2602 C C . THR A 1 346 ? -21.567 10.693 30.469 1.00 72.50 346 THR A C 1
ATOM 2604 O O . THR A 1 346 ? -22.532 10.914 31.201 1.00 72.50 346 THR A O 1
ATOM 2607 N N . GLY A 1 347 ? -20.542 11.545 30.401 1.00 72.31 347 GLY A N 1
ATOM 2608 C CA . GLY A 1 347 ? -20.499 12.803 31.144 1.00 72.31 347 GLY A CA 1
ATOM 2609 C C . GLY A 1 347 ? -21.597 13.774 30.700 1.00 72.31 347 GLY A C 1
ATOM 2610 O O . GLY A 1 347 ? -22.304 14.331 31.539 1.00 72.31 347 GLY A O 1
ATOM 2611 N N . GLY A 1 348 ? -21.795 13.936 29.386 1.00 75.31 348 GLY A N 1
ATOM 2612 C CA . GLY A 1 348 ? -22.805 14.838 28.829 1.00 75.31 348 GLY A CA 1
ATOM 2613 C C . GLY A 1 348 ? -24.237 14.440 29.197 1.00 75.31 348 GLY A C 1
ATOM 2614 O O . GLY A 1 348 ? -25.053 15.301 29.532 1.00 75.31 348 GLY A O 1
ATOM 2615 N N . THR A 1 349 ? -24.541 13.139 29.215 1.00 76.38 349 THR A N 1
ATOM 2616 C CA . THR A 1 349 ? -25.861 12.639 29.636 1.00 76.38 349 THR A CA 1
ATOM 2617 C C . THR A 1 349 ? -26.131 12.878 31.123 1.00 76.38 349 THR A C 1
ATOM 2619 O O . THR A 1 349 ? -27.207 13.377 31.465 1.00 76.38 349 THR A O 1
ATOM 2622 N N . LEU A 1 350 ? -25.161 12.620 32.009 1.00 68.94 350 LEU A N 1
ATOM 2623 C CA . LEU A 1 350 ? -25.287 12.913 33.446 1.00 68.94 350 LEU A CA 1
ATOM 2624 C C . LEU A 1 350 ? -25.473 14.412 33.719 1.00 68.94 350 LEU A C 1
ATOM 2626 O O . LEU A 1 350 ? -26.340 14.796 34.511 1.00 68.94 350 LEU A O 1
ATOM 2630 N N . LEU A 1 351 ? -24.720 15.264 33.017 1.00 69.12 351 LEU A N 1
ATOM 2631 C CA . LEU A 1 351 ? -24.844 16.718 33.122 1.00 69.12 351 LEU A CA 1
ATOM 2632 C C . LEU A 1 351 ? -26.242 17.193 32.686 1.00 69.12 351 LEU A C 1
ATOM 2634 O O . LEU A 1 351 ? -26.876 17.995 33.375 1.00 69.12 351 LEU A O 1
ATOM 2638 N N . GLY A 1 352 ? -26.759 16.653 31.577 1.00 72.44 352 GLY A N 1
ATOM 2639 C CA . GLY A 1 352 ? -28.092 16.970 31.062 1.00 72.44 352 GLY A CA 1
ATOM 2640 C C . GLY A 1 352 ? -29.219 16.597 32.031 1.00 72.44 352 GLY A C 1
ATOM 2641 O O . GLY A 1 352 ? -30.130 17.399 32.257 1.00 72.44 352 GLY A O 1
ATOM 2642 N N . VAL A 1 353 ? -29.143 15.417 32.659 1.00 73.38 353 VAL A N 1
ATOM 2643 C CA . VAL A 1 353 ? -30.119 14.975 33.673 1.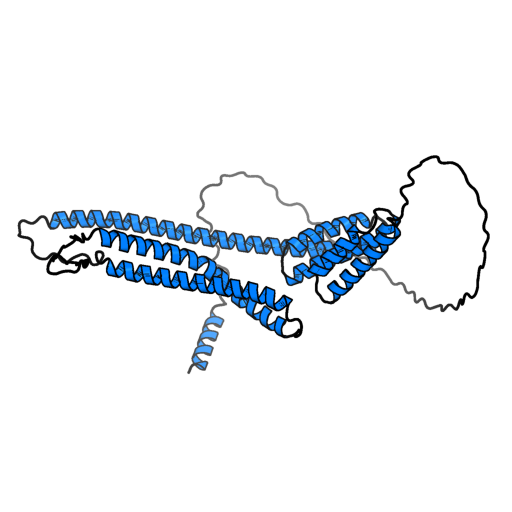00 73.38 353 VAL A CA 1
ATOM 2644 C C . VAL A 1 353 ? -30.067 15.867 34.918 1.00 73.38 353 VAL A C 1
ATOM 2646 O O . VAL A 1 353 ? -31.121 16.282 35.413 1.00 73.38 353 VAL A O 1
ATOM 2649 N N . GLY A 1 354 ? -28.867 16.227 35.386 1.00 70.31 354 GLY A N 1
ATOM 2650 C CA . GLY A 1 354 ? -28.683 17.139 36.519 1.00 70.31 354 GLY A CA 1
ATOM 2651 C C . GLY A 1 354 ? -29.284 18.529 36.272 1.00 70.31 354 GLY A C 1
ATOM 2652 O O . GLY A 1 354 ? -30.029 19.045 37.109 1.00 70.31 354 GLY A O 1
ATOM 2653 N N . ILE A 1 355 ? -29.041 19.114 35.092 1.00 73.75 355 ILE A N 1
ATOM 2654 C CA . ILE A 1 355 ? -29.582 20.432 34.709 1.00 73.75 355 ILE A CA 1
ATOM 2655 C C . ILE A 1 355 ? -31.110 20.390 34.576 1.00 73.75 355 ILE A C 1
ATOM 2657 O O . ILE A 1 355 ? -31.794 21.301 35.049 1.00 73.75 355 ILE A O 1
ATOM 2661 N N . LYS A 1 356 ? -31.664 19.337 33.958 1.00 71.94 356 LYS A N 1
ATOM 2662 C CA . LYS A 1 356 ? -33.115 19.204 33.760 1.00 71.94 356 LYS A CA 1
ATOM 2663 C C . LYS A 1 356 ? -33.860 19.094 35.092 1.00 71.94 356 LYS A C 1
ATOM 2665 O O . LYS A 1 356 ? -34.890 19.743 35.247 1.00 71.94 356 LYS A O 1
ATOM 2670 N N . ARG A 1 357 ? -33.323 18.352 36.070 1.00 68.19 357 ARG A N 1
ATOM 2671 C CA . ARG A 1 357 ? -33.911 18.260 37.421 1.00 68.19 357 ARG A CA 1
ATOM 2672 C C . ARG A 1 357 ? -33.848 19.589 38.178 1.00 68.19 357 ARG A C 1
ATOM 2674 O O . ARG A 1 357 ? -34.830 19.963 38.810 1.00 68.19 357 ARG A O 1
ATOM 2681 N N . LYS A 1 358 ? -32.759 20.357 38.048 1.00 64.94 358 LYS A N 1
ATOM 2682 C CA . LYS A 1 358 ? -32.624 21.669 38.711 1.00 64.94 358 LYS A CA 1
ATOM 2683 C C . LYS A 1 358 ? -33.634 22.712 38.205 1.00 64.94 358 LYS A C 1
ATOM 2685 O O . LYS A 1 358 ? -33.985 23.615 38.953 1.00 64.94 358 LYS A O 1
ATOM 2690 N N . ARG A 1 359 ? -34.141 22.578 36.971 1.00 59.59 359 ARG A N 1
ATOM 2691 C CA . ARG A 1 359 ? -35.194 23.458 36.422 1.00 59.59 359 ARG A CA 1
ATOM 2692 C C . ARG A 1 359 ? -36.605 23.163 36.945 1.00 59.59 359 ARG A C 1
ATOM 2694 O O . ARG A 1 359 ? -37.482 23.993 36.744 1.00 59.59 359 ARG A O 1
ATOM 2701 N N . ILE A 1 360 ? -36.829 22.018 37.595 1.00 53.06 360 ILE A N 1
ATOM 2702 C CA . ILE A 1 360 ? -38.139 21.646 38.163 1.00 53.06 360 ILE A CA 1
ATOM 2703 C C . ILE A 1 360 ? -38.280 22.149 39.614 1.00 53.06 360 ILE A C 1
ATOM 2705 O O . ILE A 1 360 ? -39.391 22.295 40.111 1.00 53.06 360 ILE A O 1
ATOM 2709 N N . ALA A 1 361 ? -37.177 22.534 40.266 1.00 49.41 361 ALA A N 1
ATOM 2710 C CA . ALA A 1 361 ? -37.225 23.388 41.449 1.00 49.41 361 ALA A CA 1
ATOM 2711 C C . ALA A 1 361 ? -37.540 24.826 41.000 1.00 49.41 361 ALA A C 1
ATOM 2713 O O . ALA A 1 361 ? -36.673 25.552 40.512 1.00 49.41 361 ALA A O 1
ATOM 2714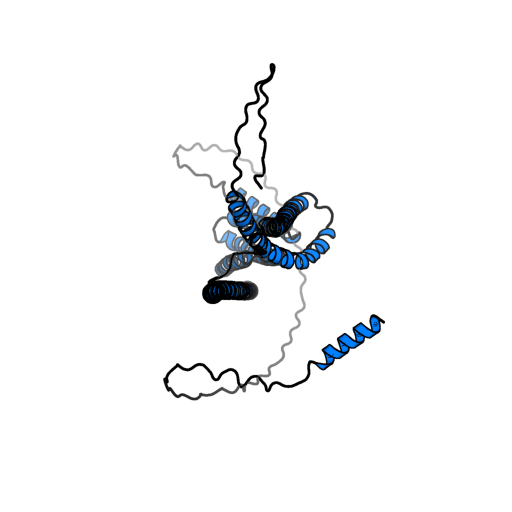 N N . THR A 1 362 ? -38.815 25.197 41.076 1.00 43.66 362 THR A N 1
ATOM 2715 C CA . THR A 1 362 ? -39.384 26.451 40.577 1.00 43.66 362 THR A CA 1
ATOM 2716 C C . THR A 1 362 ? -38.680 27.678 41.164 1.00 43.66 362 THR A C 1
ATOM 2718 O O . THR A 1 362 ? -39.001 28.134 42.259 1.00 43.66 362 THR A O 1
ATOM 2721 N N . PHE A 1 363 ? -37.761 28.279 40.410 1.00 45.03 363 PHE A N 1
ATOM 2722 C CA . PHE A 1 363 ? -37.364 29.664 40.639 1.00 45.03 363 PHE A CA 1
ATOM 2723 C C . PHE A 1 363 ? -38.443 30.567 40.041 1.00 45.03 363 PHE A C 1
ATOM 2725 O O . PHE A 1 363 ? -38.506 30.762 38.827 1.00 45.03 363 PHE A O 1
ATOM 2732 N N . ALA A 1 364 ? -39.310 31.115 40.892 1.00 47.88 364 ALA A N 1
ATOM 2733 C CA . ALA A 1 364 ? -40.170 32.224 40.507 1.00 47.88 364 ALA A CA 1
ATOM 2734 C C . ALA A 1 364 ? -39.305 33.488 40.408 1.00 47.88 364 ALA A C 1
ATOM 2736 O O . ALA A 1 364 ? -39.012 34.145 41.404 1.00 47.88 364 ALA A O 1
ATOM 2737 N N . VAL A 1 365 ? -38.859 33.805 39.196 1.00 49.25 365 VAL A N 1
ATOM 2738 C CA . VAL A 1 365 ? -38.200 35.076 38.900 1.00 49.25 365 VAL A CA 1
ATOM 2739 C C . VAL A 1 365 ? -39.293 36.103 38.625 1.00 49.25 365 VAL A C 1
ATOM 2741 O O . VAL A 1 365 ? -39.830 36.171 37.523 1.00 49.25 365 VAL A O 1
ATOM 2744 N N . SER A 1 366 ? -39.663 36.881 39.641 1.00 50.12 366 SER A N 1
ATOM 2745 C CA . SER A 1 366 ? -40.526 38.047 39.458 1.00 50.12 366 SER A CA 1
ATOM 2746 C C . SER A 1 366 ? -39.659 39.264 39.114 1.00 50.12 366 SER A C 1
ATOM 2748 O O . SER A 1 366 ? -38.821 39.639 39.940 1.00 50.12 366 SER A O 1
ATOM 2750 N N . PRO A 1 367 ? -39.825 39.905 37.945 1.00 52.00 367 PRO A N 1
ATOM 2751 C CA . PRO A 1 367 ? -39.169 41.178 37.676 1.00 52.00 367 PRO A CA 1
ATOM 2752 C C . PRO A 1 367 ? -39.716 42.230 38.650 1.00 52.00 367 PRO A C 1
ATOM 2754 O O . PRO A 1 367 ? -40.911 42.513 38.660 1.00 52.00 367 PRO A O 1
ATOM 2757 N N . SER A 1 368 ? -38.855 42.790 39.500 1.00 57.53 368 SER A N 1
ATOM 2758 C CA . SER A 1 368 ? -39.231 43.871 40.412 1.00 57.53 368 SER A CA 1
ATOM 2759 C C . SER A 1 368 ? -38.794 45.212 39.834 1.00 57.53 368 SER A C 1
ATOM 2761 O O . SER A 1 368 ? -37.599 45.455 39.670 1.00 57.53 368 SER A O 1
ATOM 2763 N N . TYR A 1 369 ? -39.762 46.085 39.558 1.00 50.69 369 TYR A N 1
ATOM 2764 C CA . TYR A 1 369 ? -39.530 47.490 39.234 1.00 50.69 369 TYR A CA 1
ATOM 2765 C C . TYR A 1 369 ? -39.516 48.299 40.535 1.00 50.69 369 TYR A C 1
ATOM 2767 O O . TYR A 1 369 ? -40.559 48.473 41.160 1.00 50.69 369 TYR A O 1
ATOM 2775 N N . SER A 1 370 ? -38.352 48.802 40.949 1.00 55.69 370 SER A N 1
ATOM 2776 C CA . SER A 1 370 ? -38.269 49.846 41.977 1.00 55.69 370 SER A CA 1
ATOM 2777 C C . SER A 1 370 ? -37.989 51.179 41.291 1.00 55.69 370 SER A C 1
ATOM 2779 O O . SER A 1 370 ? -36.868 51.440 40.852 1.00 55.69 370 SER A O 1
ATOM 2781 N N . GLY A 1 371 ? -39.031 51.992 41.137 1.00 54.03 371 GLY A N 1
ATOM 2782 C CA . GLY A 1 371 ? -38.932 53.343 40.602 1.00 54.03 371 GLY A CA 1
ATOM 2783 C C . GLY A 1 371 ? -38.794 54.355 41.729 1.00 54.03 371 GLY A C 1
ATOM 2784 O O . GLY A 1 371 ? -39.800 54.870 42.200 1.00 54.03 371 GLY A O 1
ATOM 2785 N N . GLU A 1 372 ? -37.564 54.660 42.131 1.00 51.88 372 GLU A N 1
ATOM 2786 C CA . GLU A 1 372 ? -37.274 55.801 43.000 1.00 51.88 372 GLU A CA 1
ATOM 2787 C C . GLU A 1 372 ? -36.033 56.522 42.457 1.00 51.88 372 GLU A C 1
ATOM 2789 O O . GLU A 1 372 ? -34.921 56.005 42.503 1.00 51.88 372 GLU A O 1
ATOM 2794 N N . GLY A 1 373 ? -36.251 57.695 41.854 1.00 59.12 373 GLY A N 1
ATOM 2795 C CA . GLY A 1 373 ? -35.199 58.651 41.494 1.00 59.12 373 GLY A CA 1
ATOM 2796 C C . GLY A 1 373 ? -34.307 58.292 40.296 1.00 59.12 373 GLY A C 1
ATOM 2797 O O . GLY A 1 373 ? -33.186 57.828 40.453 1.00 59.12 373 GLY A O 1
ATOM 2798 N N . GLY A 1 374 ? -34.754 58.626 39.081 1.00 57.69 374 GLY A N 1
ATOM 2799 C CA . GLY A 1 374 ? -33.858 59.117 38.017 1.00 57.69 374 GLY A CA 1
ATOM 2800 C C . GLY A 1 374 ? -32.886 58.148 37.326 1.00 57.69 374 GLY A C 1
ATOM 2801 O O . GLY A 1 374 ? -32.097 58.606 36.505 1.00 57.69 374 GLY A O 1
ATOM 2802 N N . GLY A 1 375 ? -32.938 56.837 37.573 1.00 57.19 375 GLY A N 1
ATOM 2803 C CA . GLY A 1 375 ? -32.116 55.870 36.836 1.00 57.19 375 GLY A CA 1
ATOM 2804 C C . GLY A 1 375 ? -32.761 54.491 36.759 1.00 57.19 375 GLY A C 1
ATOM 2805 O O . GLY A 1 375 ? -32.903 53.815 37.773 1.00 57.19 375 GLY A O 1
ATOM 2806 N N . GLN A 1 376 ? -33.141 54.048 35.556 1.00 54.69 376 GLN A N 1
ATOM 2807 C CA . GLN A 1 376 ? -33.654 52.690 35.357 1.00 54.69 376 GLN A CA 1
ATOM 2808 C C . GLN A 1 376 ? -32.508 51.685 35.514 1.00 54.69 376 GLN A C 1
ATOM 2810 O O . GLN A 1 376 ? -31.609 51.614 34.678 1.00 54.69 376 GLN A O 1
ATOM 2815 N N . ARG A 1 377 ? -32.533 50.900 36.592 1.00 51.81 377 ARG A N 1
ATOM 2816 C CA . ARG A 1 377 ? -31.646 49.749 36.779 1.00 51.81 377 ARG A CA 1
ATOM 2817 C C . ARG A 1 377 ? -32.480 48.474 36.746 1.00 51.81 377 ARG A C 1
ATOM 2819 O O . ARG A 1 377 ? -33.355 48.283 37.583 1.00 51.81 377 ARG A O 1
ATOM 2826 N N . PHE A 1 378 ? -32.195 47.603 35.780 1.00 53.00 378 PHE A N 1
ATOM 2827 C CA . PHE A 1 378 ? -32.748 46.251 35.735 1.00 53.00 378 PHE A CA 1
ATOM 2828 C C . PHE A 1 378 ? -32.021 45.378 36.761 1.00 53.00 378 PHE A C 1
ATOM 2830 O O . PHE A 1 378 ? -30.840 45.075 36.602 1.00 53.00 378 PHE A O 1
ATOM 2837 N N . GLY A 1 379 ? -32.723 44.994 37.826 1.00 55.66 379 GLY A N 1
ATOM 2838 C CA . GLY A 1 379 ? -32.226 44.067 38.838 1.00 55.66 379 GLY A CA 1
ATOM 2839 C C . GLY A 1 379 ? -32.971 42.736 38.779 1.00 55.66 379 GLY A C 1
ATOM 2840 O O . GLY A 1 379 ? -34.181 42.692 38.984 1.00 55.66 379 GLY A O 1
ATOM 2841 N N . LEU A 1 380 ? -32.246 41.644 38.533 1.00 49.88 380 LEU A N 1
ATOM 2842 C CA . LEU A 1 380 ? -32.733 40.278 38.735 1.00 49.88 380 LEU A CA 1
ATOM 2843 C C . LEU A 1 380 ? -32.485 39.898 40.197 1.00 49.88 380 LEU A C 1
ATOM 2845 O O . LEU A 1 380 ? -31.351 39.619 40.577 1.00 49.88 380 LEU A O 1
ATOM 2849 N N . SER A 1 381 ? -33.530 39.907 41.027 1.00 53.97 381 SER A N 1
ATOM 2850 C CA . SER A 1 381 ? -33.428 39.403 42.399 1.00 53.97 381 SER A CA 1
ATOM 2851 C C . SER A 1 381 ? -33.905 37.950 42.460 1.00 53.97 381 SER A C 1
ATOM 2853 O O . SER A 1 381 ? -35.056 37.635 42.162 1.00 53.97 381 SER A O 1
ATOM 2855 N N . LEU A 1 382 ? -32.996 37.041 42.822 1.00 41.19 382 LEU A N 1
ATOM 2856 C CA . LEU A 1 382 ? -33.336 35.659 43.149 1.00 41.19 382 LEU A CA 1
ATOM 2857 C C . LEU A 1 382 ? -33.790 35.630 44.612 1.00 41.19 382 LEU A C 1
ATOM 2859 O O . LEU A 1 382 ? -32.965 35.735 45.518 1.00 41.19 382 LEU A O 1
ATOM 2863 N N . ARG A 1 383 ? -35.095 35.500 44.865 1.00 46.00 383 ARG A N 1
ATOM 2864 C CA . ARG A 1 383 ? -35.588 35.163 46.207 1.00 46.00 383 ARG A CA 1
ATOM 2865 C C . ARG A 1 383 ? -35.787 33.656 46.299 1.00 46.00 383 ARG A C 1
ATOM 2867 O O . ARG A 1 383 ? -36.634 33.100 45.604 1.00 46.00 383 ARG A O 1
ATOM 2874 N N . LEU A 1 384 ? -35.010 33.011 47.166 1.00 37.47 384 LEU A N 1
ATOM 2875 C CA . LEU A 1 384 ? -35.276 31.644 47.602 1.00 37.47 384 LEU A CA 1
ATOM 2876 C C . LEU A 1 384 ? -36.527 31.690 48.491 1.00 37.47 384 LEU A C 1
ATOM 2878 O O . LEU A 1 384 ? -36.499 32.297 49.561 1.00 37.47 384 LEU A O 1
ATOM 2882 N N . ARG A 1 385 ? -37.636 31.103 48.038 1.00 42.41 385 ARG A N 1
ATOM 2883 C CA . ARG A 1 385 ? -38.734 30.744 48.941 1.00 42.41 385 ARG A CA 1
ATOM 2884 C C . ARG A 1 385 ? -38.261 29.507 49.704 1.00 42.41 385 ARG A C 1
ATOM 2886 O O . ARG A 1 385 ? -38.043 28.479 49.067 1.00 42.41 385 ARG A O 1
ATOM 2893 N N . MET A 1 386 ? -38.018 29.654 51.006 1.00 42.28 386 MET A N 1
ATOM 2894 C CA . MET A 1 386 ? -37.998 28.509 51.921 1.00 42.28 386 MET A CA 1
ATOM 2895 C C . MET A 1 386 ? -39.424 28.045 52.178 1.00 42.28 386 MET A C 1
ATOM 2897 O O . MET A 1 386 ? -40.318 28.928 52.210 1.00 42.28 386 MET A O 1
#

Sequence (386 aa):
MLRALARRLVSMFARRRRTPARALLVAAALVPGAAAADGEQAPRSEPDPAGERDGADDDATRDDAAGDDAAGDDAAGDGATEDDGQRDEGAVKVVTKEGGSGSFKAAHDAYARGRGLYEVAKYSEAIEAFARAYQLLPAGSEHDGRRRIILRDLVHAHLKAFGIDRDPKHLRIAREQLDRYRAALGSALPEERAEAEALGREIDAHLMLADAKLGTVTAEAARQAAVVAAQKREATLRAELRAEVSDDLRKEFNSRLAPEGPSMLDIGDPLDRPELLIGVGGVLVGLGAVATAVMAFTAFEVLDARNRWETDFSYPDAGRDALRDYDTFYPLMIALAIQGPALLLTGGTLLGVGIKRKRIATFAVSPSYSGEGGGQRFGLSLRLRM